Protein 5M0T (pdb70)

Radius of gyration: 24.68 Å; Cα contacts (8 Å, |Δi|>4): 1373; chains: 2; bounding box: 45×62×75 Å

CATH classification: 2.60.120.620

Solvent-accessible surface area: 21259 Å² total; per-residue (Å²): 158,111,68,96,22,100,121,26,69,72,108,46,21,29,108,38,0,27,102,13,1,106,87,23,0,0,0,0,0,52,32,6,2,57,80,88,36,8,65,110,0,23,48,59,0,75,109,83,27,75,84,8,118,114,71,47,103,10,71,19,23,93,62,20,37,40,0,62,0,4,0,5,0,5,55,44,0,120,6,0,25,49,57,4,0,39,24,155,14,0,8,13,0,0,132,90,13,1,25,92,88,0,22,32,14,2,12,0,15,0,7,0,19,19,0,72,52,50,17,135,7,22,130,4,18,9,38,0,36,11,9,11,7,0,73,110,33,8,89,126,4,9,35,1,9,0,2,0,14,1,0,6,28,60,1,51,48,109,4,0,0,2,40,0,17,4,20,0,12,102,107,140,74,24,102,47,127,60,52,86,29,118,85,5,51,28,0,70,7,92,56,0,9,0,0,0,0,3,2,17,0,5,6,0,6,2,93,0,85,34,128,129,70,89,5,30,0,0,9,1,13,0,1,0,0,4,0,5,6,14,17,7,5,13,14,12,62,90,128,30,0,27,52,0,41,59,71,0,0,51,2,9,3,17,45,20,1,34,0,109,39,7,27,7,2,0,48,10,7,34,57,0,9,108,37,26,74,18,121,34,85,81,130,108,185,138,150,141,98,17,97,102,30,63,66,108,50,21,29,109,38,0,29,103,8,2,106,87,22,0,0,0,0,0,66,34,6,2,58,60,69,35,7,153,108,0,22,47,62,0,75,109,85,27,79,86,4,123,121,62,46,197,10,71,18,25,93,62,20,33,39,1,60,1,3,0,5,0,4,54,41,0,56,6,0,26,64,58,4,0,43,23,103,11,0,10,15,0,0,135,89,13,1,26,90,86,1,20,34,15,0,11,0,16,0,6,0,20,21,0,75,52,57,16,128,8,24,143,6,20,10,37,1,39,12,10,14,8,0,74,110,34,9,77,136,5,10,36,2,9,0,2,0,14,1,0,4,28,65,1,46,40,108,3,0,0,2,40,0,20,7,22,0,12,84,106,145,79,27,102,45,126,61,53,155,29,111,86,4,47,27,0,76,6,95,54,0,13,0,0,0,0,4,2,16,0,5,6,0,7,1,109,1,98,36,128,125,69,83,5,30,0,0,10,1,13,0,1,0,0,4,0,5,5,14,16,6,5,12,13,12,67,89,80,40,0,35,77,0,47,59,73,0,0,52,3,10,3,14,44,20,1,33,0,106,37,7,24,6,2,0,43,11,7,29,55,0,10,108,38,25,104,18,136,39,128

Sequence (566 aa):
SKPTLRRIPRSAGDEAIFQVLQEDGVVVIEGFMSADQVRRFNGEIDPHMKQWELGQKSYQESSYLAGMRQLSSLPLFSKLFRDELMNDELLHGLCKRLFGPESGDYWLTTSSVLETEPGYHGQELHREHDGIPICTTLGRQSPESMLNFLTALTDFTAENGATRVLPGSHLWEDFSAPPPKADTAIPAVMNPGDAVLFTGKTLHGAGKNNTTDFLRRGFPLIMQSCQFTPVEASVALPRELVETMTPLAQKMVGWRTVSAKGVDIWTYDLKDLATGIDLKSNQVAKKAPTLRRIPRSAGDEAIFQVLQEDGVVVIEGFMSADQVRRFNGEIDPHMKQWELGQKSYQESSYLAGMRQLSSLPLFSKLFRDELMNDELLHGLCKKRLFGPESGDYWLTTSSVLETEPGYHGQELHREHDGIPICTTLGRQSPESMLNFLTALTDFTAENGATRVLPGSHLWEDFSAPPPKADTAIPAVMNPGDAVLFTGKTLHGAGKNNTTDFLRRGFPLIMQSCQFTPVEASVALPRELVETMTPLAQKMVGWRTVSAKGVDIWTYDLKDLATGIDLKSN

Structure (mmCIF, N/CA/C/O backbone):
data_5M0T
#
_entry.id   5M0T
#
_cell.length_a   40.250
_cell.length_b   100.170
_cell.length_c   148.880
_cell.angle_alpha   90.000
_cell.angle_beta   90.000
_cell.angle_gamma   90.000
#
_symmetry.space_group_name_H-M   'P 21 21 21'
#
loop_
_entity.id
_entity.type
_entity.pdbx_description
1 polymer 'Alpha-ketoglut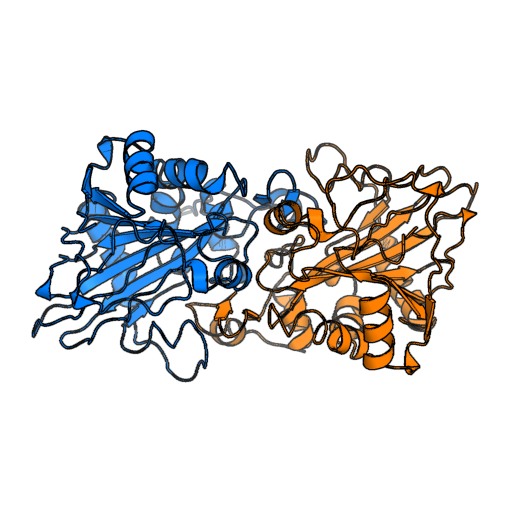arate-dependent non-heme iron oxygenase EasH'
2 non-polymer 'FE (II) ION'
3 non-polymer '2-OXOGLUTARIC ACID'
4 non-polymer 'ZINC ION'
5 water water
#
loop_
_atom_site.group_PDB
_atom_site.id
_atom_site.type_symbol
_atom_site.label_atom_id
_atom_site.label_alt_id
_atom_site.label_comp_id
_atom_site.label_asym_id
_atom_site.label_entity_id
_atom_site.label_seq_id
_atom_site.pdbx_PDB_ins_code
_atom_site.Cartn_x
_atom_site.Cartn_y
_atom_site.Cartn_z
_atom_site.occupancy
_atom_site.B_iso_or_equiv
_atom_site.auth_seq_id
_atom_site.auth_comp_id
_atom_site.auth_asym_id
_atom_site.auth_atom_id
_atom_site.pdbx_PDB_model_num
ATOM 1 N N . SER A 1 8 ? 41.270 -20.000 195.780 1.00 79.21 7 SER A N 1
ATOM 2 C CA . SER A 1 8 ? 42.266 -19.675 196.848 1.00 79.49 7 SER A CA 1
ATOM 3 C C . SER A 1 8 ? 41.956 -18.319 197.489 1.00 78.32 7 SER A C 1
ATOM 4 O O . SER A 1 8 ? 41.994 -17.303 196.802 1.00 81.30 7 SER A O 1
ATOM 7 N N . LYS A 1 9 ? 41.662 -18.316 198.796 1.00 78.77 8 LYS A N 1
ATOM 8 C CA . LYS A 1 9 ? 41.216 -17.111 199.528 1.00 79.27 8 LYS A CA 1
ATOM 9 C C . LYS A 1 9 ? 42.391 -16.157 199.830 1.00 76.98 8 LYS A C 1
ATOM 10 O O . LYS A 1 9 ? 43.109 -16.359 200.808 1.00 94.57 8 LYS A O 1
ATOM 12 N N . PRO A 1 10 ? 42.582 -15.108 199.009 1.00 70.44 9 PRO A N 1
ATOM 13 C CA . PRO A 1 10 ? 43.841 -14.366 199.025 1.00 68.04 9 PRO A CA 1
ATOM 14 C C . PRO A 1 10 ? 43.811 -13.108 199.907 1.00 62.83 9 PRO A C 1
ATOM 15 O O . PRO A 1 10 ? 42.773 -12.789 200.485 1.00 64.85 9 PRO A O 1
ATOM 19 N N . THR A 1 11 ? 44.945 -12.401 199.958 1.00 55.26 10 THR A N 1
ATOM 20 C CA . THR A 1 11 ? 45.163 -11.233 200.820 1.00 51.24 10 THR A CA 1
ATOM 21 C C . THR A 1 11 ? 45.571 -10.036 199.970 1.00 44.88 10 THR A C 1
ATOM 22 O O . THR A 1 11 ? 46.156 -10.192 198.906 1.00 44.23 10 THR A O 1
ATOM 26 N N . LEU A 1 12 ? 45.241 -8.846 200.439 1.00 40.79 11 LEU A N 1
ATOM 27 C CA . LEU A 1 12 ? 45.669 -7.618 199.794 1.00 38.66 11 LEU A CA 1
ATOM 28 C C . LEU A 1 12 ? 46.944 -7.200 200.497 1.00 39.11 11 LEU A C 1
ATOM 29 O O . LEU A 1 12 ? 46.959 -7.047 201.718 1.00 37.82 11 LEU A O 1
ATOM 34 N N . ARG A 1 13 ? 48.016 -7.032 199.723 1.00 41.48 12 ARG A N 1
ATOM 35 C CA . ARG A 1 13 ? 49.317 -6.705 200.294 1.00 43.52 12 ARG A CA 1
ATOM 36 C C . ARG A 1 13 ? 49.537 -5.218 200.222 1.00 41.78 12 ARG A C 1
ATOM 37 O O . ARG A 1 13 ? 48.929 -4.513 199.413 1.00 42.14 12 ARG A O 1
ATOM 45 N N . ARG A 1 14 ? 50.412 -4.776 201.109 1.00 41.26 13 ARG A N 1
ATOM 46 C CA . ARG A 1 14 ? 50.645 -3.383 201.423 1.00 44.10 13 ARG A CA 1
ATOM 47 C C . ARG A 1 14 ? 52.167 -3.175 201.415 1.00 47.27 13 ARG A C 1
ATOM 48 O O . ARG A 1 14 ? 52.912 -3.987 201.983 1.00 48.94 13 ARG A O 1
ATOM 56 N N . ILE A 1 15 ? 52.634 -2.119 200.762 1.00 45.77 14 ILE A N 1
ATOM 57 C CA . ILE A 1 15 ? 54.077 -1.917 200.572 1.00 51.26 14 ILE A CA 1
ATOM 58 C C . ILE A 1 15 ? 54.373 -0.413 200.510 1.00 47.46 14 ILE A C 1
ATOM 59 O O . ILE A 1 15 ? 53.653 0.337 199.855 1.00 40.98 14 ILE A O 1
ATOM 64 N N . PRO A 1 16 ? 55.420 0.044 201.219 1.00 46.05 15 PRO A N 1
ATOM 65 C CA . PRO A 1 16 ? 55.710 1.488 201.204 1.00 45.56 15 PRO A CA 1
ATOM 66 C C . PRO A 1 16 ? 56.249 1.986 199.865 1.00 43.85 15 PRO A C 1
ATOM 67 O O . PRO A 1 16 ? 56.923 1.239 199.147 1.00 41.53 15 PRO A O 1
ATOM 71 N N . ARG A 1 17 ? 55.943 3.242 199.544 1.00 42.54 16 ARG A N 1
ATOM 72 C CA . ARG A 1 17 ? 56.450 3.915 198.336 1.00 43.61 16 ARG A CA 1
ATOM 73 C C . ARG A 1 17 ? 57.989 3.833 198.206 1.00 44.56 16 ARG A C 1
ATOM 74 O O . ARG A 1 17 ? 58.526 3.688 197.116 1.00 44.28 16 ARG A O 1
ATOM 82 N N . SER A 1 18 ? 58.677 3.901 199.339 1.00 46.40 17 SER A N 1
ATOM 83 C CA . SER A 1 18 ? 60.134 3.837 199.388 1.00 48.65 17 SER A CA 1
ATOM 84 C C . SER A 1 18 ? 60.756 2.483 198.971 1.00 48.74 17 SER A C 1
ATOM 85 O O . SER A 1 18 ? 61.978 2.413 198.749 1.00 47.13 17 SER A O 1
ATOM 88 N N . ALA A 1 19 ? 59.944 1.421 198.891 1.00 45.80 18 ALA A N 1
ATOM 89 C CA . ALA A 1 19 ? 60.425 0.107 198.459 1.00 46.62 18 ALA A CA 1
ATOM 90 C C . ALA A 1 19 ? 60.824 0.088 196.981 1.00 46.03 18 ALA A C 1
ATOM 91 O O . ALA A 1 19 ? 61.654 -0.730 196.553 1.00 47.23 18 ALA A O 1
ATOM 93 N N . GLY A 1 20 ? 60.252 1.009 196.210 1.00 43.83 19 GLY A N 1
ATOM 94 C CA . GLY A 1 20 ? 60.676 1.232 194.837 1.00 44.92 19 GLY A CA 1
ATOM 95 C C . GLY A 1 20 ? 59.805 0.437 193.884 1.00 42.00 19 GLY A C 1
ATOM 96 O O . GLY A 1 20 ? 59.015 -0.404 194.305 1.00 37.67 19 GLY A O 1
ATOM 97 N N . ASP A 1 21 ? 59.998 0.692 192.595 1.00 42.04 20 ASP A N 1
ATOM 98 C CA . ASP A 1 21 ? 59.149 0.135 191.553 1.00 42.18 20 ASP A CA 1
ATOM 99 C C . ASP A 1 21 ? 59.309 -1.367 191.312 1.00 42.71 20 ASP A C 1
ATOM 100 O O . ASP A 1 21 ? 58.313 -2.035 191.028 1.00 43.36 20 ASP A O 1
ATOM 105 N N . GLU A 1 22 ? 60.525 -1.904 191.459 1.00 41.38 21 GLU A N 1
ATOM 106 C CA . GLU A 1 22 ? 60.756 -3.337 191.268 1.00 41.69 21 GLU A CA 1
ATOM 107 C C . GLU A 1 22 ? 59.934 -4.170 192.265 1.00 39.22 21 GLU A C 1
ATOM 108 O O . GLU A 1 22 ? 59.235 -5.099 191.891 1.00 37.25 21 GLU A O 1
ATOM 114 N N . ALA A 1 23 ? 60.030 -3.820 193.539 1.00 39.88 22 ALA A N 1
ATOM 115 C CA . ALA A 1 23 ? 59.322 -4.529 194.594 1.00 40.61 22 ALA A CA 1
ATOM 116 C C . ALA A 1 23 ? 57.816 -4.374 194.451 1.00 38.60 22 ALA A C 1
ATOM 117 O O . ALA A 1 23 ? 57.086 -5.325 194.634 1.00 40.07 22 ALA A O 1
ATOM 119 N N . ILE A 1 24 ? 57.362 -3.182 194.093 1.00 38.60 23 ILE A N 1
ATOM 120 C CA . ILE A 1 24 ? 55.932 -2.922 193.895 1.00 38.19 23 ILE A CA 1
ATOM 121 C C . ILE A 1 24 ? 55.413 -3.657 192.655 1.00 38.19 23 ILE A C 1
ATOM 122 O O . ILE A 1 24 ? 54.306 -4.246 192.685 1.00 34.32 23 ILE A O 1
ATOM 127 N N . PHE A 1 25 ? 56.211 -3.647 191.584 1.00 36.45 24 PHE A N 1
ATOM 128 C CA . PHE A 1 25 ? 55.834 -4.343 190.370 1.00 37.73 24 PHE A CA 1
ATOM 129 C C . PHE A 1 25 ? 55.686 -5.845 190.561 1.00 40.08 24 PHE A C 1
ATOM 130 O O . PHE A 1 25 ? 54.816 -6.458 189.932 1.00 40.09 24 PHE A O 1
ATOM 138 N N . GLN A 1 26 ? 56.511 -6.424 191.429 1.00 39.78 25 GLN A N 1
ATOM 139 C CA . GLN A 1 26 ? 56.463 -7.858 191.694 1.00 42.80 25 GLN A CA 1
ATOM 140 C C . GLN A 1 26 ? 55.134 -8.282 192.346 1.00 40.34 25 GLN A C 1
ATOM 141 O O . GLN A 1 26 ? 54.525 -9.249 191.906 1.00 37.32 25 GLN A O 1
ATOM 147 N N . VAL A 1 27 ? 54.699 -7.553 193.378 1.00 37.81 26 VAL A N 1
ATOM 148 C CA . VAL A 1 27 ? 53.407 -7.831 194.014 1.00 39.11 26 VAL A CA 1
ATOM 149 C C . VAL A 1 27 ? 52.254 -7.637 193.008 1.00 39.22 26 VAL A C 1
ATOM 150 O O . VAL A 1 27 ? 51.293 -8.400 193.006 1.00 39.55 26 VAL A O 1
ATOM 154 N N . LEU A 1 28 ? 52.373 -6.623 192.152 1.00 37.72 27 LEU A N 1
ATOM 155 C CA . LEU A 1 28 ? 51.388 -6.357 191.103 1.00 35.09 27 LEU A CA 1
ATOM 156 C C . LEU A 1 28 ? 51.258 -7.528 190.118 1.00 35.49 27 LEU A C 1
ATOM 157 O O . LEU A 1 28 ? 50.152 -7.908 189.767 1.00 39.28 27 LEU A O 1
ATOM 162 N N . GLN A 1 29 ? 52.378 -8.100 189.684 1.00 36.06 28 GLN A N 1
ATOM 163 C CA . GLN A 1 29 ? 52.371 -9.306 188.843 1.00 35.89 28 GLN A CA 1
ATOM 164 C C . GLN A 1 29 ? 51.735 -10.518 189.520 1.00 36.52 28 GLN A C 1
ATOM 165 O O . GLN A 1 29 ? 50.981 -11.262 188.896 1.00 35.62 28 GLN A O 1
ATOM 171 N N . GLU A 1 30 ? 52.088 -10.735 190.783 1.00 35.83 29 GLU A N 1
ATOM 172 C CA . GLU A 1 30 ? 51.609 -11.886 191.528 1.00 37.48 29 GLU A CA 1
ATOM 173 C C . GLU A 1 30 ? 50.125 -11.761 191.928 1.00 36.26 29 GLU A C 1
ATOM 174 O O . GLU A 1 30 ? 49.395 -12.743 191.855 1.00 36.24 29 GLU A O 1
ATOM 180 N N . ASP A 1 31 ? 49.708 -10.568 192.357 1.00 34.98 30 ASP A N 1
ATOM 181 C CA . ASP A 1 31 ? 48.387 -10.342 192.978 1.00 35.32 30 ASP A CA 1
ATOM 182 C C . ASP A 1 31 ? 47.409 -9.505 192.140 1.00 33.92 30 ASP A C 1
ATOM 183 O O . ASP A 1 31 ? 46.209 -9.553 192.381 1.00 32.18 30 ASP A O 1
ATOM 188 N N . GLY A 1 32 ? 47.924 -8.739 191.178 1.00 33.06 31 GLY A N 1
ATOM 189 C CA . GLY A 1 32 ? 47.108 -7.839 190.364 1.00 33.76 31 GLY A CA 1
ATOM 190 C C . GLY A 1 32 ? 46.719 -6.537 191.030 1.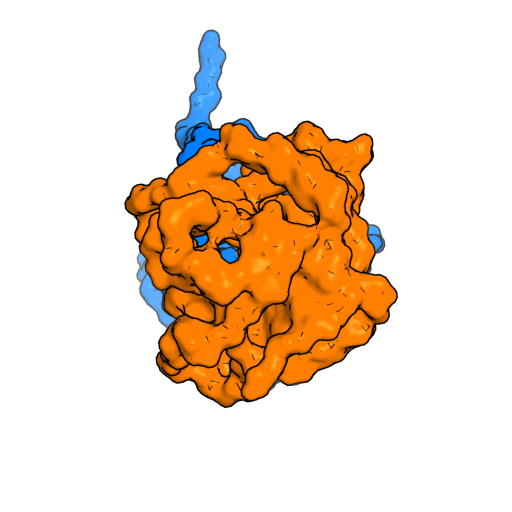00 34.86 31 GLY A C 1
ATOM 191 O O . GLY A 1 32 ? 46.080 -5.682 190.406 1.00 37.24 31 GLY A O 1
ATOM 192 N N . VAL A 1 33 ? 47.124 -6.370 192.287 1.00 32.48 32 VAL A N 1
ATOM 193 C CA . VAL A 1 33 ? 46.717 -5.247 193.093 1.00 30.82 32 VAL A CA 1
ATOM 194 C C . VAL A 1 33 ? 47.641 -5.179 194.302 1.00 30.58 32 VAL A C 1
ATOM 195 O O . VAL A 1 33 ? 47.990 -6.218 194.877 1.00 33.22 32 VAL A O 1
ATOM 199 N N . VAL A 1 34 ? 48.067 -3.971 194.656 1.00 30.54 33 VAL A N 1
ATOM 200 C CA . VAL A 1 34 ? 48.880 -3.739 195.864 1.00 31.17 33 VAL A CA 1
ATOM 201 C C . VAL A 1 34 ? 48.574 -2.346 196.415 1.00 29.68 33 VAL A C 1
ATOM 202 O O . VAL A 1 34 ? 48.313 -1.429 195.646 1.00 28.90 33 VAL A O 1
ATOM 206 N N . VAL A 1 35 ? 48.596 -2.197 197.735 1.00 31.31 34 VAL A N 1
ATOM 207 C CA . VAL A 1 35 ? 48.501 -0.873 198.366 1.00 33.76 34 VAL A CA 1
ATOM 208 C C . VAL A 1 35 ? 49.904 -0.243 198.488 1.00 36.09 34 VAL A C 1
ATOM 209 O O . VAL A 1 35 ? 50.821 -0.839 199.062 1.00 40.18 34 VAL A O 1
ATOM 213 N N . ILE A 1 36 ? 50.065 0.939 197.899 1.00 35.00 35 ILE A N 1
ATOM 214 C CA . ILE A 1 36 ? 51.272 1.746 198.056 1.00 37.78 35 ILE A CA 1
ATOM 215 C C . ILE A 1 36 ? 51.052 2.720 199.213 1.00 37.79 35 ILE A C 1
ATOM 216 O O . ILE A 1 36 ? 50.277 3.668 199.087 1.00 37.76 35 ILE A O 1
ATOM 221 N N . GLU A 1 37 ? 51.749 2.495 200.322 1.00 41.06 36 GLU A N 1
ATOM 222 C CA . GLU A 1 37 ? 51.714 3.421 201.453 1.00 46.09 36 GLU A CA 1
ATOM 223 C C . GLU A 1 37 ? 52.488 4.675 201.089 1.00 45.96 36 GLU A C 1
ATOM 224 O O . GLU A 1 37 ? 53.647 4.601 200.656 1.00 43.71 36 GLU A O 1
ATOM 230 N N . GLY A 1 38 ? 51.824 5.820 201.233 1.00 44.31 37 GLY A N 1
ATOM 231 C CA . GLY A 1 38 ? 52.454 7.110 201.009 1.00 44.49 37 GLY A CA 1
ATOM 232 C C . GLY A 1 38 ? 52.775 7.382 199.564 1.00 43.39 37 GLY A C 1
ATOM 233 O O . GLY A 1 38 ? 53.831 7.928 199.265 1.00 45.04 37 GLY A O 1
ATOM 234 N N . PHE A 1 39 ? 51.877 6.994 198.658 1.00 41.43 38 PHE A N 1
ATOM 235 C CA . PHE A 1 39 ? 52.066 7.305 197.236 1.00 40.67 38 PHE A CA 1
ATOM 236 C C . PHE A 1 39 ? 52.169 8.822 197.056 1.00 41.53 38 PHE A C 1
ATOM 237 O O . PHE A 1 39 ? 53.064 9.313 196.387 1.00 41.92 38 PHE A O 1
ATOM 245 N N . MET A 1 40 ? 51.229 9.542 197.669 1.00 44.76 39 MET A N 1
ATOM 246 C CA . MET A 1 40 ? 51.295 10.986 197.818 1.00 45.46 39 MET A CA 1
ATOM 247 C C . MET A 1 40 ? 51.499 11.286 199.290 1.00 47.08 39 MET A C 1
ATOM 248 O O . MET A 1 40 ? 50.991 10.564 200.152 1.00 46.17 39 MET A O 1
ATOM 253 N N . SER A 1 41 ? 52.254 12.339 199.587 1.00 48.68 40 SER A N 1
ATOM 254 C CA . SER A 1 41 ? 52.404 12.811 200.972 1.00 53.18 40 SER A CA 1
ATOM 255 C C . SER A 1 41 ? 51.137 13.516 201.458 1.00 54.63 40 SER A C 1
ATOM 256 O O . SER A 1 41 ? 50.263 13.890 200.661 1.00 53.23 40 SER A O 1
ATOM 259 N N . ALA A 1 42 ? 51.065 13.719 202.770 1.00 56.32 41 ALA A N 1
ATOM 260 C CA . ALA A 1 42 ? 49.966 14.467 203.390 1.00 56.26 41 ALA A CA 1
ATOM 261 C C . ALA A 1 42 ? 49.866 15.879 202.816 1.00 58.23 41 ALA A C 1
ATOM 262 O O . ALA A 1 42 ? 48.764 16.355 202.528 1.00 57.37 41 ALA A O 1
ATOM 264 N N . ASP A 1 43 ? 51.018 16.525 202.624 1.00 61.63 42 ASP A N 1
ATOM 265 C CA . ASP A 1 43 ? 51.080 17.885 202.075 1.00 63.55 42 ASP A CA 1
ATOM 266 C C . ASP A 1 43 ? 50.576 17.977 200.639 1.00 60.81 42 ASP A C 1
ATOM 267 O O . ASP A 1 43 ? 49.914 18.952 200.275 1.00 63.52 42 ASP A O 1
ATOM 272 N N . GLN A 1 44 ? 50.911 16.978 199.827 1.00 55.95 43 GLN A N 1
ATOM 273 C CA . GLN A 1 44 ? 50.365 16.885 198.476 1.00 54.35 43 GLN A CA 1
ATOM 274 C C . GLN A 1 44 ? 48.836 16.701 198.465 1.00 52.29 43 GLN A C 1
ATOM 275 O O . GLN A 1 44 ? 48.132 17.338 197.680 1.00 52.56 43 GLN A O 1
ATOM 281 N N . VAL A 1 45 ? 48.329 15.850 199.345 1.00 49.95 44 VAL A N 1
ATOM 282 C CA . VAL A 1 45 ? 46.889 15.605 199.420 1.00 50.94 44 VAL A CA 1
ATOM 283 C C . VAL A 1 45 ? 46.142 16.896 199.785 1.00 55.30 44 VAL A C 1
ATOM 284 O O . VAL A 1 45 ? 45.142 17.233 199.141 1.00 57.45 44 VAL A O 1
ATOM 288 N N . ARG A 1 46 ? 46.644 17.613 200.796 1.00 57.71 45 ARG A N 1
ATOM 289 C CA . ARG A 1 46 ? 46.087 18.912 201.198 1.00 61.98 45 ARG A CA 1
ATOM 290 C C . ARG A 1 46 ? 46.045 19.905 200.034 1.00 64.29 45 ARG A C 1
ATOM 291 O O . ARG A 1 46 ? 44.989 20.488 199.756 1.00 68.30 45 ARG A O 1
ATOM 293 N N . ARG A 1 47 ? 47.177 20.075 199.349 1.00 63.50 46 ARG A N 1
ATOM 294 C CA . ARG A 1 47 ? 47.264 21.009 198.219 1.00 64.99 46 ARG A CA 1
ATOM 295 C C . ARG A 1 47 ? 46.410 20.581 197.024 1.00 62.26 46 ARG A C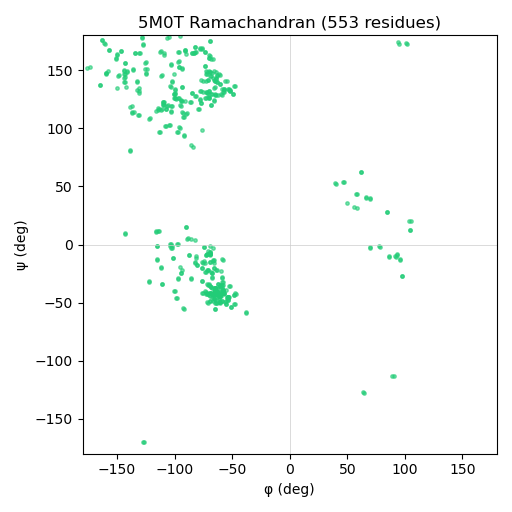 1
ATOM 296 O O . ARG A 1 47 ? 45.740 21.418 196.424 1.00 65.31 46 ARG A O 1
ATOM 304 N N . PHE A 1 48 ? 46.421 19.291 196.689 1.00 58.00 47 PHE A N 1
ATOM 305 C CA . PHE A 1 48 ? 45.567 18.775 195.616 1.00 57.24 47 PHE A CA 1
ATOM 306 C C . PHE A 1 48 ? 44.085 19.006 195.933 1.00 57.82 47 PHE A C 1
ATOM 307 O O . PHE A 1 48 ? 43.355 19.534 195.102 1.00 57.63 47 PHE A O 1
ATOM 315 N N . ASN A 1 49 ? 43.661 18.638 197.142 1.00 58.15 48 ASN A N 1
ATOM 316 C CA . ASN A 1 49 ? 42.291 18.930 197.608 1.00 60.73 48 ASN A CA 1
ATOM 317 C C . ASN A 1 49 ? 41.928 20.412 197.500 1.00 67.33 48 ASN A C 1
ATOM 318 O O . ASN A 1 49 ? 40.846 20.735 197.015 1.00 73.28 48 ASN A O 1
ATOM 323 N N . GLY A 1 50 ? 42.832 21.298 197.929 1.00 68.27 49 GLY A N 1
ATOM 324 C CA . GLY A 1 50 ? 42.640 22.745 197.786 1.00 69.85 49 GLY A CA 1
ATOM 325 C C . GLY A 1 50 ? 42.332 23.173 196.357 1.00 70.45 49 GLY A C 1
ATOM 326 O O . GLY A 1 50 ? 41.386 23.926 196.127 1.00 72.03 49 GLY A O 1
ATOM 327 N N . GLU A 1 51 ? 43.123 22.671 195.403 1.00 67.81 50 GLU A N 1
ATOM 328 C CA . GLU A 1 51 ? 42.922 22.936 193.965 1.00 68.07 50 GLU A CA 1
ATOM 329 C C . GLU A 1 51 ? 41.599 22.365 193.420 1.00 66.37 50 GLU A C 1
ATOM 330 O O . GLU A 1 51 ? 40.933 22.999 192.602 1.00 68.64 50 GLU A O 1
ATOM 336 N N . ILE A 1 52 ? 41.244 21.165 193.869 1.00 63.46 51 ILE A N 1
ATOM 337 C CA . ILE A 1 52 ? 40.077 20.424 193.354 1.00 65.57 51 ILE A CA 1
ATOM 338 C C . ILE A 1 52 ? 38.718 20.945 193.854 1.00 66.93 51 ILE A C 1
ATOM 339 O O . ILE A 1 52 ? 37.766 21.023 193.070 1.00 65.84 51 ILE A O 1
ATOM 344 N N . ASP A 1 53 ? 38.640 21.292 195.138 1.00 68.66 52 ASP A N 1
ATOM 345 C CA . ASP A 1 53 ? 37.357 21.599 195.805 1.00 75.20 52 ASP A CA 1
ATOM 346 C C . ASP A 1 53 ? 36.333 22.379 194.947 1.00 77.01 52 ASP A C 1
ATOM 347 O O . ASP A 1 53 ? 35.245 21.855 194.678 1.00 74.51 52 ASP A O 1
ATOM 352 N N . PRO A 1 54 ? 36.699 23.581 194.452 1.00 79.04 53 PRO A N 1
ATOM 353 C CA . PRO A 1 54 ? 35.681 24.416 193.807 1.00 82.80 53 PRO A CA 1
ATOM 354 C C . PRO A 1 54 ? 35.101 23.956 192.447 1.00 82.06 53 PRO A C 1
ATOM 355 O O . PRO A 1 54 ? 34.151 24.590 191.984 1.00 87.44 53 PRO A O 1
ATOM 359 N N . HIS A 1 55 ? 35.617 22.893 191.827 1.00 74.51 54 HIS A N 1
ATOM 360 C CA . HIS A 1 55 ? 35.106 22.443 190.511 1.00 73.29 54 HIS A CA 1
ATOM 361 C C . HIS A 1 55 ? 34.196 21.188 190.539 1.00 73.96 54 HIS A C 1
ATOM 362 O O . HIS A 1 55 ? 33.721 20.750 189.474 1.00 72.78 54 HIS A O 1
ATOM 369 N N . MET A 1 56 ? 33.966 20.601 191.720 1.00 75.74 55 MET A N 1
ATOM 370 C CA . MET A 1 56 ? 33.231 19.311 191.821 1.00 76.17 55 MET A CA 1
ATOM 371 C C . MET A 1 56 ? 31.725 19.457 191.541 1.00 73.80 55 MET A C 1
ATOM 372 O O . MET A 1 56 ? 31.134 20.494 191.855 1.00 71.60 55 MET A O 1
ATOM 377 N N . LYS A 1 57 ? 31.125 18.419 190.948 1.00 72.99 56 LYS A N 1
ATOM 378 C CA . LYS A 1 57 ? 29.663 18.345 190.763 1.00 72.69 56 LYS A CA 1
ATOM 379 C C . LYS A 1 57 ? 29.149 16.914 190.492 1.00 71.98 56 LYS A C 1
ATOM 380 O O . LYS A 1 57 ? 29.922 15.978 190.323 1.00 70.45 56 LYS A O 1
ATOM 386 N N . GLN A 1 58 ? 27.827 16.776 190.450 1.00 74.25 57 GLN A N 1
ATOM 387 C CA . GLN A 1 58 ? 27.160 15.491 190.221 1.00 75.24 57 GLN A CA 1
ATOM 388 C C . GLN A 1 58 ? 27.323 15.026 188.762 1.00 74.77 57 GLN A C 1
ATOM 389 O O . GLN A 1 58 ? 27.413 15.851 187.850 1.00 74.68 57 GLN A O 1
ATOM 395 N N . TRP A 1 59 ? 27.376 13.707 188.556 1.00 73.41 58 TRP A N 1
ATOM 396 C CA . TRP A 1 59 ? 27.356 13.124 187.203 1.00 72.52 58 TRP A CA 1
ATOM 397 C C . TRP A 1 59 ? 25.998 13.386 186.521 1.00 72.84 58 TRP A C 1
ATOM 398 O O . TRP A 1 59 ? 24.945 13.015 187.069 1.00 71.46 58 TRP A O 1
ATOM 409 N N . GLU A 1 60 ? 26.033 14.013 185.336 1.00 72.96 59 GLU A N 1
ATOM 410 C CA . GLU A 1 60 ? 24.817 14.295 184.553 1.00 73.68 59 GLU A CA 1
ATOM 411 C C . GLU A 1 60 ? 24.341 13.047 183.806 1.00 73.28 59 GLU A C 1
ATOM 412 O O . GLU A 1 60 ? 25.042 12.534 182.930 1.00 73.62 59 GLU A O 1
ATOM 418 N N . LEU A 1 61 ? 23.147 12.572 184.159 1.00 73.12 60 LEU A N 1
ATOM 419 C CA . LEU A 1 61 ? 22.496 11.456 183.458 1.00 73.78 60 LEU A CA 1
ATOM 420 C C . LEU A 1 61 ? 22.044 11.872 182.043 1.00 74.59 60 LEU A C 1
ATOM 421 O O . LEU A 1 61 ? 21.926 13.068 181.729 1.00 74.00 60 LEU A O 1
ATOM 426 N N . GLY A 1 62 ? 21.788 10.858 181.214 1.00 75.70 61 GLY A N 1
ATOM 427 C CA . GLY A 1 62 ? 21.366 11.030 179.820 1.00 78.19 61 GLY A CA 1
ATOM 428 C C . GLY A 1 62 ? 22.433 10.769 178.766 1.00 78.69 61 GLY A C 1
ATOM 429 O O . GLY A 1 62 ? 22.213 11.093 177.594 1.00 80.97 61 GLY A O 1
ATOM 430 N N . GLN A 1 63 ? 23.567 10.173 179.170 1.00 76.97 62 GLN A N 1
ATOM 431 C CA . GLN A 1 63 ? 24.723 9.917 178.281 1.00 77.53 62 GLN A CA 1
ATOM 432 C C . GLN A 1 63 ? 24.633 8.605 177.480 1.00 79.05 62 GLN A C 1
ATOM 433 O O . GLN A 1 63 ? 25.203 8.521 176.385 1.00 81.52 62 GLN A O 1
ATOM 439 N N . LYS A 1 64 ? 23.947 7.593 178.030 1.00 77.63 63 LYS A N 1
ATOM 440 C CA . LYS A 1 64 ? 23.729 6.290 177.352 1.00 79.13 63 LYS A CA 1
ATOM 441 C C . LYS A 1 64 ? 25.050 5.588 176.978 1.00 79.48 63 LYS A C 1
ATOM 442 O O . LYS A 1 64 ? 25.180 5.042 175.875 1.00 81.72 63 LYS A O 1
ATOM 444 N N . SER A 1 65 ? 26.009 5.604 177.913 1.00 77.73 64 SER A N 1
ATOM 445 C CA . SER A 1 65 ? 27.368 5.073 177.691 1.00 78.45 64 SER A CA 1
ATOM 446 C C . SER A 1 65 ? 27.804 4.064 178.769 1.00 76.59 64 SER A C 1
ATOM 447 O O . SER A 1 65 ? 27.116 3.868 179.778 1.00 73.97 64 SER A O 1
ATOM 450 N N . TYR A 1 66 ? 28.954 3.429 178.529 1.00 78.43 65 TYR A N 1
ATOM 451 C CA . TYR A 1 66 ? 29.615 2.553 179.515 1.00 78.01 65 TYR A CA 1
ATOM 452 C C . TYR A 1 66 ? 30.003 3.348 180.771 1.00 75.24 65 TYR A C 1
ATOM 453 O O . TYR A 1 66 ? 29.825 2.859 181.893 1.00 73.87 65 TYR A O 1
ATOM 462 N N . GLN A 1 67 ? 30.524 4.563 180.566 1.00 74.22 66 GLN A N 1
ATOM 463 C CA . GLN A 1 67 ? 30.852 5.487 181.662 1.00 72.72 66 GLN A CA 1
ATOM 464 C C . GLN A 1 67 ? 29.664 5.650 182.620 1.00 70.33 66 GLN A C 1
ATOM 465 O O . GLN A 1 67 ? 29.796 5.440 183.828 1.00 68.87 66 GLN A O 1
ATOM 471 N N . GLU A 1 68 ? 28.507 6.002 182.065 1.00 69.64 67 GLU A N 1
ATOM 472 C CA . GLU A 1 68 ? 27.300 6.222 182.868 1.00 68.19 67 GLU A CA 1
ATOM 473 C C . GLU A 1 68 ? 26.826 5.017 183.711 1.00 66.63 67 GLU A C 1
ATOM 474 O O . GLU A 1 68 ? 26.314 5.218 184.818 1.00 66.11 67 GLU A O 1
ATOM 480 N N A SER A 1 69 ? 26.996 3.796 183.200 0.50 66.86 68 SER A N 1
ATOM 481 N N B SER A 1 69 ? 26.997 3.796 183.197 0.50 66.91 68 SER A N 1
ATOM 482 C CA A SER A 1 69 ? 26.564 2.586 183.922 0.50 65.70 68 SER A CA 1
ATOM 483 C CA B SER A 1 69 ? 26.571 2.583 183.915 0.50 65.78 68 SER A CA 1
ATOM 484 C C A SER A 1 69 ? 27.290 2.386 185.268 0.50 64.74 68 SER A C 1
ATOM 485 C C B SER A 1 69 ? 27.292 2.383 185.264 0.50 64.78 68 SER A C 1
ATOM 486 O O A SER A 1 69 ? 26.663 1.961 186.250 0.50 63.70 68 SER A O 1
ATOM 487 O O B SER A 1 69 ? 26.664 1.960 186.246 0.50 63.74 68 SER A O 1
ATOM 492 N N . TYR A 1 70 ? 28.589 2.715 185.301 1.00 64.94 69 TYR A N 1
ATOM 493 C CA . TYR A 1 70 ? 29.420 2.639 186.533 1.00 64.49 69 TYR A CA 1
ATOM 494 C C . TYR A 1 70 ? 29.517 3.945 187.369 1.00 63.74 69 TYR A C 1
ATOM 495 O O . TYR A 1 70 ? 29.771 3.873 188.579 1.00 62.69 69 TYR A O 1
ATOM 504 N N . LEU A 1 71 ? 29.320 5.114 186.740 1.00 63.85 70 LEU A N 1
ATOM 505 C CA . LEU A 1 71 ? 29.524 6.434 187.398 1.00 64.01 70 LEU A CA 1
ATOM 506 C C . LEU A 1 71 ? 28.254 7.212 187.838 1.00 63.27 70 LEU A C 1
ATOM 507 O O . LEU A 1 71 ? 28.373 8.311 188.388 1.00 63.10 70 LEU A O 1
ATOM 512 N N . ALA A 1 72 ? 27.061 6.658 187.615 1.00 63.25 71 ALA A N 1
ATOM 513 C CA . ALA A 1 72 ? 25.824 7.266 188.137 1.00 63.02 71 ALA A CA 1
ATOM 514 C C . ALA A 1 72 ? 25.833 7.222 189.677 1.00 63.02 71 ALA A C 1
ATOM 515 O O . ALA A 1 72 ? 26.306 6.245 190.270 1.00 62.82 71 ALA A O 1
ATOM 517 N N . GLY A 1 73 ? 25.343 8.292 190.309 1.00 63.42 72 GLY A N 1
ATOM 518 C CA . GLY A 1 73 ? 25.317 8.425 191.781 1.00 63.97 72 GLY A CA 1
ATOM 519 C C . GLY A 1 73 ? 26.572 8.996 192.444 1.00 64.56 72 GLY A C 1
ATOM 520 O O . GLY A 1 73 ? 26.553 9.315 193.640 1.00 65.19 72 GLY A O 1
ATOM 521 N N . MET A 1 74 ? 27.666 9.125 191.685 1.00 64.86 73 MET A N 1
ATOM 522 C CA . MET A 1 74 ? 28.928 9.652 192.214 1.00 65.61 73 MET A CA 1
ATOM 523 C C . MET A 1 74 ? 29.043 11.134 191.910 1.00 66.66 73 MET A C 1
ATOM 524 O O . MET A 1 74 ? 28.466 11.620 190.919 1.00 65.66 73 MET A O 1
ATOM 529 N N . ARG A 1 75 ? 29.790 11.839 192.765 1.00 50.99 74 ARG A N 1
ATOM 530 C CA . ARG A 1 75 ? 30.348 13.141 192.402 1.00 52.96 74 ARG A CA 1
ATOM 531 C C . ARG A 1 75 ? 31.662 12.866 191.662 1.00 52.20 74 ARG A C 1
ATOM 532 O O . ARG A 1 75 ? 32.477 12.075 192.131 1.00 49.05 74 ARG A O 1
ATOM 540 N N . GLN A 1 76 ? 31.848 13.483 190.494 1.00 54.35 75 GLN A N 1
ATOM 541 C CA . GLN A 1 76 ? 33.066 13.292 189.715 1.00 54.92 75 GLN A CA 1
ATOM 542 C C . GLN A 1 76 ? 33.537 14.563 189.006 1.00 56.44 75 GLN A C 1
ATOM 543 O O . GLN A 1 76 ? 32.728 15.384 188.558 1.00 57.59 75 GLN A O 1
ATOM 549 N N . LEU A 1 77 ? 34.858 14.713 188.945 1.00 56.14 76 LEU A N 1
ATOM 550 C CA . LEU A 1 77 ? 35.527 15.697 188.101 1.00 59.45 76 LEU A CA 1
ATOM 551 C C . LEU A 1 77 ? 36.623 14.957 187.355 1.00 55.12 76 LEU A C 1
ATOM 552 O O . LEU A 1 77 ? 37.374 14.221 187.974 1.00 50.46 76 LEU A O 1
ATOM 557 N N . SER A 1 78 ? 36.706 15.152 186.040 1.00 55.02 77 SER A N 1
ATOM 558 C CA . SER A 1 78 ? 37.726 14.538 185.205 1.00 53.61 77 SER A CA 1
ATOM 559 C C . SER A 1 78 ? 38.458 15.617 184.384 1.00 55.45 77 SER A C 1
ATOM 560 O O . SER A 1 78 ? 38.304 16.787 184.655 1.00 58.92 77 SER A O 1
ATOM 563 N N . SER A 1 79 ? 39.276 15.228 183.412 1.00 58.35 78 SER A N 1
ATOM 564 C CA . SER A 1 79 ? 40.151 16.176 182.697 1.00 61.91 78 SER A CA 1
ATOM 565 C C . SER A 1 79 ? 40.886 17.113 183.694 1.00 63.70 78 SER A C 1
ATOM 566 O O . SER A 1 79 ? 40.814 18.352 183.604 1.00 65.60 78 SER A O 1
ATOM 569 N N . LEU A 1 80 ? 41.565 16.477 184.652 1.00 59.46 79 LEU A N 1
ATOM 570 C CA . LEU A 1 80 ? 42.232 17.143 185.777 1.00 59.25 79 LEU A CA 1
ATOM 571 C C . LEU A 1 80 ? 43.544 17.865 185.424 1.00 57.45 79 LEU A C 1
ATOM 572 O O . LEU A 1 80 ? 44.020 18.657 186.228 1.00 56.42 79 LEU A O 1
ATOM 577 N N . PRO A 1 81 ? 44.135 17.604 184.242 1.00 54.70 80 PRO A N 1
ATOM 578 C CA . PRO A 1 81 ? 45.165 18.547 183.796 1.00 57.03 80 PRO A CA 1
ATOM 579 C C . PRO A 1 81 ? 44.669 19.992 183.654 1.00 63.01 80 PRO A C 1
ATOM 580 O O . PRO A 1 81 ? 45.457 20.938 183.820 1.00 65.39 80 PRO A O 1
ATOM 584 N N . LEU A 1 82 ? 43.380 20.160 183.365 1.00 65.77 81 LEU A N 1
ATOM 585 C CA . LEU A 1 82 ? 42.788 21.493 183.198 1.00 69.33 81 LEU A CA 1
ATOM 586 C C . LEU A 1 82 ? 42.612 22.240 184.523 1.00 68.30 81 LEU A C 1
ATOM 587 O O . LEU A 1 82 ? 42.576 23.464 184.529 1.00 72.48 81 LEU A O 1
ATOM 592 N N . PHE A 1 83 ? 42.527 21.506 185.636 1.00 66.98 82 PHE A N 1
ATOM 593 C CA . PHE A 1 83 ? 42.147 22.066 186.940 1.00 68.96 82 PHE A CA 1
ATOM 594 C C . PHE A 1 83 ? 43.232 22.033 188.026 1.00 66.37 82 PHE A C 1
ATOM 595 O O . PHE A 1 83 ? 43.076 22.706 189.045 1.00 66.53 82 PHE A O 1
ATOM 603 N N . SER A 1 84 ? 44.328 21.294 187.811 1.00 61.51 83 SER A N 1
ATOM 604 C CA . SER A 1 84 ? 45.328 21.051 188.863 1.00 59.94 83 SER A CA 1
ATOM 605 C C . SER A 1 84 ? 46.784 21.157 188.390 1.00 59.46 83 SER A C 1
ATOM 606 O O . SER A 1 84 ? 47.262 20.335 187.603 1.00 55.73 83 SER A O 1
ATOM 609 N N . LYS A 1 85 ? 47.478 22.171 188.901 1.00 62.69 84 LYS A N 1
ATOM 610 C CA . LYS A 1 85 ? 48.908 22.366 188.681 1.00 64.14 84 LYS A CA 1
ATOM 611 C C . LYS A 1 85 ? 49.707 21.210 189.265 1.00 62.56 84 LYS A C 1
ATOM 612 O O . LYS A 1 85 ? 50.662 20.733 188.639 1.00 65.92 84 LYS A O 1
ATOM 618 N N . LEU A 1 86 ? 49.303 20.755 190.448 1.00 60.70 85 LEU A N 1
ATOM 619 C CA . LEU A 1 86 ? 49.932 19.614 191.097 1.00 58.81 85 LEU A CA 1
ATOM 620 C C . LEU A 1 86 ? 49.819 18.336 190.240 1.00 56.28 85 LEU A C 1
ATOM 621 O O . LEU A 1 86 ? 50.750 17.524 190.210 1.00 56.15 85 LEU A O 1
ATOM 626 N N . PHE A 1 87 ? 48.700 18.165 189.538 1.00 53.24 86 PHE A N 1
ATOM 627 C CA . PHE A 1 87 ? 48.543 17.042 188.611 1.00 50.59 86 PHE A CA 1
ATOM 628 C C . PHE A 1 87 ? 49.537 17.174 187.445 1.00 50.24 86 PHE A C 1
ATOM 629 O O . PHE A 1 87 ? 50.319 16.270 187.165 1.00 47.45 86 PHE A O 1
ATOM 637 N N . ARG A 1 88 ? 49.475 18.318 186.774 1.00 52.08 87 ARG A N 1
ATOM 638 C CA . ARG A 1 88 ? 50.334 18.612 185.636 1.00 52.82 87 ARG A CA 1
ATOM 639 C C . ARG A 1 88 ? 51.834 18.459 185.922 1.00 53.34 87 ARG A C 1
ATOM 640 O O . ARG A 1 88 ? 52.530 17.869 185.123 1.00 51.55 87 ARG A O 1
ATOM 648 N N . ASP A 1 89 ? 52.297 18.975 187.063 1.00 57.34 88 ASP A N 1
ATOM 649 C CA . ASP A 1 89 ? 53.739 19.118 187.367 1.00 59.27 88 ASP A CA 1
ATOM 650 C C . ASP A 1 89 ? 54.320 18.035 188.283 1.00 59.30 88 ASP A C 1
ATOM 651 O O . ASP A 1 89 ? 55.444 17.602 188.069 1.00 60.86 88 ASP A O 1
ATOM 656 N N . GLU A 1 90 ? 53.577 17.622 189.309 1.00 60.33 89 GLU A N 1
ATOM 657 C CA . GLU A 1 90 ? 54.080 16.663 190.297 1.00 59.76 89 GLU A CA 1
ATOM 658 C C . GLU A 1 90 ? 53.733 15.227 189.901 1.00 56.06 89 GLU A C 1
ATOM 659 O O . GLU A 1 90 ? 54.621 14.399 189.753 1.00 57.91 89 GLU A O 1
ATOM 665 N N . LEU A 1 91 ? 52.455 14.946 189.677 1.00 55.36 90 LEU A N 1
ATOM 666 C CA . LEU A 1 91 ? 52.007 13.578 189.370 1.00 51.14 90 LEU A CA 1
ATOM 667 C C . LEU A 1 91 ? 52.416 13.076 187.977 1.00 48.98 90 LEU A C 1
ATOM 668 O O . LEU A 1 91 ? 52.850 11.923 187.833 1.00 45.63 90 LEU A O 1
ATOM 673 N N . MET A 1 92 ? 52.295 13.924 186.960 1.00 48.26 91 MET A N 1
ATOM 674 C CA . MET A 1 92 ? 52.687 13.533 185.611 1.00 48.88 91 MET A CA 1
ATOM 675 C C . MET A 1 92 ? 54.212 13.425 185.410 1.00 51.74 91 MET A C 1
ATOM 676 O O . MET A 1 92 ? 54.640 12.940 184.356 1.00 49.85 91 MET A O 1
ATOM 681 N N . ASN A 1 93 ? 55.016 13.845 186.398 1.00 50.78 92 ASN A N 1
ATOM 682 C CA . ASN A 1 93 ? 56.463 13.618 186.387 1.00 51.65 92 ASN A CA 1
ATOM 683 C C . ASN A 1 93 ? 56.952 12.680 187.494 1.00 53.08 92 ASN A C 1
ATOM 684 O O . ASN A 1 93 ? 58.154 12.579 187.733 1.00 54.03 92 ASN A O 1
ATOM 689 N N . ASP A 1 94 ? 56.043 11.993 188.176 1.00 52.39 93 ASP A N 1
ATOM 690 C CA . ASP A 1 94 ? 56.422 11.148 189.309 1.00 54.63 93 ASP A CA 1
ATOM 691 C C . ASP A 1 94 ? 57.235 9.920 188.861 1.00 53.88 93 ASP A C 1
ATOM 692 O O . ASP A 1 94 ? 56.754 9.093 188.087 1.00 52.52 93 ASP A O 1
ATOM 697 N N . GLU A 1 95 ? 58.461 9.807 189.371 1.00 52.82 94 GLU A N 1
ATOM 698 C CA . GLU A 1 95 ? 59.349 8.695 189.027 1.00 51.91 94 GLU A CA 1
ATOM 699 C C . GLU A 1 95 ? 58.799 7.316 189.347 1.00 47.05 94 GLU A C 1
ATOM 700 O O . GLU A 1 95 ? 59.030 6.394 188.585 1.00 44.28 94 GLU A O 1
ATOM 706 N N . LEU A 1 96 ? 58.073 7.163 190.446 1.00 46.12 95 LEU A N 1
ATOM 707 C CA . LEU A 1 96 ? 57.482 5.866 190.760 1.00 45.36 95 LEU A CA 1
ATOM 708 C C . LEU A 1 96 ? 56.380 5.486 189.746 1.00 44.45 95 LEU A C 1
ATOM 709 O O . LEU A 1 96 ? 56.344 4.357 189.269 1.00 43.94 95 LEU A O 1
ATOM 714 N N . LEU A 1 97 ? 55.503 6.430 189.419 1.00 45.01 96 LEU A N 1
ATOM 715 C CA . LEU A 1 97 ? 54.468 6.194 188.416 1.00 44.67 96 LEU A CA 1
ATOM 716 C C . LEU A 1 97 ? 55.092 5.735 187.100 1.00 43.28 96 LEU A C 1
ATOM 717 O O . LEU A 1 97 ? 54.678 4.748 186.518 1.00 43.16 96 LEU A O 1
ATOM 722 N N . HIS A 1 98 ? 56.101 6.455 186.648 1.00 45.04 97 HIS A N 1
ATOM 723 C CA . HIS A 1 98 ? 56.738 6.146 185.380 1.00 45.39 97 HIS A CA 1
ATOM 724 C C . HIS A 1 98 ? 57.526 4.840 185.397 1.00 44.04 97 HIS A C 1
ATOM 725 O O . HIS A 1 98 ? 57.526 4.126 184.409 1.00 42.75 97 HIS A O 1
ATOM 732 N N . GLY A 1 99 ? 58.172 4.515 186.512 1.00 44.50 98 GLY A N 1
ATOM 733 C CA . GLY A 1 99 ? 58.873 3.228 186.639 1.00 44.19 98 GLY A CA 1
ATOM 734 C C . GLY A 1 99 ? 57.935 2.040 186.486 1.00 41.98 98 GLY A C 1
ATOM 735 O O . GLY A 1 99 ? 58.255 1.083 185.790 1.00 40.45 98 GLY A O 1
ATOM 736 N N . LEU A 1 100 ? 56.772 2.125 187.128 1.00 39.74 99 LEU A N 1
ATOM 737 C CA . LEU A 1 100 ? 55.761 1.068 187.070 1.00 38.48 99 LEU A CA 1
ATOM 738 C C . LEU A 1 100 ? 55.115 0.952 185.690 1.00 38.00 99 LEU A C 1
ATOM 739 O O . LEU A 1 100 ? 54.907 -0.165 185.199 1.00 37.72 99 LEU A O 1
ATOM 744 N N . CYS A 1 101 ? 54.817 2.090 185.064 1.00 37.30 100 CYS A N 1
ATOM 745 C CA . CYS A 1 101 ? 54.268 2.092 183.705 1.00 36.76 100 CYS A CA 1
ATOM 746 C C . CYS A 1 101 ? 55.254 1.509 182.680 1.00 38.33 100 CYS A C 1
ATOM 747 O O . CYS A 1 101 ? 54.843 0.742 181.808 1.00 35.68 100 CYS A O 1
ATOM 750 N N . LYS A 1 102 ? 56.539 1.864 182.789 1.00 39.66 101 LYS A N 1
ATOM 751 C CA . LYS A 1 102 ? 57.555 1.306 181.898 1.00 42.36 101 LYS A CA 1
ATOM 752 C C . LYS A 1 102 ? 57.619 -0.211 181.996 1.00 41.08 101 LYS A C 1
ATOM 753 O O . LYS A 1 102 ? 57.753 -0.881 180.991 1.00 39.65 101 LYS A O 1
ATOM 759 N N . ARG A 1 103 ? 57.505 -0.742 183.209 1.00 41.33 102 ARG A N 1
ATOM 760 C CA . ARG A 1 103 ? 57.520 -2.183 183.414 1.00 42.78 102 ARG A CA 1
ATOM 761 C C . ARG A 1 103 ? 56.247 -2.875 182.929 1.00 39.82 102 ARG A C 1
ATOM 762 O O . ARG A 1 103 ? 56.327 -3.943 182.358 1.00 39.70 102 ARG A O 1
ATOM 770 N N . LEU A 1 104 ? 55.082 -2.290 183.184 1.00 37.63 103 LEU A N 1
ATOM 771 C CA . LEU A 1 104 ? 53.822 -2.909 182.751 1.00 36.37 103 LEU A CA 1
ATOM 772 C C . LEU A 1 104 ? 53.672 -2.871 181.229 1.00 35.67 103 LEU A C 1
ATOM 773 O O . LEU A 1 104 ? 53.378 -3.897 180.601 1.00 34.81 103 LEU A O 1
ATOM 778 N N . PHE A 1 105 ? 53.907 -1.698 180.647 1.00 34.87 104 PHE A N 1
ATOM 779 C CA . PHE A 1 105 ? 53.603 -1.455 179.243 1.00 35.11 104 PHE A CA 1
ATOM 780 C C . PHE A 1 105 ? 54.755 -1.669 178.269 1.00 36.39 104 PHE A C 1
ATOM 781 O O . PHE A 1 105 ? 54.519 -1.913 177.089 1.00 37.78 104 PHE A O 1
ATOM 789 N N . GLY A 1 106 ? 55.993 -1.562 178.736 1.00 38.35 105 GLY A N 1
ATOM 790 C CA . GLY A 1 106 ? 57.152 -1.719 177.874 1.00 39.43 105 GLY A CA 1
ATOM 791 C C . GLY A 1 106 ? 57.190 -2.995 177.052 1.00 41.51 105 GLY A C 1
ATOM 792 O O . GLY A 1 106 ? 57.509 -2.941 175.863 1.00 47.06 105 GLY A O 1
ATOM 793 N N . PRO A 1 107 ? 56.892 -4.157 177.663 1.00 43.22 106 PRO A N 1
ATOM 794 C CA . PRO A 1 107 ? 57.044 -5.420 176.909 1.00 46.68 106 PRO A CA 1
ATOM 795 C C . PRO A 1 107 ? 56.129 -5.591 175.677 1.00 47.90 106 PRO A C 1
ATOM 796 O O . PRO A 1 107 ? 56.630 -5.906 174.599 1.00 53.79 106 PRO A O 1
ATOM 800 N N . GLU A 1 108 ? 54.828 -5.366 175.833 1.00 45.66 107 GLU A N 1
ATOM 801 C CA . GLU A 1 108 ? 53.871 -5.591 174.759 1.00 46.82 107 GLU A CA 1
ATOM 802 C C . GLU A 1 108 ? 53.509 -4.326 173.981 1.00 45.54 107 GLU A C 1
ATOM 803 O O . GLU A 1 108 ? 53.198 -4.424 172.796 1.00 44.85 107 GLU A O 1
ATOM 809 N N . SER A 1 109 ? 53.563 -3.151 174.613 1.00 43.72 108 SER A N 1
ATOM 810 C CA . SER A 1 109 ? 53.141 -1.893 173.951 1.00 43.68 108 SER A CA 1
ATOM 811 C C . SER A 1 109 ? 54.223 -0.863 173.617 1.00 43.98 108 SER A C 1
ATOM 812 O O . SER A 1 109 ? 54.093 -0.180 172.603 1.00 45.52 108 SER A O 1
ATOM 815 N N . GLY A 1 110 ? 55.265 -0.750 174.449 1.00 44.09 109 GLY A N 1
ATOM 816 C CA . GLY A 1 110 ? 56.241 0.357 174.371 1.00 42.10 109 GLY A CA 1
ATOM 817 C C . GLY A 1 110 ? 55.761 1.500 175.252 1.00 42.11 109 GLY A C 1
ATOM 818 O O . GLY A 1 110 ? 55.670 1.353 176.466 1.00 43.37 109 GLY A O 1
ATOM 819 N N . ASP A 1 111 ? 55.396 2.624 174.640 1.00 41.36 110 ASP A N 1
ATOM 820 C CA . ASP A 1 111 ? 54.959 3.812 175.390 1.00 40.22 110 ASP A CA 1
ATOM 821 C C . ASP A 1 111 ? 53.524 3.715 175.956 1.00 38.76 110 ASP A C 1
ATOM 822 O O . ASP A 1 111 ? 52.755 2.814 175.626 1.00 37.17 110 ASP A O 1
ATOM 827 N N . TYR A 1 112 ? 53.213 4.679 176.817 1.00 36.57 111 TYR A N 1
ATOM 828 C CA . TYR A 1 112 ? 51.974 4.754 177.558 1.00 35.59 111 TYR A CA 1
ATOM 829 C C . TYR A 1 112 ? 51.627 6.223 177.729 1.00 36.19 111 TYR A C 1
ATOM 830 O O . TYR A 1 112 ? 52.467 7.100 177.492 1.00 36.95 111 TYR A O 1
ATOM 839 N N . TRP A 1 113 ? 50.392 6.480 178.140 1.00 36.62 112 TRP A N 1
ATOM 840 C CA . TRP A 1 113 ? 49.926 7.835 178.444 1.00 37.80 112 TRP A CA 1
ATOM 841 C C . TRP A 1 113 ? 48.634 7.808 179.273 1.00 38.02 112 TRP A C 1
ATOM 842 O O . TRP A 1 113 ? 48.091 6.740 179.546 1.00 38.33 112 TRP A O 1
ATOM 853 N N . LEU A 1 114 ? 48.159 8.975 179.687 1.00 39.08 113 LEU A N 1
ATOM 854 C CA . LEU A 1 114 ? 46.964 9.079 180.512 1.00 41.17 113 LEU A CA 1
ATOM 855 C C . LEU A 1 114 ? 45.726 8.775 179.677 1.00 39.54 113 LEU A C 1
ATOM 856 O O . LEU A 1 114 ? 45.580 9.301 178.583 1.00 40.12 113 LEU A O 1
ATOM 861 N N . THR A 1 115 ? 44.859 7.906 180.176 1.00 39.72 114 THR A N 1
ATOM 862 C CA . THR A 1 115 ? 43.554 7.693 179.545 1.00 40.15 114 THR A CA 1
ATOM 863 C C . THR A 1 115 ? 42.462 8.495 180.285 1.00 41.50 114 THR A C 1
ATOM 864 O O . THR A 1 115 ? 41.666 9.199 179.648 1.00 41.77 114 THR A O 1
ATOM 868 N N . THR A 1 116 ? 42.457 8.430 181.614 1.00 40.72 115 THR A N 1
ATOM 869 C CA . THR A 1 116 ? 41.491 9.170 182.417 1.00 43.11 115 THR A CA 1
ATOM 870 C C . THR A 1 116 ? 41.973 9.339 183.843 1.00 41.66 115 THR A C 1
ATOM 871 O O . THR A 1 116 ? 42.670 8.493 184.375 1.00 43.01 115 THR A O 1
ATOM 875 N N . SER A 1 117 ? 41.601 10.447 184.455 1.00 42.65 116 SER A N 1
ATOM 876 C CA . SER A 1 117 ? 41.806 10.646 185.871 1.00 43.76 116 SER A CA 1
ATOM 877 C C . SER A 1 117 ? 40.630 11.429 186.406 1.00 44.28 116 SER A C 1
ATOM 878 O O . SER A 1 117 ? 40.148 12.355 185.746 1.00 46.60 116 SER A O 1
ATOM 881 N N . SER A 1 118 ? 40.173 11.055 187.596 1.00 43.24 117 SER A N 1
ATOM 882 C CA . SER A 1 118 ? 39.011 11.674 188.203 1.00 45.78 117 SER A CA 1
ATOM 883 C C . SER A 1 118 ? 39.204 11.802 189.685 1.00 45.78 117 SER A C 1
ATOM 884 O O . SER A 1 118 ? 39.990 11.078 190.276 1.00 45.31 117 SER A O 1
ATOM 887 N N . VAL A 1 119 ? 38.489 12.744 190.277 1.00 48.58 118 VAL A N 1
ATOM 888 C CA . VAL A 1 119 ? 38.217 12.723 191.701 1.00 49.24 118 VAL A CA 1
ATOM 889 C C . VAL A 1 119 ? 36.804 12.166 191.842 1.00 49.78 118 VAL A C 1
ATOM 890 O O . VAL A 1 119 ? 35.882 12.680 191.204 1.00 49.42 118 VAL A O 1
ATOM 894 N N . LEU A 1 120 ? 36.646 11.117 192.653 1.00 48.36 119 LEU A N 1
ATOM 895 C CA . LEU A 1 120 ? 35.356 10.455 192.844 1.00 47.72 119 LEU A CA 1
ATOM 896 C C . LEU A 1 120 ? 34.951 10.480 194.319 1.00 47.79 119 LEU A C 1
ATOM 897 O O . LEU A 1 120 ? 35.530 9.761 195.134 1.00 49.78 119 LEU A O 1
ATOM 902 N N . GLU A 1 121 ? 33.946 11.291 194.644 1.00 47.70 120 GLU A N 1
ATOM 903 C CA . GLU A 1 121 ? 33.461 11.457 196.012 1.00 50.12 120 GLU A CA 1
ATOM 904 C C . GLU A 1 121 ? 32.094 10.733 196.190 1.00 48.21 120 GLU A C 1
ATOM 905 O O . GLU A 1 121 ? 31.120 11.049 195.493 1.00 49.91 120 GLU A O 1
ATOM 911 N N . THR A 1 122 ? 32.032 9.766 197.098 1.00 44.33 121 THR A N 1
ATOM 912 C CA . THR A 1 122 ? 30.785 9.032 197.364 1.00 44.96 121 THR A CA 1
ATOM 913 C C . THR A 1 122 ? 30.140 9.591 198.630 1.00 44.53 121 THR A C 1
ATOM 914 O O . THR A 1 122 ? 30.798 9.747 199.651 1.00 43.88 121 THR A O 1
ATOM 918 N N . GLU A 1 123 ? 28.861 9.909 198.541 1.00 45.29 122 GLU A N 1
ATOM 919 C CA . GLU A 1 123 ? 28.115 10.484 199.662 1.00 47.16 122 GLU A CA 1
ATOM 920 C C . GLU A 1 123 ? 27.621 9.389 200.622 1.00 45.28 122 GLU A C 1
ATOM 921 O O . GLU A 1 123 ? 27.628 8.215 200.281 1.00 43.94 122 GLU A O 1
ATOM 927 N N . PRO A 1 124 ? 27.196 9.768 201.834 1.00 45.66 123 PRO A N 1
ATOM 928 C CA . PRO A 1 124 ? 26.528 8.813 202.713 1.00 45.00 123 PRO A CA 1
ATOM 929 C C . PRO A 1 124 ? 25.332 8.140 202.027 1.00 45.65 123 PRO A C 1
ATOM 930 O O . PRO A 1 124 ? 24.533 8.815 201.366 1.00 46.65 123 PRO A O 1
ATOM 934 N N . GLY A 1 125 ? 25.240 6.820 202.157 1.00 44.72 124 GLY A N 1
ATOM 935 C CA . GLY A 1 125 ? 24.184 6.037 201.517 1.00 45.51 124 GLY A CA 1
ATOM 936 C C . GLY A 1 125 ? 24.499 5.481 200.130 1.00 44.82 124 GLY A C 1
ATOM 937 O O . GLY A 1 125 ? 23.714 4.672 199.613 1.00 44.75 124 GLY A O 1
ATOM 938 N N . TYR A 1 126 ? 25.620 5.909 199.520 1.00 43.68 125 TYR A N 1
ATOM 939 C CA . TYR A 1 126 ? 25.986 5.457 198.171 1.00 43.28 125 TYR A CA 1
ATOM 940 C C . TYR A 1 126 ? 26.143 3.937 198.187 1.00 42.40 125 TYR A C 1
ATOM 941 O O . TYR A 1 126 ? 26.847 3.388 199.044 1.00 40.74 125 TYR A O 1
ATOM 950 N N . HIS A 1 127 ? 25.475 3.278 197.242 1.00 44.48 126 HIS A N 1
ATOM 951 C CA . HIS A 1 127 ? 25.269 1.831 197.314 1.00 46.64 126 HIS A CA 1
ATOM 952 C C . HIS A 1 127 ? 26.482 0.985 196.859 1.00 44.98 126 HIS A C 1
ATOM 953 O O . HIS A 1 127 ? 26.546 -0.212 197.151 1.00 42.27 126 HIS A O 1
ATOM 960 N N . GLY A 1 128 ? 27.413 1.598 196.132 1.00 45.78 127 GLY A N 1
ATOM 961 C CA . GLY A 1 128 ? 28.641 0.909 195.683 1.00 46.84 127 GLY A CA 1
ATOM 962 C C . GLY A 1 128 ? 28.541 0.505 194.220 1.00 47.95 127 GLY A C 1
ATOM 963 O O . GLY A 1 128 ? 27.485 0.651 193.609 1.00 53.19 127 GLY A O 1
ATOM 964 N N . GLN A 1 129 ? 29.640 0.015 193.658 1.00 45.48 128 GLN A N 1
ATOM 965 C CA . GLN A 1 129 ? 29.673 -0.460 192.274 1.00 43.49 128 GLN A CA 1
ATOM 966 C C . GLN A 1 129 ? 29.650 -1.978 192.251 1.00 42.58 128 GLN A C 1
ATOM 967 O O . GLN A 1 129 ? 30.092 -2.636 193.211 1.00 42.01 128 GLN A O 1
ATOM 973 N N . GLU A 1 130 ? 29.162 -2.535 191.147 1.00 41.65 129 GLU A N 1
ATOM 974 C CA . GLU A 1 130 ? 29.447 -3.935 190.849 1.00 43.73 129 GLU A CA 1
ATOM 975 C C . GLU A 1 130 ? 30.960 -4.081 190.537 1.00 39.53 129 GLU A C 1
ATOM 976 O O . GLU A 1 130 ? 31.590 -3.172 189.993 1.00 37.01 129 GLU A O 1
ATOM 982 N N . LEU A 1 131 ? 31.515 -5.236 190.885 1.00 37.40 130 LEU A N 1
ATOM 983 C CA . LEU A 1 131 ? 32.901 -5.543 190.580 1.00 35.00 130 LEU A CA 1
ATOM 984 C C . LEU A 1 131 ? 33.087 -5.637 189.076 1.00 34.48 130 LEU A C 1
ATOM 985 O O . LEU A 1 131 ? 32.294 -6.243 188.407 1.00 33.93 130 LEU A O 1
ATOM 990 N N . HIS A 1 132 ? 34.147 -5.020 188.566 1.00 34.04 131 HIS A N 1
ATOM 991 C CA . HIS A 1 132 ? 34.411 -4.954 187.132 1.00 35.14 131 HIS A CA 1
ATOM 992 C C . HIS A 1 132 ? 35.931 -4.886 186.891 1.00 33.97 131 HIS A C 1
ATOM 993 O O . HIS A 1 132 ? 36.696 -4.587 187.806 1.00 32.62 131 HIS A O 1
ATOM 1000 N N . ARG A 1 133 ? 36.349 -5.157 185.661 1.00 34.05 132 ARG A N 1
ATOM 1001 C CA . ARG A 1 133 ? 37.738 -4.980 185.246 1.00 34.19 132 ARG A CA 1
ATOM 1002 C C . ARG A 1 133 ? 37.800 -3.722 184.412 1.00 35.48 132 ARG A C 1
ATOM 1003 O O . ARG A 1 133 ? 36.936 -3.497 183.552 1.00 36.74 132 ARG A O 1
ATOM 1011 N N . GLU A 1 134 ? 38.815 -2.902 184.661 1.00 35.15 133 GLU A N 1
ATOM 1012 C CA . GLU A 1 134 ? 38.905 -1.598 184.015 1.00 36.08 133 GLU A CA 1
ATOM 1013 C C . GLU A 1 134 ? 39.155 -1.726 182.502 1.00 35.60 133 GLU A C 1
ATOM 1014 O O . GLU A 1 134 ? 38.712 -0.860 181.746 1.00 37.08 133 GLU A O 1
ATOM 1020 N N . HIS A 1 135 ? 39.799 -2.813 182.056 1.00 31.94 134 HIS A N 1
ATOM 1021 C CA . HIS A 1 135 ? 40.071 -3.012 180.623 1.00 31.21 134 HIS A CA 1
ATOM 1022 C C . HIS A 1 135 ? 38.834 -3.295 179.762 1.00 33.33 134 HIS A C 1
ATOM 1023 O O . HIS A 1 135 ? 38.926 -3.315 178.539 1.00 33.83 134 HIS A O 1
ATOM 1030 N N . ASP A 1 136 ? 37.676 -3.510 180.386 1.00 34.94 135 ASP A N 1
ATOM 1031 C CA . ASP A 1 136 ? 36.432 -3.690 179.623 1.00 37.09 135 ASP A CA 1
ATOM 1032 C C . ASP A 1 136 ? 35.924 -2.405 178.956 1.00 36.96 135 ASP A C 1
ATOM 1033 O O . ASP A 1 136 ? 34.978 -2.450 178.204 1.00 37.70 135 ASP A O 1
ATOM 1038 N N . GLY A 1 137 ? 36.576 -1.267 179.214 1.00 37.52 136 GLY A N 1
ATOM 1039 C CA . GLY A 1 137 ? 36.391 -0.065 178.408 1.00 37.77 136 GLY A CA 1
ATOM 1040 C C . GLY A 1 137 ? 36.959 -0.146 176.990 1.00 39.31 136 GLY A C 1
ATOM 1041 O O . GLY A 1 137 ? 36.636 0.701 176.160 1.00 40.50 136 GLY A O 1
ATOM 1042 N N . ILE A 1 138 ? 37.814 -1.138 176.717 1.00 36.25 137 ILE A N 1
ATOM 1043 C CA . ILE A 1 138 ? 38.431 -1.348 175.413 1.00 35.26 137 ILE A CA 1
ATOM 1044 C C . ILE A 1 138 ? 37.898 -2.662 174.812 1.00 35.07 137 ILE A C 1
ATOM 1045 O O . ILE A 1 138 ? 38.134 -3.722 175.379 1.00 35.77 137 ILE A O 1
ATOM 1050 N N . PRO A 1 139 ? 37.186 -2.605 173.661 1.00 35.81 138 PRO A N 1
ATOM 1051 C CA . PRO A 1 139 ? 36.520 -3.836 173.169 1.00 36.92 138 PRO A CA 1
ATOM 1052 C C . PRO A 1 139 ? 37.436 -5.048 172.850 1.00 36.89 138 PRO A C 1
ATOM 1053 O O . PRO A 1 139 ? 37.064 -6.174 173.136 1.00 36.41 138 PRO A O 1
ATOM 1057 N N . ILE A 1 140 ? 38.595 -4.822 172.243 1.00 36.81 139 ILE A N 1
ATOM 1058 C CA . ILE A 1 140 ? 39.530 -5.921 171.984 1.00 38.00 139 ILE A CA 1
ATOM 1059 C C . ILE A 1 140 ? 39.993 -6.603 173.285 1.00 38.15 139 ILE A C 1
ATOM 1060 O O . ILE A 1 140 ? 40.168 -7.809 173.300 1.00 40.59 139 ILE A O 1
ATOM 1065 N N . CYS A 1 141 ? 40.149 -5.854 174.372 1.00 37.26 140 CYS A N 1
ATOM 1066 C CA . CYS A 1 141 ? 40.523 -6.447 175.665 1.00 39.59 140 CYS A CA 1
ATOM 1067 C C . CYS A 1 141 ? 39.405 -7.284 176.303 1.00 42.71 140 CYS A C 1
ATOM 1068 O O . CYS A 1 141 ? 39.679 -8.274 176.973 1.00 47.99 140 CYS A O 1
ATOM 1071 N N . THR A 1 142 ? 38.157 -6.873 176.107 1.00 44.82 141 THR A N 1
ATOM 1072 C CA . THR A 1 142 ? 36.999 -7.655 176.529 1.00 42.44 141 THR A CA 1
ATOM 1073 C C . THR A 1 142 ? 36.935 -8.984 175.799 1.00 41.09 141 THR A C 1
ATOM 1074 O O . THR A 1 142 ? 36.625 -10.005 176.395 1.00 41.48 141 THR A O 1
ATOM 1078 N N . THR A 1 143 ? 37.230 -8.967 174.515 1.00 41.02 142 THR A N 1
ATOM 1079 C CA . THR A 1 143 ? 37.224 -10.183 173.694 1.00 42.44 142 THR A CA 1
ATOM 1080 C C . THR A 1 143 ? 38.298 -11.189 174.125 1.00 40.75 142 THR A C 1
ATOM 1081 O O . THR A 1 143 ? 38.041 -12.391 174.201 1.00 40.98 142 THR A O 1
ATOM 1085 N N . LEU A 1 144 ? 39.495 -10.670 174.397 1.00 38.81 143 LEU A N 1
ATOM 1086 C CA . LEU A 1 144 ? 40.646 -11.481 174.796 1.00 37.99 143 LEU A CA 1
ATOM 1087 C C . LEU A 1 144 ? 40.604 -11.971 176.243 1.00 36.44 143 LEU A C 1
ATOM 1088 O O . LEU A 1 144 ? 41.112 -13.042 176.525 1.00 36.66 143 LEU A O 1
ATOM 1093 N N . GLY A 1 145 ? 40.004 -11.207 177.150 1.00 35.07 144 GLY A N 1
ATOM 1094 C CA . GLY A 1 145 ? 39.932 -11.608 178.536 1.00 35.58 144 GLY A CA 1
ATOM 1095 C C . GLY A 1 145 ? 41.311 -11.711 179.189 1.00 34.99 144 GLY A C 1
ATOM 1096 O O . GLY A 1 145 ? 42.091 -10.779 179.127 1.00 33.38 144 GLY A O 1
ATOM 1097 N N . ARG A 1 146 ? 41.601 -12.854 179.807 1.00 37.29 145 ARG A N 1
ATOM 1098 C CA . ARG A 1 146 ? 42.894 -13.105 180.420 1.00 37.82 145 ARG A CA 1
ATOM 1099 C C . ARG A 1 146 ? 44.043 -12.996 179.437 1.00 37.30 145 ARG A C 1
ATOM 1100 O O . ARG A 1 146 ? 45.104 -12.541 179.815 1.00 35.78 145 ARG A O 1
ATOM 1108 N N . GLN A 1 147 ? 43.830 -13.395 178.185 1.00 38.30 146 GLN A N 1
ATOM 1109 C CA . GLN A 1 147 ? 44.893 -13.357 177.165 1.00 40.03 146 GLN A CA 1
ATOM 1110 C C . GLN A 1 147 ? 45.205 -11.959 176.647 1.00 39.32 146 GLN A C 1
ATOM 1111 O O . GLN A 1 147 ? 46.095 -11.791 175.811 1.00 39.87 146 GLN A O 1
ATOM 1117 N N . SER A 1 148 ? 44.471 -10.962 177.122 1.00 38.73 147 SER A N 1
ATOM 1118 C CA . SER A 1 148 ? 44.691 -9.593 176.723 1.00 39.63 147 SER A CA 1
ATOM 1119 C C . SER A 1 148 ? 46.069 -9.103 177.160 1.00 39.88 147 SER A C 1
ATOM 1120 O O . SER A 1 148 ? 46.539 -9.453 178.247 1.00 38.63 147 SER A O 1
ATOM 1123 N N . PRO A 1 149 ? 46.715 -8.271 176.328 1.00 37.75 148 PRO A N 1
ATOM 1124 C CA . PRO A 1 149 ? 47.869 -7.578 176.831 1.00 39.24 148 PRO A CA 1
ATOM 1125 C C . PRO A 1 149 ? 47.457 -6.581 177.903 1.00 38.06 148 PRO A C 1
ATOM 1126 O O . PRO A 1 149 ? 46.291 -6.179 177.949 1.00 37.99 148 PRO A O 1
ATOM 1130 N N . GLU A 1 150 ? 48.419 -6.183 178.735 1.00 36.56 149 GLU A N 1
ATOM 1131 C CA . GLU A 1 150 ? 48.188 -5.182 179.751 1.00 36.74 149 GLU A CA 1
ATOM 1132 C C . GLU A 1 150 ? 47.885 -3.891 179.024 1.00 36.70 149 GLU A C 1
ATOM 1133 O O . GLU A 1 150 ? 48.592 -3.519 178.080 1.00 40.61 149 GLU A O 1
ATOM 1139 N N . SER A 1 151 ? 46.788 -3.257 179.426 1.00 33.63 150 SER A N 1
ATOM 1140 C CA . SER A 1 151 ? 46.289 -2.042 178.778 1.00 33.40 150 SER A CA 1
ATOM 1141 C C . SER A 1 151 ? 46.172 -0.861 179.714 1.00 31.64 150 SER A C 1
ATOM 1142 O O . SER A 1 151 ? 46.335 0.261 179.288 1.00 30.78 150 SER A O 1
ATOM 1145 N N . MET A 1 152 ? 45.865 -1.108 180.980 1.00 32.30 151 MET A N 1
ATOM 1146 C CA . MET A 1 152 ? 45.622 -0.045 181.936 1.00 33.75 151 MET A CA 1
ATOM 1147 C C . MET A 1 152 ? 46.303 -0.310 183.265 1.00 32.75 151 MET A C 1
ATOM 1148 O O . MET A 1 152 ? 46.500 -1.460 183.658 1.00 32.98 151 MET A O 1
ATOM 1153 N N . LEU A 1 153 ? 46.645 0.774 183.942 1.00 32.74 152 LEU A N 1
ATOM 1154 C CA . LEU A 1 153 ? 47.191 0.735 185.288 1.00 34.52 152 LEU A CA 1
ATOM 1155 C C . LEU A 1 153 ? 46.543 1.870 186.072 1.00 34.85 152 LEU A C 1
ATOM 1156 O O . LEU A 1 153 ? 46.730 3.033 185.711 1.00 35.02 152 LEU A O 1
ATOM 1161 N N . ASN A 1 154 ? 45.807 1.526 187.135 1.00 33.90 153 ASN A N 1
ATOM 1162 C CA . ASN A 1 154 ? 45.076 2.502 187.958 1.00 36.52 153 ASN A CA 1
ATOM 1163 C C . ASN A 1 154 ? 45.776 2.790 189.280 1.00 37.54 153 ASN A C 1
ATOM 1164 O O . ASN A 1 154 ? 45.871 1.921 190.134 1.00 40.22 153 ASN A O 1
ATOM 1169 N N . PHE A 1 155 ? 46.238 4.025 189.450 1.00 38.36 154 PHE A N 1
ATOM 1170 C CA . PHE A 1 155 ? 46.769 4.494 190.725 1.00 38.31 154 PHE A CA 1
ATOM 1171 C C . PHE A 1 155 ? 45.623 5.192 191.418 1.00 38.17 154 PHE A C 1
ATOM 1172 O O . PHE A 1 155 ? 45.327 6.329 191.088 1.00 40.85 154 PHE A O 1
ATOM 1180 N N . LEU A 1 156 ? 44.964 4.523 192.362 1.00 37.59 155 LEU A N 1
ATOM 1181 C CA . LEU A 1 156 ? 43.783 5.085 193.009 1.00 37.22 155 LEU A CA 1
ATOM 1182 C C . LEU A 1 156 ? 44.135 5.578 194.400 1.00 38.21 155 LEU A C 1
ATOM 1183 O O . LEU A 1 156 ? 44.255 4.793 195.339 1.00 41.39 155 LEU A O 1
ATOM 1188 N N . THR A 1 157 ? 44.273 6.888 194.537 1.00 38.33 156 THR A N 1
ATOM 1189 C CA . THR A 1 157 ? 44.756 7.481 195.766 1.00 39.08 156 THR A CA 1
ATOM 1190 C C . THR A 1 157 ? 43.593 7.883 196.674 1.00 39.54 156 THR A C 1
ATOM 1191 O O . THR A 1 157 ? 42.619 8.484 196.223 1.00 42.43 156 THR A O 1
ATOM 1195 N N . ALA A 1 158 ? 43.724 7.566 197.959 1.00 39.60 157 ALA A N 1
ATOM 1196 C CA . ALA A 1 158 ? 42.791 8.015 198.975 1.00 39.47 157 ALA A CA 1
ATOM 1197 C C . ALA A 1 158 ? 43.071 9.487 199.322 1.00 41.42 157 ALA A C 1
ATOM 1198 O O . ALA A 1 158 ? 44.177 9.842 199.719 1.00 42.32 157 ALA A O 1
ATOM 1200 N N . LEU A 1 159 ? 42.066 10.338 199.147 1.00 42.11 158 LEU A N 1
ATOM 1201 C CA . LEU A 1 159 ? 42.164 11.753 199.500 1.00 43.20 158 LEU A CA 1
ATOM 1202 C C . LEU A 1 159 ? 41.478 12.082 200.815 1.00 44.73 158 LEU A C 1
ATOM 1203 O O . LEU A 1 159 ? 41.623 13.206 201.302 1.00 46.58 158 LEU A O 1
ATOM 1208 N N . THR A 1 160 ? 40.694 11.131 201.336 1.00 44.57 159 THR A N 1
ATOM 1209 C CA . THR A 1 160 ? 40.218 11.121 202.714 1.00 45.59 159 THR A CA 1
ATOM 1210 C C . THR A 1 160 ? 40.561 9.740 203.269 1.00 44.33 159 THR A C 1
ATOM 1211 O O . THR A 1 160 ? 41.061 8.890 202.531 1.00 43.49 159 THR A O 1
ATOM 1215 N N . ASP A 1 161 ? 40.261 9.496 204.548 1.00 46.61 160 ASP A N 1
ATOM 1216 C CA . ASP A 1 161 ? 40.351 8.131 205.098 1.00 46.23 160 ASP A CA 1
ATOM 1217 C C . ASP A 1 161 ? 39.509 7.188 204.240 1.00 43.96 160 ASP A C 1
ATOM 1218 O O . ASP A 1 161 ? 38.460 7.580 203.760 1.00 44.18 160 ASP A O 1
ATOM 1223 N N . PHE A 1 162 ? 40.022 5.985 204.011 1.00 41.39 161 PHE A N 1
ATOM 1224 C CA . PHE A 1 162 ? 39.355 4.922 203.278 1.00 39.53 161 PHE A CA 1
ATOM 1225 C C . PHE A 1 162 ? 39.139 3.800 204.291 1.00 40.50 161 PHE A C 1
ATOM 1226 O O . PHE A 1 162 ? 40.120 3.224 204.772 1.00 38.55 161 PHE A O 1
ATOM 1234 N N . THR A 1 163 ? 37.868 3.500 204.600 1.00 39.21 162 THR A N 1
ATOM 1235 C CA . THR A 1 163 ? 37.485 2.469 205.582 1.00 40.43 162 THR A CA 1
ATOM 1236 C C . THR A 1 163 ? 36.523 1.438 204.960 1.00 40.58 162 THR A C 1
ATOM 1237 O O . THR A 1 163 ? 35.841 1.732 203.974 1.00 38.90 162 THR A O 1
ATOM 1241 N N . ALA A 1 164 ? 36.473 0.240 205.541 1.00 39.52 163 ALA A N 1
ATOM 1242 C CA . ALA A 1 164 ? 35.503 -0.758 205.124 1.00 40.50 163 ALA A CA 1
ATOM 1243 C C . ALA A 1 164 ? 34.107 -0.109 205.055 1.00 44.01 163 ALA A C 1
ATOM 1244 O O . ALA A 1 164 ? 33.454 -0.167 204.001 1.00 45.17 163 ALA A O 1
ATOM 1246 N N . GLU A 1 165 ? 33.720 0.571 206.138 1.00 44.77 164 GLU A N 1
ATOM 1247 C CA . GLU A 1 165 ? 32.406 1.193 206.274 1.00 45.59 164 GLU A CA 1
ATOM 1248 C C . GLU A 1 165 ? 32.120 2.378 205.337 1.00 45.28 164 GLU A C 1
ATOM 1249 O O . GLU A 1 165 ? 30.991 2.526 204.873 1.00 46.22 164 GLU A O 1
ATOM 1255 N N . ASN A 1 166 ? 33.116 3.218 205.061 1.00 43.00 165 ASN A N 1
ATOM 1256 C CA . ASN A 1 166 ? 32.876 4.449 204.287 1.00 42.84 165 ASN A CA 1
ATOM 1257 C C . ASN A 1 166 ? 33.018 4.288 202.773 1.00 41.76 165 ASN A C 1
ATOM 1258 O O . ASN A 1 166 ? 32.931 5.276 202.051 1.00 42.63 165 ASN A O 1
ATOM 1263 N N . GLY A 1 167 ? 33.236 3.060 202.299 1.00 39.99 166 GLY A N 1
ATOM 1264 C CA . GLY A 1 167 ? 33.230 2.772 200.865 1.00 39.56 166 GLY A CA 1
ATOM 1265 C C . GLY A 1 167 ? 34.587 2.551 200.207 1.00 39.10 166 GLY A C 1
ATOM 1266 O O . GLY A 1 167 ? 34.698 2.628 198.973 1.00 36.76 166 GLY A O 1
ATOM 1267 N N . ALA A 1 168 ? 35.610 2.229 201.000 1.00 38.59 167 ALA A N 1
ATOM 1268 C CA . ALA A 1 168 ? 36.933 1.915 200.442 1.00 38.35 167 ALA A CA 1
ATOM 1269 C C . ALA A 1 168 ? 36.822 0.925 199.286 1.00 36.75 167 ALA A C 1
ATOM 1270 O O . ALA A 1 168 ? 36.079 -0.053 199.368 1.00 37.40 167 ALA A O 1
ATOM 1272 N N . THR A 1 169 ? 37.570 1.212 198.222 1.00 36.64 168 THR A N 1
ATOM 1273 C CA . THR A 1 169 ? 37.585 0.437 196.994 1.00 36.31 168 THR A CA 1
ATOM 1274 C C . THR A 1 169 ? 37.825 -1.018 197.309 1.00 36.44 168 THR A C 1
ATOM 1275 O O . THR A 1 169 ? 38.718 -1.329 198.083 1.00 36.71 168 THR A O 1
ATOM 1279 N N . ARG A 1 170 ? 37.011 -1.898 196.724 1.00 36.18 169 ARG A N 1
ATOM 1280 C CA . ARG A 1 170 ? 37.084 -3.329 196.995 1.00 35.85 169 ARG A CA 1
ATOM 1281 C C . ARG A 1 170 ? 37.786 -4.031 195.856 1.00 33.56 169 ARG A C 1
ATOM 1282 O O . ARG A 1 170 ? 37.591 -3.665 194.725 1.00 34.35 169 ARG A O 1
ATOM 1290 N N . VAL A 1 171 ? 38.633 -5.009 196.157 1.00 32.52 170 VAL A N 1
ATOM 1291 C CA . VAL A 1 171 ? 39.492 -5.639 195.149 1.00 31.75 170 VAL A CA 1
ATOM 1292 C C . VAL A 1 171 ? 39.579 -7.127 195.411 1.00 31.89 170 VAL A C 1
ATOM 1293 O O . VAL A 1 171 ? 39.475 -7.552 196.542 1.00 33.07 170 VAL A O 1
ATOM 1297 N N . LEU A 1 172 ? 39.735 -7.914 194.355 1.00 32.72 171 LEU A N 1
ATOM 1298 C CA . LEU A 1 172 ? 39.963 -9.344 194.464 1.00 34.32 171 LEU A CA 1
ATOM 1299 C C . LEU A 1 172 ? 41.378 -9.642 193.960 1.00 34.61 171 LEU A C 1
ATOM 1300 O O . LEU A 1 172 ? 41.589 -9.760 192.755 1.00 34.63 171 LEU A O 1
ATOM 1305 N N . PRO A 1 173 ? 42.352 -9.747 194.887 1.00 34.01 172 PRO A N 1
ATOM 1306 C CA . PRO A 1 173 ? 43.705 -10.151 194.520 1.00 33.69 172 PRO A CA 1
ATOM 1307 C C . PRO A 1 173 ? 43.707 -11.503 193.822 1.00 33.26 172 PRO A C 1
ATOM 1308 O O . PRO A 1 173 ? 43.016 -12.416 194.273 1.00 35.22 172 PRO A O 1
ATOM 1312 N N . GLY A 1 174 ? 44.432 -11.616 192.713 1.00 32.01 173 GLY A N 1
ATOM 1313 C CA . GLY A 1 174 ? 44.498 -12.872 191.954 1.00 32.04 173 GLY A CA 1
ATOM 1314 C C . GLY A 1 174 ? 43.526 -12.957 190.789 1.00 31.68 173 GLY A C 1
ATOM 1315 O O . GLY A 1 174 ? 43.683 -13.840 189.943 1.00 31.10 173 GLY A O 1
ATOM 1316 N N . SER A 1 175 ? 42.535 -12.049 190.724 1.00 31.25 174 SER A N 1
ATOM 1317 C CA . SER A 1 175 ? 41.507 -12.092 189.658 1.00 31.18 174 SER A CA 1
ATOM 1318 C C . SER A 1 175 ? 42.048 -11.789 188.260 1.00 31.15 174 SER A C 1
ATOM 1319 O O . SER A 1 175 ? 41.483 -12.239 187.255 1.00 31.58 174 SER A O 1
ATOM 1322 N N . HIS A 1 176 ? 43.158 -11.062 188.197 1.00 30.67 175 HIS A N 1
ATOM 1323 C CA . HIS A 1 176 ? 43.917 -10.902 186.952 1.00 31.94 175 HIS A CA 1
ATOM 1324 C C . HIS A 1 176 ? 44.424 -12.193 186.280 1.00 32.62 175 HIS A C 1
ATOM 1325 O O . HIS A 1 176 ? 44.838 -12.152 185.121 1.00 32.60 175 HIS A O 1
ATOM 1332 N N . LEU A 1 177 ? 44.386 -13.319 186.988 1.00 33.92 176 LEU A N 1
ATOM 1333 C CA . LEU A 1 177 ? 44.865 -14.616 186.478 1.00 35.35 176 LEU A CA 1
ATOM 1334 C C . LEU A 1 177 ? 43.775 -15.671 186.333 1.00 36.38 176 LEU A C 1
ATOM 1335 O O . LEU A 1 177 ? 44.051 -16.780 185.877 1.00 37.41 176 LEU A O 1
ATOM 1340 N N . TRP A 1 178 ? 42.542 -15.337 186.696 1.00 36.91 177 TRP A N 1
ATOM 1341 C CA . TRP A 1 178 ? 41.408 -16.252 186.506 1.00 38.32 177 TRP A CA 1
ATOM 1342 C C . TRP A 1 178 ? 41.228 -16.569 185.034 1.00 39.63 177 TRP A C 1
ATOM 1343 O O . TRP A 1 178 ? 41.475 -15.725 184.174 1.00 39.32 177 TRP A O 1
ATOM 1354 N N . GLU A 1 179 ? 40.803 -17.795 184.749 1.00 42.76 178 GLU A N 1
ATOM 1355 C CA . GLU A 1 179 ? 40.736 -18.279 183.379 1.00 45.72 178 GLU A CA 1
ATOM 1356 C C . GLU A 1 179 ? 39.705 -17.501 182.539 1.00 45.27 178 GLU A C 1
ATOM 1357 O O . GLU A 1 179 ? 40.029 -17.016 181.451 1.00 43.74 178 GLU A O 1
ATOM 1363 N N . ASP A 1 180 ? 38.492 -17.368 183.069 1.00 44.74 179 ASP A N 1
ATOM 1364 C CA . ASP A 1 180 ? 37.346 -16.834 182.317 1.00 45.33 179 ASP A CA 1
ATOM 1365 C C . ASP A 1 180 ? 36.953 -15.425 182.793 1.00 41.61 179 ASP A C 1
ATOM 1366 O O . ASP A 1 180 ? 36.301 -15.258 183.812 1.00 42.87 179 ASP A O 1
ATOM 1371 N N . PHE A 1 181 ? 37.348 -14.409 182.046 1.00 38.59 180 PHE A N 1
ATOM 1372 C CA . PHE A 1 181 ? 37.018 -13.027 182.407 1.00 37.11 180 PHE A CA 1
ATOM 1373 C C . PHE A 1 181 ? 35.554 -12.633 182.099 1.00 38.92 180 PHE A C 1
ATOM 1374 O O . PHE A 1 181 ? 35.069 -11.609 182.566 1.00 38.08 180 PHE A O 1
ATOM 1382 N N . SER A 1 182 ? 34.864 -13.431 181.290 1.00 43.14 181 SER A N 1
ATOM 1383 C CA . SER A 1 182 ? 33.470 -13.177 180.962 1.00 45.50 181 SER A CA 1
ATOM 1384 C C . SER A 1 182 ? 32.507 -13.799 181.979 1.00 47.47 181 SER A C 1
ATOM 1385 O O . SER A 1 182 ? 31.312 -13.539 181.911 1.00 50.12 181 SER A O 1
ATOM 1388 N N . ALA A 1 183 ? 33.011 -14.629 182.896 1.00 47.32 182 ALA A N 1
ATOM 1389 C CA . ALA A 1 183 ? 32.182 -15.206 183.952 1.00 47.38 182 ALA A CA 1
ATOM 1390 C C . ALA A 1 183 ? 31.634 -14.091 184.851 1.00 48.67 182 ALA A C 1
ATOM 1391 O O . ALA A 1 183 ? 32.354 -13.137 185.142 1.00 48.44 182 ALA A O 1
ATOM 1393 N N . PRO A 1 184 ? 30.352 -14.192 185.286 1.00 52.15 183 PRO A N 1
ATOM 1394 C CA . PRO A 1 184 ? 29.792 -13.108 186.113 1.00 52.77 183 PRO A CA 1
ATOM 1395 C C . PRO A 1 184 ? 30.549 -12.952 187.448 1.00 51.29 183 PRO A C 1
ATOM 1396 O O . PRO A 1 184 ? 30.737 -13.943 188.155 1.00 56.08 183 PRO A O 1
ATOM 1400 N N . PRO A 1 185 ? 30.981 -11.723 187.784 1.00 48.12 184 PRO A N 1
ATOM 1401 C CA . PRO A 1 185 ? 31.838 -11.585 188.959 1.00 48.50 184 PRO A CA 1
ATOM 1402 C C . PRO A 1 185 ? 31.091 -11.824 190.268 1.00 47.15 184 PRO A C 1
ATOM 1403 O O . PRO A 1 185 ? 29.863 -11.749 190.299 1.00 45.70 184 PRO A O 1
ATOM 1407 N N . PRO A 1 186 ? 31.828 -12.118 191.346 1.00 43.80 185 PRO A N 1
ATOM 1408 C CA . PRO A 1 186 ? 31.166 -12.304 192.635 1.00 44.61 185 PRO A CA 1
ATOM 1409 C C . PRO A 1 186 ? 30.573 -10.999 193.215 1.00 42.11 185 PRO A C 1
ATOM 1410 O O . PRO A 1 186 ? 30.748 -9.913 192.637 1.00 40.16 185 PRO A O 1
ATOM 1414 N N . LYS A 1 187 ? 29.868 -11.127 194.339 1.00 41.80 186 LYS A N 1
ATOM 1415 C CA . LYS A 1 187 ? 29.297 -9.982 195.040 1.00 43.16 186 LYS A CA 1
ATOM 1416 C C . LYS A 1 187 ? 30.422 -9.091 195.586 1.00 44.01 186 LYS A C 1
ATOM 1417 O O . LYS A 1 187 ? 31.455 -9.587 196.057 1.00 42.82 186 LYS A O 1
ATOM 1420 N N . ALA A 1 188 ? 30.221 -7.778 195.526 1.00 46.07 187 ALA A N 1
ATOM 1421 C CA . ALA A 1 188 ? 31.231 -6.820 195.966 1.00 45.69 187 ALA A CA 1
ATOM 1422 C C . ALA A 1 188 ? 31.625 -7.016 197.429 1.00 46.58 187 ALA A C 1
ATOM 1423 O O . ALA A 1 188 ? 32.784 -6.791 197.791 1.00 44.58 187 ALA A O 1
ATOM 1425 N N . ASP A 1 189 ? 30.679 -7.463 198.263 1.00 48.09 188 ASP A N 1
ATOM 1426 C CA . ASP A 1 189 ? 30.967 -7.678 199.684 1.00 48.10 188 ASP A CA 1
ATOM 1427 C C . ASP A 1 189 ? 31.849 -8.902 200.002 1.00 45.30 188 ASP A C 1
ATOM 1428 O O . ASP A 1 189 ? 32.255 -9.071 201.149 1.00 46.26 188 ASP A O 1
ATOM 1433 N N . THR A 1 190 ? 32.132 -9.757 199.020 1.00 43.28 189 THR A N 1
ATOM 1434 C CA . THR A 1 190 ? 33.147 -10.808 199.190 1.00 42.78 189 THR A CA 1
ATOM 1435 C C . THR A 1 190 ? 34.576 -10.283 198.943 1.00 40.58 189 THR A C 1
ATOM 1436 O O . THR A 1 190 ? 35.541 -10.970 199.275 1.00 39.77 189 THR A O 1
ATOM 1440 N N . ALA A 1 191 ? 34.703 -9.104 198.336 1.00 39.16 190 ALA A N 1
ATOM 1441 C CA . ALA A 1 191 ? 36.011 -8.527 198.005 1.00 38.91 190 ALA A CA 1
ATOM 1442 C C . ALA A 1 191 ? 36.615 -7.762 199.180 1.00 38.57 190 ALA A C 1
ATOM 1443 O O . ALA A 1 191 ? 35.929 -7.436 200.140 1.00 43.07 190 ALA A O 1
ATOM 1445 N N . ILE A 1 192 ? 37.910 -7.482 199.090 1.00 39.11 191 ILE A N 1
ATOM 1446 C CA . ILE A 1 192 ? 38.674 -6.901 200.196 1.00 38.12 191 ILE A CA 1
ATOM 1447 C C . ILE A 1 192 ? 38.709 -5.378 200.034 1.00 35.39 191 ILE A C 1
ATOM 1448 O O . ILE A 1 192 ? 39.134 -4.878 199.000 1.00 32.03 191 ILE A O 1
ATOM 1453 N N . PRO A 1 193 ? 38.257 -4.633 201.050 1.00 35.25 192 PRO A N 1
ATOM 1454 C CA . PRO A 1 193 ? 38.348 -3.184 200.932 1.00 35.28 192 PRO A CA 1
ATOM 1455 C C . PRO A 1 193 ? 39.789 -2.693 201.147 1.00 35.67 192 PRO A C 1
ATOM 1456 O O . PRO A 1 193 ? 40.496 -3.229 201.995 1.00 36.67 192 PRO A O 1
ATOM 1460 N N . ALA A 1 194 ? 40.213 -1.705 200.368 1.00 34.82 193 ALA A N 1
ATOM 1461 C CA . ALA A 1 194 ? 41.574 -1.159 200.498 1.00 34.89 193 ALA A CA 1
ATOM 1462 C C . ALA A 1 194 ? 41.547 -0.084 201.583 1.00 33.89 193 ALA A C 1
ATOM 1463 O O . ALA A 1 194 ? 41.373 1.114 201.327 1.00 34.02 193 ALA A O 1
ATOM 1465 N N . VAL A 1 195 ? 41.703 -0.539 202.814 1.00 34.46 194 VAL A N 1
ATOM 1466 C CA . VAL A 1 195 ? 41.709 0.355 203.964 1.00 36.20 194 VAL A CA 1
ATOM 1467 C C . VAL A 1 195 ? 43.016 1.159 203.938 1.00 37.81 194 VAL A C 1
ATOM 1468 O O . VAL A 1 195 ? 44.087 0.574 203.851 1.00 38.20 194 VAL A O 1
ATOM 1472 N N . MET A 1 196 ? 42.923 2.484 204.012 1.00 38.93 195 MET A N 1
ATOM 1473 C CA . MET A 1 196 ? 44.033 3.364 203.630 1.00 39.94 195 MET A CA 1
ATOM 1474 C C . MET A 1 196 ? 43.884 4.732 204.250 1.00 41.45 195 MET A C 1
ATOM 1475 O O . MET A 1 196 ? 42.779 5.202 204.415 1.00 40.60 195 MET A O 1
ATOM 1480 N N . ASN A 1 197 ? 45.011 5.374 204.589 1.00 42.07 196 ASN A N 1
ATOM 1481 C CA . ASN A 1 197 ? 45.012 6.768 205.018 1.00 42.54 196 ASN A CA 1
ATOM 1482 C C . ASN A 1 197 ? 45.198 7.688 203.835 1.00 41.21 196 ASN A C 1
ATOM 1483 O O . ASN A 1 197 ? 45.552 7.220 202.764 1.00 41.28 196 ASN A O 1
ATOM 1488 N N . PRO A 1 198 ? 44.953 9.003 204.014 1.00 41.23 197 PRO A N 1
ATOM 1489 C CA . PRO A 1 198 ? 45.121 9.916 202.884 1.00 41.30 197 PRO A CA 1
ATOM 1490 C C . PRO A 1 198 ? 46.534 9.885 202.326 1.00 41.45 197 PRO A C 1
ATOM 1491 O O . PRO A 1 198 ? 47.485 9.906 203.098 1.00 41.63 197 PRO A O 1
ATOM 1495 N N . GLY A 1 199 ? 46.652 9.805 201.004 1.00 39.86 198 GLY A N 1
ATOM 1496 C CA . GLY A 1 199 ? 47.945 9.712 200.338 1.00 40.48 198 GLY A CA 1
ATOM 1497 C C . GLY A 1 199 ? 48.370 8.303 199.972 1.00 38.94 198 GLY A C 1
ATOM 1498 O O . GLY A 1 199 ? 49.136 8.122 199.017 1.00 38.07 198 GLY A O 1
ATOM 1499 N N . ASP A 1 200 ? 47.889 7.303 200.721 1.00 40.21 199 ASP A N 1
ATOM 1500 C CA . ASP A 1 200 ? 48.026 5.891 200.328 1.00 38.68 199 ASP A CA 1
ATOM 1501 C C . ASP A 1 200 ? 47.236 5.700 199.049 1.00 36.85 199 ASP A C 1
ATOM 1502 O O . ASP A 1 200 ? 46.243 6.405 198.826 1.00 38.54 199 ASP A O 1
ATOM 1507 N N . ALA A 1 201 ? 47.691 4.788 198.194 1.00 35.26 200 ALA A N 1
ATOM 1508 C CA . ALA A 1 201 ? 47.039 4.522 196.922 1.00 34.06 200 ALA A CA 1
ATOM 1509 C C . ALA A 1 201 ? 46.890 3.044 196.740 1.00 34.16 200 ALA A C 1
ATOM 1510 O O . ALA A 1 201 ? 47.784 2.297 197.115 1.00 34.93 200 ALA A O 1
ATOM 1512 N N . VAL A 1 202 ? 45.745 2.605 196.208 1.00 34.14 201 VAL A N 1
ATOM 1513 C CA . VAL A 1 202 ? 45.603 1.210 195.818 1.00 33.70 201 VAL A CA 1
ATOM 1514 C C . VAL A 1 202 ? 45.916 1.148 194.313 1.00 33.53 201 VAL A C 1
ATOM 1515 O O . VAL A 1 202 ? 45.353 1.905 193.520 1.00 31.69 201 VAL A O 1
ATOM 1519 N N . LEU A 1 203 ? 46.860 0.274 193.951 1.00 33.61 202 LEU A N 1
ATOM 1520 C CA . LEU A 1 203 ? 47.362 0.143 192.583 1.00 34.49 202 LEU A CA 1
ATOM 1521 C C . LEU A 1 203 ? 46.871 -1.175 191.987 1.00 36.50 202 LEU A C 1
ATOM 1522 O O . LEU A 1 203 ? 47.143 -2.225 192.560 1.00 39.78 202 LEU A O 1
ATOM 1527 N N . PHE A 1 204 ? 46.162 -1.126 190.853 1.00 35.10 203 PHE A N 1
ATOM 1528 C CA . PHE A 1 204 ? 45.701 -2.344 190.176 1.00 33.07 203 PHE A CA 1
ATOM 1529 C C . PHE A 1 204 ? 45.723 -2.220 188.654 1.00 31.90 203 PHE A C 1
ATOM 1530 O O . PHE A 1 204 ? 45.585 -1.130 188.109 1.00 30.18 203 PHE A O 1
ATOM 1538 N N . THR A 1 205 ? 45.940 -3.347 187.975 1.00 31.10 204 THR A N 1
ATOM 1539 C CA . THR A 1 205 ? 45.893 -3.387 186.526 1.00 30.60 204 THR A CA 1
ATOM 1540 C C . THR A 1 205 ? 44.448 -3.397 186.053 1.00 31.69 204 THR A C 1
ATOM 1541 O O . THR A 1 205 ? 43.539 -3.638 186.837 1.00 32.75 204 THR A O 1
ATOM 1545 N N . GLY A 1 206 ? 44.256 -3.204 184.753 1.00 30.33 205 GLY A N 1
ATOM 1546 C CA . GLY A 1 206 ? 42.942 -3.270 184.137 1.00 30.67 205 GLY A CA 1
ATOM 1547 C C . GLY A 1 206 ? 42.346 -4.667 184.090 1.00 31.22 205 GLY A C 1
ATOM 1548 O O . GLY A 1 206 ? 41.242 -4.822 183.591 1.00 31.61 205 GLY A O 1
ATOM 1549 N N . LYS A 1 207 ? 43.075 -5.676 184.579 1.00 29.44 206 LYS A N 1
ATOM 1550 C CA . LYS A 1 207 ? 42.630 -7.052 184.584 1.00 28.77 206 LYS A CA 1
ATOM 1551 C C . LYS A 1 207 ? 42.129 -7.516 185.932 1.00 28.29 206 LYS A C 1
ATOM 1552 O O . LYS A 1 207 ? 41.657 -8.619 186.041 1.00 28.24 206 LYS A O 1
ATOM 1558 N N . THR A 1 208 ? 42.209 -6.664 186.946 1.00 28.05 207 THR A N 1
ATOM 1559 C CA . THR A 1 208 ? 41.857 -7.029 188.302 1.00 27.99 207 THR A CA 1
ATOM 1560 C C . THR A 1 208 ? 40.454 -6.528 188.640 1.00 28.77 207 THR A C 1
ATOM 1561 O O . THR A 1 208 ? 40.145 -5.349 188.438 1.00 28.64 207 THR A O 1
ATOM 1565 N N . LEU A 1 209 ? 39.622 -7.435 189.163 1.00 28.92 208 LEU A N 1
ATOM 1566 C CA . LEU A 1 209 ? 38.255 -7.121 189.572 1.00 29.50 208 LEU A CA 1
ATOM 1567 C C . LEU A 1 209 ? 38.265 -6.191 190.770 1.00 29.63 208 LEU A C 1
ATOM 1568 O O . LEU A 1 209 ? 38.956 -6.443 191.744 1.00 30.83 208 LEU A O 1
ATOM 1573 N N . HIS A 1 210 ? 37.513 -5.109 190.665 1.00 29.43 209 HIS A N 1
ATOM 1574 C CA . HIS A 1 210 ? 37.448 -4.101 191.697 1.00 30.25 209 HIS A CA 1
ATOM 1575 C C . HIS A 1 210 ? 36.133 -3.321 191.583 1.00 31.63 209 HIS A C 1
ATOM 1576 O O . HIS A 1 210 ? 35.444 -3.408 190.573 1.00 32.10 209 HIS A O 1
ATOM 1583 N N . GLY A 1 211 ? 35.813 -2.543 192.606 1.00 32.60 210 GLY A N 1
ATOM 1584 C CA . GLY A 1 211 ? 34.706 -1.585 192.535 1.00 32.95 210 GLY A CA 1
ATOM 1585 C C . GLY A 1 211 ? 34.607 -0.749 193.801 1.00 33.40 210 GLY A C 1
ATOM 1586 O O . GLY A 1 211 ? 35.029 -1.184 194.873 1.00 32.98 210 GLY A O 1
ATOM 1587 N N . ALA A 1 212 ? 34.084 0.469 193.669 1.00 33.41 211 ALA A N 1
ATOM 1588 C CA . ALA A 1 212 ? 33.864 1.368 194.805 1.00 34.04 211 ALA A CA 1
ATOM 1589 C C . ALA A 1 212 ? 32.916 0.693 195.770 1.00 35.37 211 ALA A C 1
ATOM 1590 O O . ALA A 1 212 ? 31.948 0.074 195.342 1.00 36.69 211 ALA A O 1
ATOM 1592 N N . GLY A 1 213 ? 33.205 0.806 197.058 1.00 36.30 212 GLY A N 1
ATOM 1593 C CA . GLY A 1 213 ? 32.432 0.140 198.099 1.00 37.95 212 GLY A CA 1
ATOM 1594 C C . GLY A 1 213 ? 31.180 0.916 198.470 1.00 41.20 212 GLY A C 1
ATOM 1595 O O . GLY A 1 213 ? 31.001 2.063 198.053 1.00 40.65 212 GLY A O 1
ATOM 1596 N N . LYS A 1 214 ? 30.323 0.260 199.253 1.00 44.12 213 LYS A N 1
ATOM 1597 C CA . LYS A 1 214 ? 29.147 0.877 199.844 1.00 47.29 213 LYS A CA 1
ATOM 1598 C C . LYS A 1 214 ? 29.585 1.857 200.947 1.00 47.15 213 LYS A C 1
ATOM 1599 O O . LYS A 1 214 ? 30.395 1.497 201.805 1.00 45.67 213 LYS A O 1
ATOM 1605 N N . ASN A 1 215 ? 29.067 3.084 200.908 1.00 44.85 214 ASN A N 1
ATOM 1606 C CA . ASN A 1 215 ? 29.298 4.078 201.970 1.00 45.20 214 ASN A CA 1
ATOM 1607 C C . ASN A 1 215 ? 28.167 3.975 203.012 1.00 44.88 214 ASN A C 1
ATOM 1608 O O . ASN A 1 215 ? 27.150 4.600 202.854 1.00 44.17 214 ASN A O 1
ATOM 1613 N N . ASN A 1 216 ? 28.390 3.193 204.067 1.00 47.16 215 ASN A N 1
ATOM 1614 C CA . ASN A 1 216 ? 27.440 2.989 205.183 1.00 50.52 215 ASN A CA 1
ATOM 1615 C C . ASN A 1 216 ? 27.453 4.065 206.271 1.00 48.46 215 ASN A C 1
ATOM 1616 O O . ASN A 1 216 ? 26.763 3.891 207.279 1.00 51.60 215 ASN A O 1
ATOM 1621 N N . THR A 1 217 ? 28.225 5.136 206.124 1.00 46.01 216 THR A N 1
ATOM 1622 C CA . THR A 1 217 ? 28.254 6.191 207.153 1.00 46.70 216 THR A CA 1
ATOM 1623 C C . THR A 1 217 ? 27.074 7.116 206.960 1.00 48.49 216 THR A C 1
ATOM 1624 O O . THR A 1 217 ? 26.441 7.081 205.915 1.00 47.52 216 THR A O 1
ATOM 1628 N N . THR A 1 218 ? 26.796 7.937 207.973 1.00 50.86 217 THR A N 1
ATOM 1629 C CA . THR A 1 218 ? 25.744 8.944 207.921 1.00 53.63 217 THR A CA 1
ATOM 1630 C C . THR A 1 218 ? 26.252 10.311 207.483 1.00 54.98 217 THR A C 1
ATOM 1631 O O . THR A 1 218 ? 25.467 11.127 207.012 1.00 55.96 217 THR A O 1
ATOM 1635 N N . ASP A 1 219 ? 27.554 10.556 207.638 1.00 56.59 218 ASP A N 1
ATOM 1636 C CA . ASP A 1 219 ? 28.110 11.910 207.525 1.00 60.85 218 ASP A CA 1
ATOM 1637 C C . ASP A 1 219 ? 29.503 12.051 206.875 1.00 57.35 218 ASP A C 1
ATOM 1638 O O . ASP A 1 219 ? 30.052 13.137 206.885 1.00 58.07 218 ASP A O 1
ATOM 1643 N N . PHE A 1 220 ? 30.062 10.988 206.291 1.00 56.32 219 PHE A N 1
ATOM 1644 C CA . PHE A 1 220 ? 31.427 11.034 205.748 1.00 54.23 219 PHE A CA 1
ATOM 1645 C C . PHE A 1 220 ? 31.421 10.972 204.220 1.00 53.16 219 PHE A C 1
ATOM 1646 O O . PHE A 1 220 ? 30.875 10.016 203.635 1.00 51.81 219 PHE A O 1
ATOM 1654 N N . LEU A 1 221 ? 32.025 11.990 203.591 1.00 53.43 220 LEU A N 1
ATOM 1655 C CA . LEU A 1 221 ? 32.248 12.015 202.147 1.00 53.86 220 LEU A CA 1
ATOM 1656 C C . LEU A 1 221 ? 33.596 11.369 201.876 1.00 51.06 220 LEU A C 1
ATOM 1657 O O . LEU A 1 221 ? 34.631 11.916 202.260 1.00 50.10 220 LEU A O 1
ATOM 1662 N N . ARG A 1 222 ? 33.572 10.217 201.216 1.00 48.40 221 ARG A N 1
ATOM 1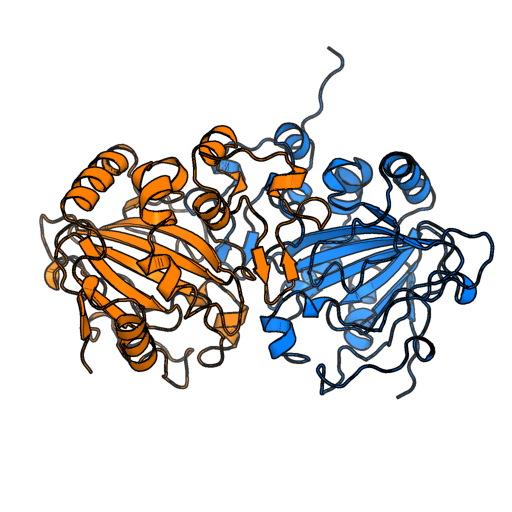663 C CA . ARG A 1 222 ? 34.778 9.421 200.936 1.00 48.00 221 ARG A CA 1
ATOM 1664 C C . ARG A 1 222 ? 35.317 9.829 199.562 1.00 46.46 221 ARG A C 1
ATOM 1665 O O . ARG A 1 222 ? 34.656 9.610 198.559 1.00 46.46 221 ARG A O 1
ATOM 1673 N N . ARG A 1 223 ? 36.493 10.456 199.526 1.00 47.52 222 ARG A N 1
ATOM 1674 C CA . ARG A 1 223 ? 37.037 11.013 198.286 1.00 46.97 222 ARG A CA 1
ATOM 1675 C C . ARG A 1 223 ? 38.211 10.176 197.791 1.00 43.62 222 ARG A C 1
ATOM 1676 O O . ARG A 1 223 ? 39.228 10.073 198.471 1.00 41.68 222 ARG A O 1
ATOM 1684 N N . GLY A 1 224 ? 38.053 9.575 196.618 1.00 41.15 223 GLY A N 1
ATOM 1685 C CA . GLY A 1 224 ? 39.116 8.817 195.958 1.00 40.69 223 GLY A CA 1
ATOM 1686 C C . GLY A 1 224 ? 39.628 9.540 194.729 1.00 40.75 223 GLY A C 1
ATOM 1687 O O . GLY A 1 224 ? 38.973 10.458 194.231 1.00 41.24 223 GLY A O 1
ATOM 1688 N N . PHE A 1 225 ? 40.788 9.110 194.231 1.00 38.62 224 PHE A N 1
ATOM 1689 C CA . PHE A 1 225 ? 41.465 9.774 193.112 1.00 39.04 224 PHE A CA 1
ATOM 1690 C C . PHE A 1 225 ? 42.042 8.733 192.161 1.00 38.67 224 PHE A C 1
ATOM 1691 O O . PHE A 1 225 ? 43.219 8.396 192.265 1.00 37.56 224 PHE A O 1
ATOM 1699 N N . PRO A 1 226 ? 41.201 8.165 191.273 1.00 39.30 225 PRO A N 1
ATOM 1700 C CA . PRO A 1 226 ? 41.712 7.259 190.249 1.00 37.46 225 PRO A CA 1
ATOM 1701 C C . PRO A 1 226 ? 42.532 7.995 189.210 1.00 38.57 225 PRO A C 1
ATOM 1702 O O . PRO A 1 226 ? 42.106 9.019 188.707 1.00 39.89 225 PRO A O 1
ATOM 1706 N N . LEU A 1 227 ? 43.706 7.468 188.901 1.00 37.54 226 LEU A N 1
ATOM 1707 C CA . LEU A 1 227 ? 44.540 7.999 187.854 1.00 38.66 226 LEU A CA 1
ATOM 1708 C C . LEU A 1 227 ? 44.943 6.801 187.015 1.00 40.31 226 LEU A C 1
ATOM 1709 O O . LEU A 1 227 ? 45.695 5.929 187.478 1.00 39.40 226 LEU A O 1
ATOM 1714 N N . ILE A 1 228 ? 44.439 6.746 185.784 1.00 39.27 227 ILE A N 1
ATOM 1715 C CA . ILE A 1 228 ? 44.604 5.553 184.957 1.00 35.65 227 ILE A CA 1
ATOM 1716 C C . ILE A 1 228 ? 45.543 5.828 183.791 1.00 35.11 227 ILE A C 1
ATOM 1717 O O . ILE A 1 228 ? 45.257 6.666 182.930 1.00 35.64 227 ILE A O 1
ATOM 1722 N N . MET A 1 229 ? 46.674 5.121 183.784 1.00 35.09 228 MET A N 1
ATOM 1723 C CA . MET A 1 229 ? 47.608 5.133 182.651 1.00 34.78 228 MET A CA 1
ATOM 1724 C C . MET A 1 229 ? 47.281 3.970 181.736 1.00 32.97 228 MET A C 1
ATOM 1725 O O . MET A 1 229 ? 46.801 2.928 182.175 1.00 32.19 228 MET A O 1
ATOM 1730 N N . GLN A 1 230 ? 47.592 4.152 180.461 1.00 33.27 229 GLN A N 1
ATOM 1731 C CA . GLN A 1 230 ? 47.195 3.218 179.429 1.00 31.55 229 GLN A CA 1
ATOM 1732 C C . GLN A 1 230 ? 48.251 3.066 178.346 1.00 29.97 229 GLN A C 1
ATOM 1733 O O . GLN A 1 230 ? 48.958 4.011 178.023 1.00 29.96 229 GLN A O 1
ATOM 1739 N N . SER A 1 231 ? 48.333 1.862 177.801 1.00 30.52 230 SER A N 1
ATOM 1740 C CA . SER A 1 231 ? 49.105 1.566 176.588 1.00 33.38 230 SER A CA 1
ATOM 1741 C C . SER A 1 231 ? 48.801 2.562 175.453 1.00 35.09 230 SER A C 1
ATOM 1742 O O . SER A 1 231 ? 47.635 2.779 175.104 1.00 35.35 230 SER A O 1
ATOM 1745 N N . CYS A 1 232 ? 49.848 3.126 174.853 1.00 35.11 231 CYS A N 1
ATOM 1746 C CA . CYS A 1 232 ? 49.672 4.209 173.877 1.00 36.73 231 CYS A CA 1
ATOM 1747 C C . CYS A 1 232 ? 48.907 3.828 172.595 1.00 35.24 231 CYS A C 1
ATOM 1748 O O . CYS A 1 232 ? 48.365 4.714 171.926 1.00 34.17 231 CYS A O 1
ATOM 1751 N N . GLN A 1 233 ? 48.873 2.536 172.260 1.00 34.33 232 GLN A N 1
ATOM 1752 C CA . GLN A 1 233 ? 48.106 2.049 171.096 1.00 34.58 232 GLN A CA 1
ATOM 1753 C C . GLN A 1 233 ? 46.575 2.226 171.247 1.00 33.15 232 GLN A C 1
ATOM 1754 O O . GLN A 1 233 ? 45.869 2.199 170.243 1.00 31.74 232 GLN A O 1
ATOM 1760 N N . PHE A 1 234 ? 46.089 2.386 172.484 1.00 32.41 233 PHE A N 1
ATOM 1761 C CA . PHE A 1 234 ? 44.654 2.595 172.753 1.00 33.05 233 PHE A CA 1
ATOM 1762 C C . PHE A 1 234 ? 44.290 4.062 172.991 1.00 34.30 233 PHE A C 1
ATOM 1763 O O . PHE A 1 234 ? 44.953 4.784 173.762 1.00 33.71 233 PHE A O 1
ATOM 1771 N N . THR A 1 235 ? 43.214 4.482 172.327 1.00 35.30 234 THR A N 1
ATOM 1772 C CA . THR A 1 235 ? 42.692 5.830 172.420 1.00 35.29 234 THR A CA 1
ATOM 1773 C C . THR A 1 235 ? 42.362 6.183 173.878 1.00 35.31 234 THR A C 1
ATOM 1774 O O . THR A 1 235 ? 41.724 5.403 174.576 1.00 34.30 234 THR A O 1
ATOM 1778 N N . PRO A 1 236 ? 42.818 7.353 174.350 1.00 36.37 235 PRO A N 1
ATOM 1779 C CA . PRO A 1 236 ? 42.428 7.821 175.673 1.00 37.18 235 PRO A CA 1
ATOM 1780 C C . PRO A 1 236 ? 40.922 8.099 175.850 1.00 39.06 235 PRO A C 1
ATOM 1781 O O . PRO A 1 236 ? 40.253 8.563 174.920 1.00 40.52 235 PRO A O 1
ATOM 1785 N N . VAL A 1 237 ? 40.409 7.838 177.043 1.00 38.14 236 VAL A N 1
ATOM 1786 C CA . VAL A 1 237 ? 39.042 8.213 177.384 1.00 41.80 236 VAL A CA 1
ATOM 1787 C C . VAL A 1 237 ? 38.874 9.746 177.398 1.00 45.09 236 VAL A C 1
ATOM 1788 O O . VAL A 1 237 ? 37.834 10.255 176.966 1.00 49.87 236 VAL A O 1
ATOM 1792 N N . GLU A 1 238 ? 39.897 10.463 177.871 1.00 44.71 237 GLU A N 1
ATOM 1793 C CA . GLU A 1 238 ? 39.887 11.927 177.925 1.00 47.57 237 GLU A CA 1
ATOM 1794 C C . GLU A 1 238 ? 40.648 12.545 176.767 1.00 46.65 237 GLU A C 1
ATOM 1795 O O . GLU A 1 238 ? 41.815 12.219 176.553 1.00 45.55 237 GLU A O 1
ATOM 1801 N N . ALA A 1 239 ? 39.985 13.441 176.036 1.00 45.85 238 ALA A N 1
ATOM 1802 C CA . ALA A 1 239 ? 40.538 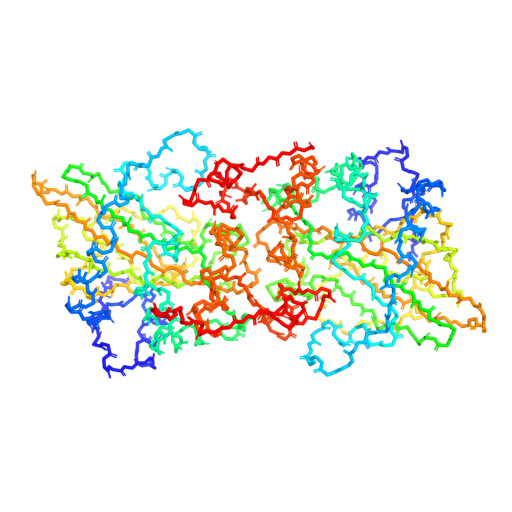14.039 174.822 1.00 46.35 238 ALA A CA 1
ATOM 1803 C C . ALA A 1 239 ? 41.562 15.114 175.132 1.00 46.43 238 ALA A C 1
ATOM 1804 O O . ALA A 1 239 ? 41.319 15.991 175.946 1.00 47.55 238 ALA A O 1
ATOM 1806 N N . SER A 1 240 ? 42.700 15.040 174.459 1.00 47.34 239 SER A N 1
ATOM 1807 C CA . SER A 1 240 ? 43.779 16.015 174.631 1.00 47.37 239 SER A CA 1
ATOM 1808 C C . SER A 1 240 ? 43.498 17.346 173.923 1.00 47.94 239 SER A C 1
ATOM 1809 O O . SER A 1 240 ? 44.083 18.366 174.289 1.00 48.30 239 SER A O 1
ATOM 1812 N N . VAL A 1 241 ? 42.594 17.345 172.937 1.00 47.55 240 VAL A N 1
ATOM 1813 C CA . VAL A 1 241 ? 42.142 18.594 172.298 1.00 49.34 240 VAL A CA 1
ATOM 1814 C C . VAL A 1 241 ? 41.359 19.542 173.218 1.00 50.17 240 VAL A C 1
ATOM 1815 O O . VAL A 1 241 ? 41.154 20.680 172.844 1.00 52.90 240 VAL A O 1
ATOM 1819 N N . ALA A 1 242 ? 40.912 19.086 174.386 1.00 49.36 241 ALA A N 1
ATOM 1820 C CA . ALA A 1 242 ? 40.295 19.972 175.387 1.00 51.67 241 ALA A CA 1
ATOM 1821 C C . ALA A 1 242 ? 41.291 20.917 176.075 1.00 52.87 241 ALA A C 1
ATOM 1822 O O . ALA A 1 242 ? 40.889 21.945 176.612 1.00 52.31 241 ALA A O 1
ATOM 1824 N N . LEU A 1 243 ? 42.578 20.566 176.060 1.00 52.78 242 LEU A N 1
ATOM 1825 C CA . LEU A 1 243 ? 43.606 21.380 176.705 1.00 54.02 242 LEU A CA 1
ATOM 1826 C C . LEU A 1 243 ? 44.002 22.535 175.802 1.00 54.65 242 LEU A C 1
ATOM 1827 O O . LEU A 1 243 ? 44.294 22.313 174.626 1.00 53.75 242 LEU A O 1
ATOM 1832 N N . PRO A 1 244 ? 43.980 23.776 176.332 1.00 57.69 243 PRO A N 1
ATOM 1833 C CA . PRO A 1 244 ? 44.546 24.866 175.535 1.00 60.82 243 PRO A CA 1
ATOM 1834 C C . PRO A 1 244 ? 46.070 24.727 175.414 1.00 61.37 243 PRO A C 1
ATOM 1835 O O . PRO A 1 244 ? 46.734 24.271 176.343 1.00 58.05 243 PRO A O 1
ATOM 1839 N N . ARG A 1 245 ? 46.602 25.116 174.263 1.00 65.21 244 ARG A N 1
ATOM 1840 C CA . ARG A 1 245 ? 48.043 25.079 174.027 1.00 66.24 244 ARG A CA 1
ATOM 1841 C C . ARG A 1 245 ? 48.836 25.840 175.101 1.00 66.87 244 ARG A C 1
ATOM 1842 O O . ARG A 1 245 ? 49.829 25.318 175.613 1.00 65.22 244 ARG A O 1
ATOM 1850 N N . GLU A 1 246 ? 48.377 27.046 175.447 1.00 68.56 245 GLU A N 1
ATOM 1851 C CA . GLU A 1 246 ? 49.006 27.884 176.489 1.00 71.57 245 GLU A CA 1
ATOM 1852 C C . GLU A 1 246 ? 49.285 27.118 177.793 1.00 68.70 245 GLU A C 1
ATOM 1853 O O . GLU A 1 246 ? 50.364 27.242 178.369 1.00 67.01 245 GLU A O 1
ATOM 1859 N N . LEU A 1 247 ? 48.322 26.314 178.236 1.00 66.47 246 LEU A N 1
ATOM 1860 C CA . LEU A 1 247 ? 48.472 25.510 179.464 1.00 63.46 246 LEU A CA 1
ATOM 1861 C C . LEU A 1 247 ? 49.459 24.338 179.277 1.00 58.68 246 LEU A C 1
ATOM 1862 O O . LEU A 1 247 ? 50.288 24.077 180.143 1.00 55.43 246 LEU A O 1
ATOM 1867 N N . VAL A 1 248 ? 49.365 23.655 178.142 1.00 56.43 247 VAL A N 1
ATOM 1868 C CA . VAL A 1 248 ? 50.259 22.541 177.833 1.00 56.75 247 VAL A CA 1
ATOM 1869 C C . VAL A 1 248 ? 51.729 22.980 177.846 1.00 56.34 247 VAL A C 1
ATOM 1870 O O . VAL A 1 248 ? 52.589 22.260 178.350 1.00 53.86 247 VAL A O 1
ATOM 1874 N N . GLU A 1 249 ? 51.994 24.179 177.337 1.00 58.46 248 GLU A N 1
ATOM 1875 C CA . GLU A 1 249 ? 53.362 24.718 177.271 1.00 60.55 248 GLU A CA 1
ATOM 1876 C C . GLU A 1 249 ? 53.992 25.084 178.624 1.00 60.76 248 GLU A C 1
ATOM 1877 O O . GLU A 1 249 ? 55.195 25.38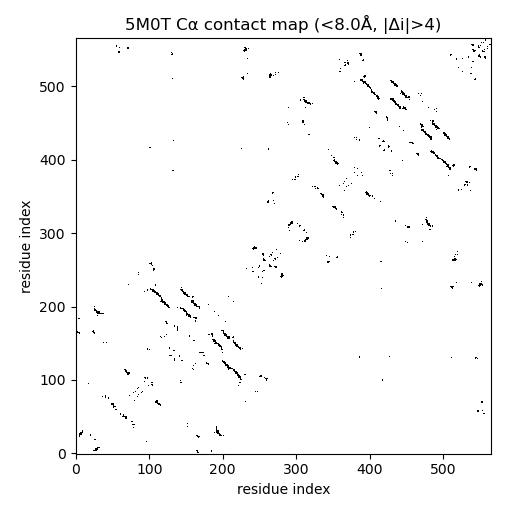1 178.665 1.00 61.35 248 GLU A O 1
ATOM 1883 N N . THR A 1 250 ? 53.212 25.045 179.711 1.00 59.61 249 THR A N 1
ATOM 1884 C CA . THR A 1 250 ? 53.749 25.158 181.077 1.00 60.13 249 THR A CA 1
ATOM 1885 C C . THR A 1 250 ? 54.332 23.851 181.648 1.00 57.96 249 THR A C 1
ATOM 1886 O O . THR A 1 250 ? 54.992 23.878 182.684 1.00 58.47 249 THR A O 1
ATOM 1890 N N . MET A 1 251 ? 54.097 22.722 180.984 1.00 56.13 250 MET A N 1
ATOM 1891 C CA . MET A 1 251 ? 54.450 21.415 181.536 1.00 54.19 250 MET A CA 1
ATOM 1892 C C . MET A 1 251 ? 55.805 20.940 181.001 1.00 53.06 250 MET A C 1
ATOM 1893 O O . MET A 1 251 ? 56.331 21.484 180.024 1.00 53.55 250 MET A O 1
ATOM 1898 N N . THR A 1 252 ? 56.362 19.922 181.650 1.00 50.50 251 THR A N 1
ATOM 1899 C CA . THR A 1 252 ? 57.595 19.294 181.192 1.00 50.28 251 THR A CA 1
ATOM 1900 C C . THR A 1 252 ? 57.259 18.461 179.952 1.00 49.67 251 THR A C 1
ATOM 1901 O O . THR A 1 252 ? 56.114 18.000 179.813 1.00 48.59 251 THR A O 1
ATOM 1905 N N . PRO A 1 253 ? 58.250 18.238 179.060 1.00 49.42 252 PRO A N 1
ATOM 1906 C CA . PRO A 1 253 ? 58.050 17.360 177.901 1.00 48.24 252 PRO A CA 1
ATOM 1907 C C . PRO A 1 253 ? 57.392 16.009 178.240 1.00 45.97 252 PRO A C 1
ATOM 1908 O O . PRO A 1 253 ? 56.512 15.563 177.509 1.00 45.57 252 PRO A O 1
ATOM 1912 N N . LEU A 1 254 ? 57.815 15.386 179.342 1.00 44.60 253 LEU A N 1
ATOM 1913 C CA . LEU A 1 254 ? 57.291 14.094 179.765 1.00 43.39 253 LEU A CA 1
ATOM 1914 C C . LEU A 1 254 ? 55.816 14.195 180.170 1.00 42.63 253 LEU A C 1
ATOM 1915 O O . LEU A 1 254 ? 55.030 13.328 179.819 1.00 40.80 253 LEU A O 1
ATOM 1920 N N . ALA A 1 255 ? 55.464 15.237 180.923 1.00 43.20 254 ALA A N 1
ATOM 1921 C CA . ALA A 1 255 ? 54.064 15.482 181.279 1.00 43.43 254 ALA A CA 1
ATOM 1922 C C . ALA A 1 255 ? 53.219 15.799 180.039 1.00 43.61 254 ALA A C 1
ATOM 1923 O O . ALA A 1 255 ? 52.087 15.317 179.930 1.00 45.11 254 ALA A O 1
ATOM 1925 N N . GLN A 1 256 ? 53.776 16.568 179.102 1.00 44.52 255 GLN A N 1
ATOM 1926 C CA . GLN A 1 256 ? 53.098 16.848 177.819 1.00 44.31 255 GLN A CA 1
ATOM 1927 C C . GLN A 1 256 ? 52.750 15.567 177.061 1.00 42.72 255 GLN A C 1
ATOM 1928 O O . GLN A 1 256 ? 51.660 15.444 176.501 1.00 44.99 255 GLN A O 1
ATOM 1934 N N . LYS A 1 257 ? 53.682 14.617 177.063 1.00 40.67 256 LYS A N 1
ATOM 1935 C CA . LYS A 1 257 ? 53.491 13.336 176.416 1.00 38.51 256 LYS A CA 1
ATOM 1936 C C . LYS A 1 257 ? 52.375 12.509 177.059 1.00 37.20 256 LYS A C 1
ATOM 1937 O O . LYS A 1 257 ? 51.655 11.817 176.349 1.00 34.47 256 LYS A O 1
ATOM 1943 N N . MET A 1 258 ? 52.252 12.580 178.384 1.00 37.10 257 MET A N 1
ATOM 1944 C CA . MET A 1 258 ? 51.202 11.865 179.111 1.00 37.30 257 MET A CA 1
ATOM 1945 C C . MET A 1 258 ? 49.802 12.386 178.764 1.00 37.82 257 MET A C 1
ATOM 1946 O O . MET A 1 258 ? 48.875 11.604 178.630 1.00 35.64 257 MET A O 1
ATOM 1951 N N . VAL A 1 259 ? 49.668 13.700 178.618 1.00 38.36 258 VAL A N 1
ATOM 1952 C CA . VAL A 1 259 ? 48.380 14.323 178.351 1.00 39.11 258 VAL A CA 1
ATOM 1953 C C . VAL A 1 259 ? 48.034 14.470 176.858 1.00 40.15 258 VAL A C 1
ATOM 1954 O O . VAL A 1 259 ? 47.131 15.226 176.511 1.00 41.70 258 VAL A O 1
ATOM 1958 N N . GLY A 1 260 ? 48.749 13.776 175.976 1.00 39.40 259 GLY A N 1
ATOM 1959 C CA . GLY A 1 260 ? 48.348 13.650 174.576 1.00 39.56 259 GLY A CA 1
ATOM 1960 C C . GLY A 1 260 ? 48.767 14.770 173.643 1.00 42.05 259 GLY A C 1
ATOM 1961 O O . GLY A 1 260 ? 48.092 15.016 172.643 1.00 44.64 259 GLY A O 1
ATOM 1962 N N . TRP A 1 261 ? 49.880 15.445 173.937 1.00 43.60 260 TRP A N 1
ATOM 1963 C CA . TRP A 1 261 ? 50.427 16.470 173.039 1.00 44.22 260 TRP A CA 1
ATOM 1964 C C . TRP A 1 261 ? 51.822 16.151 172.450 1.00 45.07 260 TRP A C 1
ATOM 1965 O O . TRP A 1 261 ? 52.442 17.027 171.826 1.00 46.92 260 TRP A O 1
ATOM 1976 N N . ARG A 1 262 ? 52.306 14.917 172.605 1.00 42.60 261 ARG A N 1
ATOM 1977 C CA . ARG A 1 262 ? 53.529 14.489 171.917 1.00 42.79 261 ARG A CA 1
ATOM 1978 C C . ARG A 1 262 ? 53.365 13.122 171.287 1.00 42.09 261 ARG A C 1
ATOM 1979 O O . ARG A 1 262 ? 52.440 12.369 171.601 1.00 40.95 261 ARG A O 1
ATOM 1987 N N . THR A 1 263 ? 54.303 12.818 170.394 1.00 42.10 262 THR A N 1
ATOM 1988 C CA . THR A 1 263 ? 54.340 11.559 169.689 1.00 39.81 262 THR A CA 1
ATOM 1989 C C . THR A 1 263 ? 54.739 10.456 170.662 1.00 39.16 262 THR A C 1
ATOM 1990 O O . THR A 1 263 ? 55.576 10.655 171.538 1.00 38.73 262 THR A O 1
ATOM 1994 N N . VAL A 1 264 ? 54.100 9.298 170.500 1.00 39.50 263 VAL A N 1
ATOM 1995 C CA . VAL A 1 264 ? 54.306 8.126 171.354 1.00 39.01 263 VAL A CA 1
ATOM 1996 C C . VAL A 1 264 ? 54.687 6.971 170.441 1.00 39.10 263 VAL A C 1
ATOM 1997 O O . VAL A 1 264 ? 54.248 6.921 169.301 1.00 40.44 263 VAL A O 1
ATOM 2001 N N . SER A 1 265 ? 55.541 6.078 170.931 1.00 39.56 264 SER A N 1
ATOM 2002 C CA . SER A 1 265 ? 56.022 4.937 170.142 1.00 39.03 264 SER A CA 1
ATOM 2003 C C . SER A 1 265 ? 55.298 3.653 170.546 1.00 37.24 264 SER A C 1
ATOM 2004 O O . SER A 1 265 ? 55.368 3.229 171.698 1.00 35.28 264 SER A O 1
ATOM 2007 N N . ALA A 1 266 ? 54.602 3.046 169.592 1.00 39.43 265 ALA A N 1
ATOM 2008 C CA . ALA A 1 266 ? 53.918 1.772 169.805 1.00 38.86 265 ALA A CA 1
ATOM 2009 C C . ALA A 1 266 ? 54.832 0.689 169.262 1.00 38.71 265 ALA A C 1
ATOM 2010 O O . ALA A 1 266 ? 54.839 0.452 168.056 1.00 37.27 265 ALA A O 1
ATOM 2012 N N . LYS A 1 267 ? 55.622 0.066 170.144 1.00 40.50 266 LYS A N 1
ATOM 2013 C CA . LYS A 1 267 ? 56.683 -0.901 169.752 1.00 42.86 266 LYS A CA 1
ATOM 2014 C C . LYS A 1 267 ? 57.446 -0.478 168.498 1.00 41.24 266 LYS A C 1
ATOM 2015 O O . LYS A 1 267 ? 57.540 -1.236 167.541 1.00 44.51 266 LYS A O 1
ATOM 2021 N N . GLY A 1 268 ? 57.958 0.743 168.497 1.00 40.39 267 GLY A N 1
ATOM 2022 C CA . GLY A 1 268 ? 58.747 1.244 167.371 1.00 43.13 267 GLY A CA 1
ATOM 2023 C C . GLY A 1 268 ? 57.978 2.003 166.311 1.00 45.09 267 GLY A C 1
ATOM 2024 O O . GLY A 1 268 ? 58.589 2.598 165.438 1.00 46.38 267 GLY A O 1
ATOM 2025 N N . VAL A 1 269 ? 56.648 1.998 166.406 1.00 47.25 268 VAL A N 1
ATOM 2026 C CA . VAL A 1 269 ? 55.762 2.678 165.468 1.00 49.83 268 VAL A CA 1
ATOM 2027 C C . VAL A 1 269 ? 55.465 4.032 166.078 1.00 44.76 268 VAL A C 1
ATOM 2028 O O . VAL A 1 269 ? 54.927 4.093 167.172 1.00 42.53 268 VAL A O 1
ATOM 2032 N N . ASP A 1 270 ? 55.823 5.109 165.391 1.00 44.06 269 ASP A N 1
ATOM 2033 C CA . ASP A 1 270 ? 55.478 6.436 165.868 1.00 44.86 269 ASP A CA 1
ATOM 2034 C C . ASP A 1 270 ? 54.029 6.687 165.534 1.00 44.68 269 ASP A C 1
ATOM 2035 O O . ASP A 1 270 ? 53.647 6.565 164.381 1.00 44.66 269 ASP A O 1
ATOM 2040 N N . ILE A 1 271 ? 53.234 7.017 166.548 1.00 44.05 270 ILE A N 1
ATOM 2041 C CA . ILE A 1 271 ? 51.848 7.417 166.350 1.00 47.13 270 ILE A CA 1
ATOM 2042 C C . ILE A 1 271 ? 51.561 8.710 167.114 1.00 45.92 270 ILE A C 1
ATOM 2043 O O . ILE A 1 271 ? 52.348 9.113 167.980 1.00 48.05 270 ILE A O 1
ATOM 2048 N N . TRP A 1 272 ? 50.435 9.346 166.771 1.00 42.26 271 TRP A N 1
ATOM 2049 C CA . TRP A 1 272 ? 50.104 10.694 167.234 1.00 41.71 271 TRP A CA 1
ATOM 2050 C C . TRP A 1 272 ? 51.173 11.686 166.728 1.00 42.33 271 TRP A C 1
ATOM 2051 O O . TRP A 1 272 ? 51.867 12.351 167.491 1.00 42.10 271 TRP A O 1
ATOM 2062 N N . THR A 1 273 ? 51.253 11.775 165.410 1.00 42.54 272 THR A N 1
ATOM 2063 C CA . THR A 1 273 ? 52.261 12.538 164.715 1.00 44.44 272 THR A CA 1
ATOM 2064 C C . THR A 1 273 ? 51.677 13.753 163.996 1.00 47.76 272 THR A C 1
ATOM 2065 O O . THR A 1 273 ? 50.462 13.887 163.864 1.00 47.03 272 THR A O 1
ATOM 2069 N N . TYR A 1 274 ? 52.563 14.653 163.570 1.00 50.99 273 TYR A N 1
ATOM 2070 C CA . TYR A 1 274 ? 52.243 15.700 162.603 1.00 53.65 273 TYR A CA 1
ATOM 2071 C C . TYR A 1 274 ? 52.949 15.331 161.322 1.00 53.53 273 TYR A C 1
ATOM 2072 O O . TYR A 1 274 ? 54.174 15.215 161.304 1.00 57.07 273 TYR A O 1
ATOM 2081 N N . ASP A 1 275 ? 52.178 15.135 160.262 1.00 53.13 274 ASP A N 1
ATOM 2082 C CA . ASP A 1 275 ? 52.701 14.738 158.965 1.00 54.55 274 ASP A CA 1
ATOM 2083 C C . ASP A 1 275 ? 53.537 13.442 159.013 1.00 54.67 274 ASP A C 1
ATOM 2084 O O . ASP A 1 275 ? 54.496 13.292 158.256 1.00 55.11 274 ASP A O 1
ATOM 2089 N N . LEU A 1 276 ? 53.174 12.528 159.917 1.00 53.94 275 LEU A N 1
ATOM 2090 C CA . LEU A 1 276 ? 53.932 11.286 160.177 1.00 56.12 275 LEU A CA 1
ATOM 2091 C C . LEU A 1 276 ? 55.306 11.464 160.870 1.00 58.94 275 LEU A C 1
ATOM 2092 O O . LEU A 1 276 ? 55.971 10.477 161.172 1.00 59.89 275 LEU A O 1
ATOM 2097 N N . LYS A 1 277 ? 55.702 12.705 161.134 1.00 62.60 276 LYS A N 1
ATOM 2098 C CA . LYS A 1 277 ? 56.953 13.029 161.816 1.00 61.08 276 LYS A CA 1
ATOM 2099 C C . LYS A 1 277 ? 56.573 13.475 163.239 1.00 59.00 276 LYS A C 1
ATOM 2100 O O . LYS A 1 277 ? 55.385 13.535 163.578 1.00 58.21 276 LYS A O 1
ATOM 2104 N N . ASP A 1 278 ? 57.582 13.779 164.056 1.00 56.10 277 ASP A N 1
ATOM 2105 C CA . ASP A 1 278 ? 57.421 14.180 165.464 1.00 53.05 277 ASP A CA 1
ATOM 2106 C C . ASP A 1 278 ? 56.425 15.346 165.630 1.00 50.67 277 ASP A C 1
ATOM 2107 O O . ASP A 1 278 ? 56.489 16.331 164.897 1.00 50.60 277 ASP A O 1
ATOM 2112 N N . LEU A 1 279 ? 55.508 15.215 166.586 1.00 48.50 278 LEU A N 1
ATOM 2113 C CA . LEU A 1 279 ? 54.401 16.181 166.751 1.00 48.11 278 LEU A CA 1
ATOM 2114 C C . LEU A 1 279 ? 54.885 17.522 167.293 1.00 48.40 278 LEU A C 1
ATOM 2115 O O . LEU A 1 279 ? 54.561 18.582 166.747 1.00 48.35 278 LEU A O 1
ATOM 2120 N N . ALA A 1 280 ? 55.646 17.453 168.380 1.00 48.07 279 ALA A N 1
ATOM 2121 C CA . ALA A 1 280 ? 56.180 18.645 169.046 1.00 50.54 279 ALA A CA 1
ATOM 2122 C C . ALA A 1 280 ? 57.048 19.520 168.134 1.00 52.31 279 ALA A C 1
ATOM 2123 O O . ALA A 1 280 ? 56.971 20.744 168.207 1.00 55.51 279 ALA A O 1
ATOM 2125 N N . THR A 1 281 ? 57.863 18.889 167.286 1.00 51.17 280 THR A N 1
ATOM 2126 C CA . THR A 1 281 ? 58.678 19.596 166.293 1.00 53.40 280 THR A CA 1
ATOM 2127 C C . THR A 1 281 ? 57.789 20.272 165.256 1.00 54.16 280 THR A C 1
ATOM 2128 O O . THR A 1 281 ? 58.007 21.438 164.911 1.00 56.29 280 THR A O 1
ATOM 2132 N N . GLY A 1 282 ? 56.802 19.531 164.757 1.00 52.46 281 GLY A N 1
ATOM 2133 C CA . GLY A 1 282 ? 55.965 19.985 163.657 1.00 53.52 281 GLY A CA 1
ATOM 2134 C C . GLY A 1 282 ? 55.104 21.182 163.979 1.00 55.61 281 GLY A C 1
ATOM 2135 O O . GLY A 1 282 ? 54.910 22.044 163.129 1.00 58.15 281 GLY A O 1
ATOM 2136 N N . ILE A 1 283 ? 54.593 21.232 165.209 1.00 55.58 282 ILE A N 1
ATOM 2137 C CA . ILE A 1 283 ? 53.757 22.347 165.684 1.00 57.84 282 ILE A CA 1
ATOM 2138 C C . ILE A 1 283 ? 54.537 23.401 166.484 1.00 61.40 282 ILE A C 1
ATOM 2139 O O . ILE A 1 283 ? 53.937 24.367 166.939 1.00 63.61 282 ILE A O 1
ATOM 2144 N N . ASP A 1 284 ? 55.851 23.202 166.652 1.00 61.61 283 ASP A N 1
ATOM 2145 C CA . ASP A 1 284 ? 56.762 24.141 167.343 1.00 61.77 283 ASP A CA 1
ATOM 2146 C C . ASP A 1 284 ? 56.443 24.251 168.838 1.00 61.65 283 ASP A C 1
ATOM 2147 O O . ASP A 1 284 ? 56.513 25.332 169.415 1.00 63.51 283 ASP A O 1
ATOM 2149 N N . LEU A 1 285 ? 56.118 23.114 169.461 1.00 60.12 284 LEU A N 1
ATOM 2150 C CA . LEU A 1 285 ? 55.604 23.078 170.834 1.00 58.09 284 LEU A CA 1
ATOM 2151 C C . LEU A 1 285 ? 56.672 23.451 171.861 1.00 59.43 284 LEU A C 1
ATOM 2152 O O . LEU A 1 285 ? 57.744 22.858 171.890 1.00 60.67 284 LEU A O 1
ATOM 2157 N N . LYS A 1 286 ? 56.360 24.432 172.706 1.00 61.74 285 LYS A N 1
ATOM 2158 C CA . LYS A 1 286 ? 57.264 24.885 173.764 1.00 61.51 285 LYS A CA 1
ATOM 2159 C C . LYS A 1 286 ? 56.974 24.092 175.036 1.00 58.09 285 LYS A C 1
ATOM 2160 O O . LYS A 1 286 ? 55.964 23.404 175.114 1.00 55.96 285 LYS A O 1
ATOM 2166 N N . SER A 1 287 ? 57.864 24.185 176.020 1.00 58.13 286 SER A N 1
ATOM 2167 C CA . SER A 1 287 ? 57.731 23.441 177.281 1.00 56.60 286 SER A CA 1
ATOM 2168 C C . SER A 1 287 ? 58.386 24.168 178.455 1.00 59.50 286 SER A C 1
ATOM 2169 O O . SER A 1 287 ? 59.230 25.040 178.258 1.00 60.41 286 SER A O 1
ATOM 2172 N N . ASN A 1 288 ? 57.976 23.813 179.675 1.00 59.44 287 ASN A N 1
ATOM 2173 C CA . ASN A 1 288 ? 58.458 24.472 180.900 1.00 61.57 287 ASN A CA 1
ATOM 2174 C C . ASN A 1 288 ? 58.367 26.012 180.844 1.00 65.12 287 ASN A C 1
ATOM 2175 O O . ASN A 1 288 ? 59.232 26.712 181.392 1.00 67.68 287 ASN A O 1
ATOM 2180 N N . GLN A 1 289 ? 57.321 26.538 180.194 1.00 65.66 288 GLN A N 1
ATOM 2181 C CA . GLN A 1 289 ? 57.085 27.990 180.156 1.00 68.53 288 GLN A CA 1
ATOM 2182 C C . GLN A 1 289 ? 56.603 28.486 181.518 1.00 70.94 288 GLN A C 1
ATOM 2183 O O . GLN A 1 289 ? 55.813 27.825 182.201 1.00 71.06 288 GLN A O 1
ATOM 2189 N N . VAL A 1 290 ? 57.095 29.661 181.886 1.00 75.92 289 VAL A N 1
ATOM 2190 C CA . VAL A 1 290 ? 56.820 30.296 183.160 1.00 79.81 289 VAL A CA 1
ATOM 2191 C C . VAL A 1 290 ? 56.529 31.767 182.842 1.00 83.05 289 VAL A C 1
ATOM 2192 O O . VAL A 1 290 ? 57.415 32.479 182.365 1.00 86.86 289 VAL A O 1
ATOM 2196 N N . ALA A 1 291 ? 55.291 32.203 183.073 1.00 82.19 290 ALA A N 1
ATOM 2197 C CA . ALA A 1 291 ? 54.885 33.592 182.809 1.00 86.04 290 ALA A CA 1
ATOM 2198 C C . ALA A 1 291 ? 55.430 34.532 183.897 1.00 88.91 290 ALA A C 1
ATOM 2199 O O . ALA A 1 291 ? 55.274 34.255 185.085 1.00 87.79 290 ALA A O 1
ATOM 2201 N N . LYS A 1 292 ? 56.056 35.638 183.501 1.00 93.57 291 LYS A N 1
ATOM 2202 C CA . LYS A 1 292 ? 56.785 36.472 184.459 1.00 100.07 291 LYS A CA 1
ATOM 2203 C C . LYS A 1 292 ? 55.979 37.713 184.878 1.00 106.11 291 LYS A C 1
ATOM 2204 O O . LYS A 1 292 ? 55.238 38.284 184.074 1.00 108.05 291 LYS A O 1
ATOM 2210 N N . LYS A 1 293 ? 56.155 38.128 186.137 1.00 110.75 292 LYS A N 1
ATOM 2211 C CA . LYS A 1 293 ? 55.400 39.249 186.735 1.00 114.06 292 LYS A CA 1
ATOM 2212 C C . LYS A 1 293 ? 55.568 40.605 186.014 1.00 119.82 292 LYS A C 1
ATOM 2213 O O . LYS A 1 293 ? 54.713 41.480 186.162 1.00 120.93 292 LYS A O 1
ATOM 2216 N N . ALA A 1 294 ? 56.672 40.775 185.277 1.00 122.44 293 ALA A N 1
ATOM 2217 C CA . ALA A 1 294 ? 56.836 41.830 184.253 1.00 124.63 293 ALA A CA 1
ATOM 2218 C C . ALA A 1 294 ? 56.620 43.275 184.723 1.00 131.32 293 ALA A C 1
ATOM 2219 O O . ALA A 1 294 ? 56.515 44.193 183.908 1.00 134.34 293 ALA A O 1
ATOM 2222 N N . PRO B 1 10 ? 44.896 -16.567 142.169 1.00 80.89 9 PRO B N 1
ATOM 2223 C CA . PRO B 1 10 ? 43.692 -15.765 142.343 1.00 77.05 9 PRO B CA 1
ATOM 2224 C C . PRO B 1 10 ? 43.721 -14.461 141.542 1.00 73.26 9 PRO B C 1
ATOM 2225 O O . PRO B 1 10 ? 44.732 -14.148 140.900 1.00 88.12 9 PRO B O 1
ATOM 2229 N N . THR B 1 11 ? 42.613 -13.722 141.592 1.00 62.96 10 THR B N 1
ATOM 2230 C CA . THR B 1 11 ? 42.362 -12.540 140.746 1.00 58.17 10 THR B CA 1
ATOM 2231 C C . THR B 1 11 ? 42.010 -11.350 141.626 1.00 51.18 10 THR B C 1
ATOM 2232 O O . THR B 1 11 ? 41.454 -11.511 142.715 1.00 52.06 10 THR B O 1
ATOM 2236 N N . LEU B 1 12 ? 42.334 -10.155 141.152 1.00 47.53 11 LEU B N 1
ATOM 2237 C CA . LEU B 1 12 ? 41.878 -8.927 141.786 1.00 45.67 11 LEU B CA 1
ATOM 2238 C C . LEU B 1 12 ? 40.566 -8.539 141.125 1.00 47.97 11 LEU B C 1
ATOM 2239 O O . LEU B 1 12 ? 40.515 -8.390 139.899 1.00 49.23 11 LEU B O 1
ATOM 2244 N N . ARG B 1 13 ? 39.513 -8.389 141.926 1.00 44.69 12 ARG B N 1
ATOM 2245 C CA . ARG B 1 13 ? 38.200 -8.091 141.393 1.00 46.16 12 ARG B CA 1
ATOM 2246 C C . ARG B 1 13 ? 37.924 -6.613 141.429 1.00 45.55 12 ARG B C 1
ATOM 2247 O O . ARG B 1 13 ? 38.545 -5.871 142.189 1.00 47.05 12 ARG B O 1
ATOM 2255 N N . ARG B 1 14 ? 36.995 -6.221 140.568 1.00 46.52 13 ARG B N 1
ATOM 2256 C CA . ARG B 1 14 ? 36.693 -4.842 140.272 1.00 48.54 13 ARG B CA 1
ATOM 2257 C C . ARG B 1 14 ? 35.166 -4.662 140.367 1.00 51.09 13 ARG B C 1
ATOM 2258 O O . ARG B 1 14 ? 34.414 -5.492 139.871 1.00 45.06 13 ARG B O 1
ATOM 2266 N N . ILE B 1 15 ? 34.726 -3.591 141.021 1.00 54.06 14 ILE B N 1
ATOM 2267 C CA . ILE B 1 15 ? 33.306 -3.286 141.140 1.00 57.02 14 ILE B CA 1
ATOM 2268 C C . ILE B 1 15 ? 33.088 -1.769 141.042 1.00 50.94 14 ILE B C 1
ATOM 2269 O O . ILE B 1 15 ? 33.820 -0.998 141.657 1.00 48.52 14 ILE B O 1
ATOM 2274 N N . PRO B 1 16 ? 32.078 -1.338 140.269 1.00 49.20 15 PRO B N 1
ATOM 2275 C CA . PRO B 1 16 ? 31.809 0.106 140.195 1.00 48.59 15 PRO B CA 1
ATOM 2276 C C . PRO B 1 16 ? 31.256 0.692 141.495 1.00 47.02 15 PRO B C 1
ATOM 2277 O O . PRO B 1 16 ? 30.555 0.001 142.238 1.00 48.08 15 PRO B O 1
ATOM 2281 N N . ARG B 1 17 ? 31.577 1.957 141.751 1.00 45.63 16 ARG B N 1
ATOM 2282 C CA . ARG B 1 17 ? 31.068 2.704 142.909 1.00 45.49 16 ARG B CA 1
ATOM 2283 C C . ARG B 1 17 ? 29.533 2.663 143.017 1.00 44.23 16 ARG B C 1
ATOM 2284 O O . ARG B 1 17 ? 28.980 2.586 144.110 1.00 45.21 16 ARG B O 1
ATOM 2292 N N . SER B 1 18 ? 28.860 2.684 141.880 1.00 45.37 17 SER B N 1
ATOM 2293 C CA . SER B 1 18 ? 27.394 2.636 141.819 1.00 47.67 17 SER B CA 1
ATOM 2294 C C . SER B 1 18 ? 26.751 1.311 142.312 1.00 47.51 17 SER B C 1
ATOM 2295 O O . SER B 1 18 ? 25.546 1.269 142.549 1.00 50.33 17 SER B O 1
ATOM 2298 N N . ALA B 1 19 ? 27.542 0.241 142.433 1.00 45.77 18 ALA B N 1
ATOM 2299 C CA . ALA B 1 19 ? 27.031 -1.050 142.893 1.00 45.47 18 ALA B CA 1
ATOM 2300 C C . ALA B 1 19 ? 26.692 -1.024 144.388 1.00 46.25 18 ALA B C 1
ATOM 2301 O O . ALA B 1 19 ? 25.886 -1.832 144.868 1.00 45.44 18 ALA B O 1
ATOM 2303 N N . GLY B 1 20 ? 27.300 -0.093 145.116 1.00 45.25 19 GLY B N 1
ATOM 2304 C CA . GLY B 1 20 ? 26.915 0.179 146.493 1.00 44.28 19 GLY B CA 1
ATOM 2305 C C . GLY B 1 20 ? 27.777 -0.604 147.457 1.00 42.32 19 GLY B C 1
ATOM 2306 O O . GLY B 1 20 ? 28.565 -1.468 147.059 1.00 39.32 19 GLY B O 1
ATOM 2307 N N . ASP B 1 21 ? 27.570 -0.315 148.734 1.00 43.50 20 ASP B N 1
ATOM 2308 C CA . ASP B 1 21 ? 28.427 -0.826 149.799 1.00 45.24 20 ASP B CA 1
ATOM 2309 C C . ASP B 1 21 ? 28.263 -2.326 150.091 1.00 46.08 20 ASP B C 1
ATOM 2310 O O . ASP B 1 21 ? 29.251 -2.982 150.400 1.00 45.49 20 ASP B O 1
ATOM 2315 N N . GLU B 1 22 ? 27.055 -2.872 149.960 1.00 46.53 21 GLU B N 1
ATOM 2316 C CA . GLU B 1 22 ? 26.838 -4.312 150.201 1.00 48.48 21 GLU B CA 1
ATOM 2317 C C . GLU B 1 22 ? 27.646 -5.168 149.230 1.00 46.91 21 GLU B C 1
ATOM 2318 O O . GLU B 1 22 ? 28.345 -6.082 149.649 1.00 44.86 21 GLU B O 1
ATOM 2324 N N . ALA B 1 23 ? 27.548 -4.860 147.942 1.00 47.61 22 ALA B N 1
ATOM 2325 C CA . ALA B 1 23 ? 28.263 -5.597 146.906 1.00 46.09 22 ALA B CA 1
ATOM 2326 C C . ALA B 1 23 ? 29.771 -5.450 147.071 1.00 46.86 22 ALA B C 1
ATOM 2327 O O . ALA B 1 23 ? 30.505 -6.429 146.947 1.00 46.86 22 ALA B O 1
ATOM 2329 N N . ILE B 1 24 ? 30.226 -4.240 147.385 1.00 46.50 23 ILE B N 1
ATOM 2330 C CA . ILE B 1 24 ? 31.650 -3.982 147.578 1.00 45.72 23 ILE B CA 1
ATOM 2331 C C . ILE B 1 24 ? 32.166 -4.674 148.851 1.00 47.59 23 ILE B C 1
ATOM 2332 O O . ILE B 1 24 ? 33.263 -5.273 148.848 1.00 43.59 23 ILE B O 1
ATOM 2337 N N . PHE B 1 25 ? 31.363 -4.616 149.918 1.00 46.04 24 PHE B N 1
ATOM 2338 C CA . PHE B 1 25 ? 31.734 -5.258 151.165 1.00 45.60 24 PHE B CA 1
ATOM 2339 C C . PHE B 1 25 ? 31.876 -6.769 151.045 1.00 43.39 24 PHE B C 1
ATOM 2340 O O . PHE B 1 25 ? 32.743 -7.354 151.703 1.00 43.54 24 PHE B O 1
ATOM 2348 N N . GLN B 1 26 ? 31.058 -7.385 150.199 1.00 40.36 25 GLN B N 1
ATOM 2349 C CA . GLN B 1 26 ? 31.099 -8.831 150.014 1.00 42.68 25 GLN B CA 1
ATOM 2350 C C . GLN B 1 26 ? 32.412 -9.291 149.378 1.00 41.44 25 GLN B C 1
ATOM 2351 O O . GLN B 1 26 ? 33.023 -10.242 149.853 1.00 41.11 25 GLN B O 1
ATOM 2357 N N . VAL B 1 27 ? 32.849 -8.619 148.315 1.00 40.97 26 VAL B N 1
ATOM 2358 C CA . VAL B 1 27 ? 34.134 -8.938 147.687 1.00 40.86 26 VAL B CA 1
ATOM 2359 C C . VAL B 1 27 ? 35.289 -8.690 148.667 1.00 39.56 26 VAL B C 1
ATOM 2360 O O . VAL B 1 27 ? 36.253 -9.463 148.697 1.00 39.83 26 VAL B O 1
ATOM 2364 N N . LEU B 1 28 ? 35.178 -7.632 149.471 1.00 39.15 27 LEU B N 1
ATOM 2365 C CA . LEU B 1 28 ? 36.172 -7.326 150.508 1.00 39.73 27 LEU B CA 1
ATOM 2366 C C . LEU B 1 28 ? 36.296 -8.450 151.549 1.00 39.02 27 LEU B C 1
ATOM 2367 O O . LEU B 1 28 ? 37.392 -8.824 151.920 1.00 38.06 27 LEU B O 1
ATOM 2372 N N . GLN B 1 29 ? 35.173 -8.994 152.004 1.00 41.01 28 GLN B N 1
ATOM 2373 C CA . GLN B 1 29 ? 35.187 -10.165 152.905 1.00 43.21 28 GLN B CA 1
ATOM 2374 C C . GLN B 1 29 ? 35.816 -11.408 152.281 1.00 43.50 28 GLN B C 1
ATOM 2375 O O . GLN B 1 29 ? 36.574 -12.121 152.929 1.00 43.89 28 GLN B O 1
ATOM 2381 N N . GLU B 1 30 ? 35.455 -11.679 151.034 1.00 44.39 29 GLU B N 1
ATOM 2382 C CA . GLU B 1 30 ? 35.926 -12.875 150.335 1.00 46.26 29 GLU B CA 1
ATOM 2383 C C . GLU B 1 30 ? 37.393 -12.783 149.915 1.00 46.19 29 GLU B C 1
ATOM 2384 O O . GLU B 1 30 ? 38.113 -13.775 150.024 1.00 46.83 29 GLU B O 1
ATOM 2390 N N . ASP B 1 31 ? 37.819 -11.603 149.439 1.00 44.12 30 ASP B N 1
ATOM 2391 C CA . ASP B 1 31 ? 39.145 -11.413 148.814 1.00 43.74 30 ASP B CA 1
ATOM 2392 C C . ASP B 1 31 ? 40.124 -10.557 149.617 1.00 40.23 30 ASP B C 1
ATOM 2393 O O . ASP B 1 31 ? 41.331 -10.624 149.375 1.00 41.57 30 ASP B O 1
ATOM 2398 N N . GLY B 1 32 ? 39.614 -9.758 150.555 1.00 37.65 31 GLY B N 1
ATOM 2399 C CA . GLY B 1 32 ? 40.429 -8.830 151.335 1.00 38.52 31 GLY B CA 1
ATOM 2400 C C . GLY B 1 32 ? 40.826 -7.552 150.597 1.00 38.87 31 GLY B C 1
ATOM 2401 O O . GLY B 1 32 ? 41.480 -6.678 151.171 1.00 37.48 31 GLY B O 1
ATOM 2402 N N . VAL B 1 33 ? 40.416 -7.440 149.336 1.00 37.30 32 VAL B N 1
ATOM 2403 C CA . VAL B 1 33 ? 40.828 -6.361 148.479 1.00 38.11 32 VAL B CA 1
ATOM 2404 C C . VAL B 1 33 ? 39.893 -6.339 147.272 1.00 39.53 32 VAL B C 1
ATOM 2405 O O . VAL B 1 33 ? 39.537 -7.389 146.737 1.00 41.82 32 VAL B O 1
ATOM 2409 N N . VAL B 1 34 ? 39.465 -5.143 146.877 1.00 38.79 33 VAL B N 1
ATOM 2410 C CA . VAL B 1 34 ? 38.629 -4.952 145.685 1.00 37.18 33 VAL B CA 1
ATOM 2411 C C . VAL B 1 34 ? 38.944 -3.583 145.069 1.00 37.73 33 VAL B C 1
ATOM 2412 O O . VAL B 1 34 ? 39.248 -2.641 145.793 1.00 37.34 33 VAL B O 1
ATOM 2416 N N . VAL B 1 35 ? 38.891 -3.482 143.742 1.00 37.84 34 VAL B N 1
ATOM 2417 C CA . VAL B 1 35 ? 38.979 -2.187 143.064 1.00 40.27 34 VAL B CA 1
ATOM 2418 C C . VAL B 1 35 ? 37.579 -1.545 142.974 1.00 41.78 34 VAL B C 1
ATOM 2419 O O . VAL B 1 35 ? 36.648 -2.156 142.442 1.00 39.25 34 VAL B O 1
ATOM 2423 N N . ILE B 1 36 ? 37.441 -0.336 143.530 1.00 42.21 35 ILE B N 1
ATOM 2424 C CA . ILE B 1 36 ? 36.246 0.476 143.347 1.00 41.95 35 ILE B CA 1
ATOM 2425 C C . ILE B 1 36 ? 36.462 1.397 142.143 1.00 46.45 35 ILE B C 1
ATOM 2426 O O . ILE B 1 36 ? 37.269 2.330 142.194 1.00 43.29 35 ILE B O 1
ATOM 2431 N N . GLU B 1 37 ? 35.744 1.119 141.052 1.00 49.28 36 GLU B N 1
ATOM 2432 C CA . GLU B 1 37 ? 35.807 1.959 139.867 1.00 50.96 36 GLU B CA 1
ATOM 2433 C C . GLU B 1 37 ? 35.046 3.245 140.149 1.00 50.53 36 GLU B C 1
ATOM 2434 O O . GLU B 1 37 ? 33.903 3.214 140.574 1.00 51.64 36 GLU B O 1
ATOM 2440 N N . GLY B 1 38 ? 35.710 4.373 139.937 1.00 51.20 37 GLY B N 1
ATOM 2441 C CA . GLY B 1 38 ? 35.104 5.682 140.115 1.00 52.37 37 GLY B CA 1
ATOM 2442 C C . GLY B 1 38 ? 34.811 6.028 141.552 1.00 49.53 37 GLY B C 1
ATOM 2443 O O . GLY B 1 38 ? 33.776 6.600 141.834 1.00 48.98 37 GLY B O 1
ATOM 2444 N N . PHE B 1 39 ? 35.716 5.677 142.464 1.00 47.23 38 PHE B N 1
ATOM 2445 C CA . PHE B 1 39 ? 35.557 6.062 143.873 1.00 46.33 38 PHE B CA 1
ATOM 2446 C C . PHE B 1 39 ? 35.474 7.592 143.978 1.00 47.89 38 PHE B C 1
ATOM 2447 O O . PHE B 1 39 ? 34.588 8.127 144.627 1.00 47.36 38 PHE B O 1
ATOM 2455 N N . MET B 1 40 ? 36.409 8.270 143.320 1.00 49.88 39 MET B N 1
ATOM 2456 C CA . MET B 1 40 ? 36.351 9.705 143.100 1.00 53.71 39 MET B CA 1
ATOM 2457 C C . MET B 1 40 ? 36.119 9.940 141.616 1.00 56.54 39 MET B C 1
ATOM 2458 O O . MET B 1 40 ? 36.606 9.173 140.783 1.00 56.17 39 MET B O 1
ATOM 2463 N N . SER B 1 41 ? 35.366 10.993 141.288 1.00 58.68 40 SER B N 1
ATOM 2464 C CA . SER B 1 41 ? 35.194 11.404 139.893 1.00 61.47 40 SER B CA 1
ATOM 2465 C C . SER B 1 41 ? 36.459 12.077 139.355 1.00 61.85 40 SER B C 1
ATOM 2466 O O . SER B 1 41 ? 37.354 12.478 140.124 1.00 61.85 40 SER B O 1
ATOM 2469 N N . ALA B 1 42 ? 36.507 12.218 138.030 1.00 62.32 41 ALA B N 1
ATOM 2470 C CA . ALA B 1 42 ? 37.603 12.908 137.357 1.00 64.14 41 ALA B CA 1
ATOM 2471 C C . ALA B 1 42 ? 37.750 14.346 137.869 1.00 66.47 41 ALA B C 1
ATOM 2472 O O . ALA B 1 42 ? 38.871 14.813 138.119 1.00 65.01 41 ALA B O 1
ATOM 2474 N N . ASP B 1 43 ? 36.611 15.024 138.044 1.00 66.90 42 ASP B N 1
ATOM 2475 C CA . ASP B 1 43 ? 36.587 16.409 138.517 1.00 68.63 42 ASP B CA 1
ATOM 2476 C C . ASP B 1 43 ? 37.108 16.568 139.941 1.00 65.79 42 ASP B C 1
ATOM 2477 O O . ASP B 1 43 ? 37.788 17.550 140.249 1.00 66.59 42 ASP B O 1
ATOM 2482 N N . GLN B 1 44 ? 36.770 15.619 140.807 1.00 62.78 43 GLN B N 1
ATOM 2483 C CA . GLN B 1 44 ? 37.333 15.579 142.159 1.00 60.87 43 GLN B CA 1
ATOM 2484 C C . GLN B 1 44 ? 38.847 15.381 142.161 1.00 60.48 43 GLN B C 1
ATOM 2485 O O . GLN B 1 44 ? 39.571 16.053 142.905 1.00 62.93 43 GLN B O 1
ATOM 2491 N N . VAL B 1 45 ? 39.329 14.474 141.323 1.00 59.88 44 VAL B N 1
ATOM 2492 C CA . VAL B 1 45 ? 40.773 14.205 141.247 1.00 60.05 44 VAL B CA 1
ATOM 2493 C C . VAL B 1 45 ? 41.529 15.466 140.807 1.00 61.89 44 VAL B C 1
ATOM 2494 O O . VAL B 1 45 ? 42.537 15.823 141.422 1.00 60.30 44 VAL B O 1
ATOM 2498 N N . ARG B 1 46 ? 41.025 16.133 139.763 1.00 64.67 45 ARG B N 1
ATOM 2499 C CA . ARG B 1 46 ? 41.598 17.400 139.286 1.00 68.10 45 ARG B CA 1
ATOM 2500 C C . ARG B 1 46 ? 41.674 18.457 140.391 1.00 67.40 45 ARG B C 1
ATOM 2501 O O . ARG B 1 46 ? 42.744 19.037 140.624 1.00 68.21 45 ARG B O 1
ATOM 2509 N N . ARG B 1 47 ? 40.552 18.681 141.080 1.00 82.17 46 ARG B N 1
ATOM 2510 C CA . ARG B 1 47 ? 40.493 19.677 142.159 1.00 81.96 46 ARG B CA 1
ATOM 2511 C C . ARG B 1 47 ? 41.353 19.300 143.367 1.00 80.24 46 ARG B C 1
ATOM 2512 O O . ARG B 1 47 ? 42.044 20.154 143.916 1.00 80.79 46 ARG B O 1
ATOM 2520 N N . PHE B 1 48 ? 41.325 18.029 143.769 1.00 78.42 47 PHE B N 1
ATOM 2521 C CA . PHE B 1 48 ? 42.184 17.551 144.862 1.00 77.34 47 PHE B CA 1
ATOM 2522 C C . PHE B 1 48 ? 43.665 17.744 144.520 1.00 77.11 47 PHE B C 1
ATOM 2523 O O . PHE B 1 48 ? 44.410 18.311 145.316 1.00 77.52 47 PHE B O 1
ATOM 2531 N N . ASN B 1 49 ? 44.065 17.307 143.328 1.00 76.53 48 ASN B N 1
ATOM 2532 C CA . ASN B 1 49 ? 45.434 17.550 142.833 1.00 77.22 48 ASN B CA 1
ATOM 2533 C C . ASN B 1 49 ? 45.826 19.028 142.857 1.00 79.52 48 ASN B C 1
ATOM 2534 O O . ASN B 1 49 ? 46.918 19.357 143.318 1.00 80.50 48 ASN B O 1
ATOM 2539 N N . GLY B 1 50 ? 44.934 19.905 142.387 1.00 81.17 49 GLY B N 1
ATOM 2540 C CA . GLY B 1 50 ? 45.153 21.351 142.445 1.00 83.37 49 GLY B CA 1
ATOM 2541 C C . GLY B 1 50 ? 45.485 21.853 143.843 1.00 84.73 49 GLY B C 1
ATOM 2542 O O . GLY B 1 50 ? 46.443 22.601 144.018 1.00 86.20 49 GLY B O 1
ATOM 2543 N N . GLU B 1 51 ? 44.699 21.423 144.831 1.00 84.99 50 GLU B N 1
ATOM 2544 C CA . GLU B 1 51 ? 44.923 21.770 146.247 1.00 86.11 50 GLU B CA 1
ATOM 2545 C C . GLU B 1 51 ? 46.230 21.208 146.819 1.00 85.37 50 GLU B C 1
ATOM 2546 O O . GLU B 1 51 ? 46.917 21.884 147.599 1.00 86.05 50 GLU B O 1
ATOM 2552 N N . ILE B 1 52 ? 46.559 19.974 146.436 1.00 84.17 51 ILE B N 1
ATOM 2553 C CA . ILE B 1 52 ? 47.716 19.245 146.989 1.00 83.98 51 ILE B CA 1
ATOM 2554 C C . ILE B 1 52 ? 49.075 19.719 146.443 1.00 84.32 51 ILE B C 1
ATOM 2555 O O . ILE B 1 52 ? 50.031 19.832 147.207 1.00 83.94 51 ILE B O 1
ATOM 2560 N N . ASP B 1 53 ? 49.151 19.988 145.141 1.00 84.85 52 ASP B N 1
ATOM 2561 C CA . ASP B 1 53 ? 50.431 20.252 144.447 1.00 85.96 52 ASP B CA 1
ATOM 2562 C C . ASP B 1 53 ? 51.469 21.070 145.257 1.00 87.41 52 ASP B C 1
ATOM 2563 O O . ASP B 1 53 ? 52.551 20.557 145.551 1.00 87.40 52 ASP B O 1
ATOM 2568 N N . PRO B 1 54 ? 51.120 22.302 145.680 1.00 88.60 53 PRO B N 1
ATOM 2569 C CA . PRO B 1 54 ? 52.154 23.162 146.276 1.00 89.95 53 PRO B CA 1
ATOM 2570 C C . PRO B 1 54 ? 52.722 22.781 147.663 1.00 88.89 53 PRO B C 1
ATOM 2571 O O . PRO B 1 54 ? 53.672 23.423 148.096 1.00 90.44 53 PRO B O 1
ATOM 2575 N N . HIS B 1 55 ? 52.172 21.778 148.352 1.00 86.67 54 HIS B N 1
ATOM 2576 C CA . HIS B 1 55 ? 52.666 21.384 149.693 1.00 86.24 54 HIS B CA 1
ATOM 2577 C C . HIS B 1 55 ? 53.548 20.116 149.739 1.00 84.89 54 HIS B C 1
ATOM 2578 O O . HIS B 1 55 ? 54.020 19.748 150.816 1.00 84.37 54 HIS B O 1
ATOM 2585 N N . MET B 1 56 ? 53.782 19.461 148.597 1.00 84.32 55 MET B N 1
ATOM 2586 C CA . MET B 1 56 ? 54.510 18.169 148.561 1.00 83.80 55 MET B CA 1
ATOM 2587 C C . MET B 1 56 ? 56.015 18.332 148.835 1.00 85.27 55 MET B C 1
ATOM 2588 O O . MET B 1 56 ? 56.615 19.353 148.469 1.00 87.03 55 MET B O 1
ATOM 2593 N N . LYS B 1 57 ? 56.611 17.323 149.482 1.00 84.14 56 LYS B N 1
ATOM 2594 C CA . LYS B 1 57 ? 58.073 17.265 149.681 1.00 85.26 56 LYS B CA 1
ATOM 2595 C C . LYS B 1 57 ? 58.583 15.846 150.009 1.00 84.17 56 LYS B C 1
ATOM 2596 O O . LYS B 1 57 ? 57.798 14.909 150.222 1.00 82.42 56 LYS B O 1
ATOM 2602 N N . GLN B 1 58 ? 59.908 15.706 150.041 1.00 85.28 57 GLN B N 1
ATOM 2603 C CA . GLN B 1 58 ? 60.564 14.418 150.303 1.00 84.81 57 GLN B CA 1
ATOM 2604 C C . GLN B 1 58 ? 60.424 14.016 151.784 1.00 84.04 57 GLN B C 1
ATOM 2605 O O . GLN B 1 58 ? 60.349 14.880 152.663 1.00 84.30 57 GLN B O 1
ATOM 2611 N N . TRP B 1 59 ? 60.369 12.709 152.049 1.00 82.97 58 TRP B N 1
ATOM 2612 C CA . TRP B 1 59 ? 60.415 12.187 153.421 1.00 82.78 58 TRP B CA 1
ATOM 2613 C C . TRP B 1 59 ? 61.785 12.467 154.067 1.00 84.73 58 TRP B C 1
ATOM 2614 O O . TRP B 1 59 ? 62.821 12.055 153.523 1.00 85.88 58 TRP B O 1
ATOM 2625 N N . GLU B 1 60 ? 61.780 13.154 155.218 1.00 84.94 59 GLU B N 1
ATOM 2626 C CA . GLU B 1 60 ? 63.016 13.452 155.959 1.00 87.00 59 GLU B CA 1
ATOM 2627 C C . GLU B 1 60 ? 63.473 12.244 156.774 1.00 87.27 59 GLU B C 1
ATOM 2628 O O . GLU B 1 60 ? 62.763 11.804 157.692 1.00 86.30 59 GLU B O 1
ATOM 2634 N N . LEU B 1 61 ? 64.654 11.716 156.440 1.00 88.88 60 LEU B N 1
ATOM 2635 C CA . LEU B 1 61 ? 65.273 10.629 157.216 1.00 89.63 60 LEU B CA 1
ATOM 2636 C C . LEU B 1 61 ? 65.759 11.114 158.588 1.00 90.76 60 LEU B C 1
ATOM 2637 O O . LEU B 1 61 ? 65.912 12.321 158.819 1.00 91.21 60 LEU B O 1
ATOM 2642 N N . GLY B 1 62 ? 65.996 10.156 159.484 1.00 91.23 61 GLY B N 1
ATOM 2643 C CA . GLY B 1 62 ? 66.420 10.421 160.868 1.00 92.29 61 GLY B CA 1
ATOM 2644 C C . GLY B 1 62 ? 65.343 10.251 161.933 1.00 90.62 61 GLY B C 1
ATOM 2645 O O . GLY B 1 62 ? 65.558 10.649 163.076 1.00 91.16 61 GLY B O 1
ATOM 2646 N N . GLN B 1 63 ? 64.205 9.646 161.569 1.00 88.91 62 GLN B N 1
ATOM 2647 C CA . GLN B 1 63 ? 63.049 9.445 162.475 1.00 87.28 62 GLN B CA 1
ATOM 2648 C C . GLN B 1 63 ? 63.132 8.170 163.336 1.00 88.05 62 GLN B C 1
ATOM 2649 O O . GLN B 1 63 ? 62.570 8.144 164.438 1.00 87.48 62 GLN B O 1
ATOM 2655 N N . LYS B 1 64 ? 63.799 7.125 162.831 1.00 89.81 63 LYS B N 1
ATOM 2656 C CA . LYS B 1 64 ? 64.000 5.851 163.561 1.00 91.37 63 LYS B CA 1
ATOM 2657 C C . LYS B 1 64 ? 62.670 5.186 163.988 1.00 90.44 63 LYS B C 1
ATOM 2658 O O . LYS B 1 64 ? 62.542 4.696 165.119 1.00 90.66 63 LYS B O 1
ATOM 2664 N N . SER B 1 65 ? 61.700 5.169 163.068 1.00 89.80 64 SER B N 1
ATOM 2665 C CA . SER B 1 65 ? 60.336 4.661 163.332 1.00 88.75 64 SER B CA 1
ATOM 2666 C C . SER B 1 65 ? 59.875 3.601 162.316 1.00 89.28 64 SER B C 1
ATOM 2667 O O . SER B 1 65 ? 60.556 3.338 161.322 1.00 90.06 64 SER B O 1
ATOM 2670 N N . TYR B 1 66 ? 58.720 2.993 162.593 1.00 89.59 65 TYR B N 1
ATOM 2671 C CA . TYR B 1 66 ? 58.045 2.067 161.655 1.00 90.63 65 TYR B CA 1
ATOM 2672 C C . TYR B 1 66 ? 57.657 2.800 160.363 1.00 89.41 65 TYR B C 1
ATOM 2673 O O . TYR B 1 66 ? 57.818 2.258 159.270 1.00 90.89 65 TYR B O 1
ATOM 2682 N N . GLN B 1 67 ? 57.161 4.031 160.505 1.00 87.95 66 GLN B N 1
ATOM 2683 C CA . GLN B 1 67 ? 56.841 4.906 159.363 1.00 87.30 66 GLN B CA 1
ATOM 2684 C C . GLN B 1 67 ? 58.020 5.008 158.395 1.00 89.02 66 GLN B C 1
ATOM 2685 O O . GLN B 1 67 ? 57.882 4.742 157.201 1.00 88.07 66 GLN B O 1
ATOM 2691 N N . GLU B 1 68 ? 59.181 5.374 158.925 1.00 57.32 67 GLU B N 1
ATOM 2692 C CA . GLU B 1 68 ? 60.398 5.527 158.108 1.00 60.87 67 GLU B CA 1
ATOM 2693 C C . GLU B 1 68 ? 60.848 4.266 157.334 1.00 61.56 67 GLU B C 1
ATOM 2694 O O . GLU B 1 68 ? 61.357 4.403 156.210 1.00 64.04 67 GLU B O 1
ATOM 2700 N N A SER B 1 69 ? 60.656 3.080 157.909 0.50 60.64 68 SER B N 1
ATOM 2701 N N B SER B 1 69 ? 60.658 3.075 157.911 0.50 60.75 68 SER B N 1
ATOM 2702 C CA A SER B 1 69 ? 61.061 1.825 157.253 0.50 63.59 68 SER B CA 1
ATOM 2703 C CA B SER B 1 69 ? 61.066 1.813 157.261 0.50 63.78 68 SER B CA 1
ATOM 2704 C C A SER B 1 69 ? 60.325 1.561 155.927 0.50 64.99 68 SER B C 1
ATOM 2705 C C B SER B 1 69 ? 60.313 1.516 155.944 0.50 65.12 68 SER B C 1
ATOM 2706 O O A SER B 1 69 ? 60.939 1.069 154.973 0.50 66.07 68 SER B O 1
ATOM 2707 O O B SER B 1 69 ? 60.903 0.942 155.017 0.50 66.34 68 SER B O 1
ATOM 2712 N N . TYR B 1 70 ? 59.035 1.914 155.874 1.00 62.77 69 TYR B N 1
ATOM 2713 C CA . TYR B 1 70 ? 58.194 1.782 154.657 1.00 64.33 69 TYR B CA 1
ATOM 2714 C C . TYR B 1 70 ? 58.121 3.039 153.747 1.00 65.98 69 TYR B C 1
ATOM 2715 O O . TYR B 1 70 ? 57.860 2.896 152.534 1.00 64.79 69 TYR B O 1
ATOM 2724 N N . LEU B 1 71 ? 58.344 4.240 154.309 1.00 63.20 70 LEU B N 1
ATOM 2725 C CA . LEU B 1 71 ? 58.150 5.522 153.576 1.00 63.74 70 LEU B CA 1
ATOM 2726 C C . LEU B 1 71 ? 59.425 6.259 153.091 1.00 64.44 70 LEU B C 1
ATOM 2727 O O . LEU B 1 71 ? 59.320 7.335 152.495 1.00 67.17 70 LEU B O 1
ATOM 2732 N N . ALA B 1 72 ? 60.610 5.706 153.336 1.00 66.29 71 ALA B N 1
ATOM 2733 C CA . ALA B 1 72 ? 61.851 6.267 152.775 1.00 73.42 71 ALA B CA 1
ATOM 2734 C C . ALA B 1 72 ? 61.833 6.157 151.237 1.00 77.92 71 ALA B C 1
ATOM 2735 O O . ALA B 1 72 ? 61.342 5.160 150.693 1.00 79.33 71 ALA B O 1
ATOM 2737 N N . GLY B 1 73 ? 62.331 7.196 150.553 1.00 80.93 72 GLY B N 1
ATOM 2738 C CA . GLY B 1 73 ? 62.343 7.263 149.077 1.00 78.60 72 GLY B CA 1
ATOM 2739 C C . GLY B 1 73 ? 61.081 7.810 148.399 1.00 75.59 72 GLY B C 1
ATOM 2740 O O . GLY B 1 73 ? 61.086 8.064 147.187 1.00 75.85 72 GLY B O 1
ATOM 2741 N N . MET B 1 74 ? 60.000 7.989 149.162 1.00 71.82 73 MET B N 1
ATOM 2742 C CA . MET B 1 74 ? 58.738 8.503 148.619 1.00 70.86 73 MET B CA 1
ATOM 2743 C C . MET B 1 74 ? 58.632 9.996 148.847 1.00 69.01 73 MET B C 1
ATOM 2744 O O . MET B 1 74 ? 59.219 10.525 149.805 1.00 67.58 73 MET B O 1
ATOM 2749 N N . ARG B 1 75 ? 57.890 10.665 147.965 1.00 67.27 74 ARG B N 1
ATOM 2750 C CA . ARG B 1 75 ? 57.337 11.988 148.266 1.00 67.37 74 ARG B CA 1
ATOM 2751 C C . ARG B 1 75 ? 56.025 11.756 149.019 1.00 64.39 74 ARG B C 1
ATOM 2752 O O . ARG B 1 75 ? 55.202 10.940 148.596 1.00 61.67 74 ARG B O 1
ATOM 2760 N N . GLN B 1 76 ? 55.850 12.430 150.154 1.00 62.67 75 GLN B N 1
ATOM 2761 C CA . GLN B 1 76 ? 54.647 12.264 150.957 1.00 60.26 75 GLN B CA 1
ATOM 2762 C C . GLN B 1 76 ? 54.186 13.565 151.615 1.00 60.15 75 GLN B C 1
ATOM 2763 O O . GLN B 1 76 ? 54.994 14.408 152.020 1.00 58.33 75 GLN B O 1
ATOM 2769 N N . LEU B 1 77 ? 52.866 13.709 151.676 1.00 59.54 76 LEU B N 1
ATOM 2770 C CA . LEU B 1 77 ? 52.198 14.731 152.465 1.00 59.14 76 LEU B CA 1
ATOM 2771 C C . LEU B 1 77 ? 51.111 14.025 153.255 1.00 55.90 76 LEU B C 1
ATOM 2772 O O . LEU B 1 77 ? 50.345 13.268 152.686 1.00 53.77 76 LEU B O 1
ATOM 2777 N N . SER B 1 78 ? 51.053 14.278 154.555 1.00 53.68 77 SER B N 1
ATOM 2778 C CA . SER B 1 78 ? 50.036 13.697 155.433 1.00 52.17 77 SER B CA 1
ATOM 2779 C C . SER B 1 78 ? 49.353 14.817 156.225 1.00 52.05 77 SER B C 1
ATOM 2780 O O . SER B 1 78 ? 49.540 15.986 155.897 1.00 55.80 77 SER B O 1
ATOM 2783 N N . SER B 1 79 ? 48.538 14.486 157.219 1.00 50.66 78 SER B N 1
ATOM 2784 C CA . SER B 1 79 ? 47.698 15.490 157.895 1.00 54.13 78 SER B CA 1
ATOM 2785 C C . SER B 1 79 ? 46.976 16.396 156.858 1.00 54.46 78 SER B C 1
ATOM 2786 O O . SER B 1 79 ? 47.079 17.629 156.887 1.00 55.85 78 SER B O 1
ATOM 2789 N N . LEU B 1 80 ? 46.268 15.724 155.944 1.00 54.61 79 LEU B N 1
ATOM 2790 C CA . LEU B 1 80 ? 45.604 16.337 154.796 1.00 57.94 79 LEU B CA 1
ATOM 2791 C C . LEU B 1 80 ? 44.331 17.128 155.110 1.00 60.53 79 LEU B C 1
ATOM 2792 O O . LEU B 1 80 ? 43.876 17.888 154.256 1.00 64.50 79 LEU B O 1
ATOM 2797 N N . PRO B 1 81 ? 43.736 16.948 156.310 1.00 59.46 80 PRO B N 1
ATOM 2798 C CA . PRO B 1 81 ? 42.736 17.946 156.696 1.00 59.32 80 PRO B CA 1
ATOM 2799 C C . PRO B 1 81 ? 43.279 19.382 156.756 1.00 62.85 80 PRO B C 1
ATOM 2800 O O . PRO B 1 81 ? 42.527 20.331 156.538 1.00 65.44 80 PRO B O 1
ATOM 2804 N N . LEU B 1 82 ? 44.575 19.528 157.032 1.00 62.44 81 LEU B N 1
ATOM 2805 C CA . LEU B 1 82 ? 45.218 20.840 157.132 1.00 64.60 81 LEU B CA 1
ATOM 2806 C C . LEU B 1 82 ? 45.407 21.517 155.763 1.00 64.64 81 LEU B C 1
ATOM 2807 O O . LEU B 1 82 ? 45.499 22.729 155.698 1.00 67.62 81 LEU B O 1
ATOM 2812 N N . PHE B 1 83 ? 45.450 20.729 154.690 1.00 62.14 82 PHE B N 1
ATOM 2813 C CA . PHE B 1 83 ? 45.817 21.202 153.356 1.00 63.11 82 PHE B CA 1
ATOM 2814 C C . PHE B 1 83 ? 44.728 21.146 152.288 1.00 63.34 82 PHE B C 1
ATOM 2815 O O . PHE B 1 83 ? 44.907 21.753 151.235 1.00 69.32 82 PHE B O 1
ATOM 2823 N N . SER B 1 84 ? 43.623 20.438 152.530 1.00 61.66 83 SER B N 1
ATOM 2824 C CA . SER B 1 84 ? 42.610 20.175 151.485 1.00 61.71 83 SER B CA 1
ATOM 2825 C C . SER B 1 84 ? 41.155 20.330 151.962 1.00 61.80 83 SER B C 1
ATOM 2826 O O . SER B 1 84 ? 40.671 19.553 152.782 1.00 58.23 83 SER B O 1
ATOM 2829 N N . LYS B 1 85 ? 40.473 21.331 151.414 1.00 64.44 84 LYS B N 1
ATOM 2830 C CA . LYS B 1 85 ? 39.044 21.555 151.642 1.00 65.46 84 LYS B CA 1
ATOM 2831 C C . LYS B 1 85 ? 38.217 20.382 151.114 1.00 63.85 84 LYS B C 1
ATOM 2832 O O . LYS B 1 85 ? 37.270 19.947 151.755 1.00 62.15 84 LYS B O 1
ATOM 2835 N N . LEU B 1 86 ? 38.599 19.869 149.954 1.00 64.90 85 LEU B N 1
ATOM 2836 C CA . LEU B 1 86 ? 37.953 18.701 149.364 1.00 64.87 85 LEU B CA 1
ATOM 2837 C C . LEU B 1 86 ? 38.063 17.460 150.271 1.00 62.33 85 LEU B C 1
ATOM 2838 O O . LEU B 1 86 ? 37.121 16.662 150.347 1.00 63.89 85 LEU B O 1
ATOM 2843 N N . PHE B 1 87 ? 39.189 17.307 150.965 1.00 57.79 86 PHE B N 1
ATOM 2844 C CA . PHE B 1 87 ? 39.335 16.233 151.951 1.00 55.17 86 PHE B CA 1
ATOM 2845 C C . PHE B 1 87 ? 38.356 16.433 153.114 1.00 54.65 86 PHE B C 1
ATOM 2846 O O . PHE B 1 87 ? 37.555 15.544 153.444 1.00 53.05 86 PHE B O 1
ATOM 2854 N N . ARG B 1 88 ? 38.441 17.606 153.724 1.00 55.88 87 ARG B N 1
ATOM 2855 C CA . ARG B 1 88 ? 37.590 17.978 154.850 1.00 57.36 87 ARG B CA 1
ATOM 2856 C C . ARG B 1 88 ? 36.090 17.826 154.580 1.00 56.51 87 ARG B C 1
ATOM 2857 O O . ARG B 1 88 ? 35.392 17.275 155.411 1.00 56.72 87 ARG B O 1
ATOM 2865 N N . ASP B 1 89 ? 35.622 18.285 153.419 1.00 58.05 88 ASP B N 1
ATOM 2866 C CA . ASP B 1 89 ? 34.185 18.425 153.110 1.00 60.18 88 ASP B CA 1
ATOM 2867 C C . ASP B 1 89 ? 33.579 17.301 152.261 1.00 61.94 88 ASP B C 1
ATOM 2868 O O . ASP B 1 89 ? 32.446 16.891 152.498 1.00 61.16 88 ASP B O 1
ATOM 2873 N N . GLU B 1 90 ? 34.310 16.822 151.259 1.00 63.24 89 GLU B N 1
ATOM 2874 C CA . GLU B 1 90 ? 33.781 15.821 150.324 1.00 64.94 89 GLU B CA 1
ATOM 2875 C C . GLU B 1 90 ? 34.112 14.407 150.777 1.00 62.93 89 GLU B C 1
ATOM 2876 O O . GLU B 1 90 ? 33.208 13.591 150.962 1.00 62.41 89 GLU B O 1
ATOM 2882 N N . LEU B 1 91 ? 35.392 14.126 151.005 1.00 62.40 90 LEU B N 1
ATOM 2883 C CA . LEU B 1 91 ? 35.824 12.770 151.374 1.00 61.19 90 LEU B CA 1
ATOM 2884 C C . LEU B 1 91 ? 35.412 12.327 152.781 1.00 57.64 90 LEU B C 1
ATOM 2885 O O . LEU B 1 91 ? 34.964 11.188 152.969 1.00 53.15 90 LEU B O 1
ATOM 2890 N N . MET B 1 92 ? 35.551 13.217 153.760 1.00 56.57 91 MET B N 1
ATOM 2891 C CA . MET B 1 92 ? 35.155 12.892 155.125 1.00 57.40 91 MET B CA 1
ATOM 2892 C C . MET B 1 92 ? 33.631 12.806 155.337 1.00 59.48 91 MET B C 1
ATOM 2893 O O . MET B 1 92 ? 33.200 12.372 156.406 1.00 65.26 91 MET B O 1
ATOM 2898 N N . ASN B 1 93 ? 32.829 13.191 154.337 1.00 57.91 92 ASN B N 1
ATOM 2899 C CA . ASN B 1 93 ? 31.372 12.989 154.365 1.00 57.68 92 ASN B CA 1
ATOM 2900 C C . ASN B 1 93 ? 30.868 12.004 153.302 1.00 58.30 92 ASN B C 1
ATOM 2901 O O . ASN B 1 93 ? 29.665 11.903 153.091 1.00 63.70 92 ASN B O 1
ATOM 2906 N N . ASP B 1 94 ? 31.763 11.267 152.652 1.00 56.41 93 ASP B N 1
ATOM 2907 C CA . ASP B 1 94 ? 31.363 10.376 151.568 1.00 57.99 93 ASP B CA 1
ATOM 2908 C C . ASP B 1 94 ? 30.520 9.183 152.062 1.00 58.16 93 ASP B C 1
ATOM 2909 O O . ASP B 1 94 ? 30.984 8.377 152.862 1.00 58.21 93 ASP B O 1
ATOM 2914 N N . GLU B 1 95 ? 29.296 9.080 151.558 1.00 60.83 94 GLU B N 1
ATOM 2915 C CA . GLU B 1 95 ? 28.364 8.002 151.908 1.00 61.27 94 GLU B CA 1
ATOM 2916 C C . GLU B 1 95 ? 28.895 6.588 151.694 1.00 57.78 94 GLU B C 1
ATOM 2917 O O . GLU B 1 95 ? 28.640 5.717 152.493 1.00 57.20 94 GLU B O 1
ATOM 2920 N N . LEU B 1 96 ? 29.632 6.360 150.617 1.00 48.52 95 LEU B N 1
ATOM 2921 C CA . LEU B 1 96 ? 30.177 5.032 150.351 1.00 47.88 95 LEU B CA 1
ATOM 2922 C C . LEU B 1 96 ? 31.272 4.685 151.365 1.00 47.95 95 LEU B C 1
ATOM 2923 O O . LEU B 1 96 ? 31.298 3.576 151.884 1.00 48.47 95 LEU B O 1
ATOM 2928 N N . LEU B 1 97 ? 32.168 5.626 151.650 1.00 48.16 96 LEU B N 1
ATOM 2929 C CA . LEU B 1 97 ? 33.213 5.408 152.653 1.00 47.11 96 LEU B CA 1
ATOM 2930 C C . LEU B 1 97 ? 32.581 5.024 153.984 1.00 45.68 96 LEU B C 1
ATOM 2931 O O . LEU B 1 97 ? 32.981 4.048 154.609 1.00 45.72 96 LEU B O 1
ATOM 2936 N N . HIS B 1 98 ? 31.589 5.793 154.410 1.00 45.42 97 HIS B N 1
ATOM 2937 C CA . HIS B 1 98 ? 30.954 5.548 155.690 1.00 46.24 97 HIS B CA 1
ATOM 2938 C C . HIS B 1 98 ? 30.145 4.246 155.731 1.00 43.76 97 HIS B C 1
ATOM 2939 O O . HIS B 1 98 ? 30.142 3.572 156.743 1.00 40.59 97 HIS B O 1
ATOM 2946 N N . GLY B 1 99 ? 29.484 3.888 154.634 1.00 44.65 98 GLY B N 1
ATOM 2947 C CA . GLY B 1 99 ? 28.768 2.611 154.553 1.00 44.13 98 GLY B CA 1
ATOM 2948 C C . GLY B 1 99 ? 29.682 1.404 154.759 1.00 41.34 98 GLY B C 1
ATOM 2949 O O . GLY B 1 99 ? 29.347 0.476 155.497 1.00 39.40 98 GLY B O 1
ATOM 2950 N N . LEU B 1 100 ? 30.839 1.439 154.112 1.00 41.06 99 LEU B N 1
ATOM 2951 C CA . LEU B 1 100 ? 31.834 0.368 154.212 1.00 41.03 99 LEU B CA 1
ATOM 2952 C C . LEU B 1 100 ? 32.491 0.300 155.594 1.00 39.54 99 LEU B C 1
ATOM 2953 O O . LEU B 1 100 ? 32.686 -0.793 156.129 1.00 37.49 99 LEU B O 1
ATOM 2958 N N . CYS B 1 101 ? 32.815 1.459 156.166 1.00 40.42 100 CYS B N 1
ATOM 2959 C CA . CYS B 1 101 ? 33.367 1.516 157.527 1.00 39.62 100 CYS B CA 1
ATOM 2960 C C . CYS B 1 101 ? 32.371 1.000 158.580 1.00 41.45 100 CYS B C 1
ATOM 2961 O O . CYS B 1 101 ? 32.769 0.272 159.486 1.00 41.27 100 CYS B O 1
ATOM 2964 N N A LYS B 1 102 ? 31.098 1.367 158.457 0.50 42.89 101 LYS B N 1
ATOM 2965 N N B LYS B 1 102 ? 31.100 1.388 158.457 0.50 42.31 101 LYS B N 1
ATOM 2966 C CA A LYS B 1 102 ? 30.070 0.858 159.370 0.50 45.51 101 LYS B CA 1
ATOM 2967 C CA B LYS B 1 102 ? 30.027 0.877 159.326 0.50 44.49 101 LYS B CA 1
ATOM 2968 C C A LYS B 1 102 ? 29.984 -0.659 159.338 0.50 42.10 101 LYS B C 1
ATOM 2969 C C B LYS B 1 102 ? 29.950 -0.641 159.326 0.50 41.61 101 LYS B C 1
ATOM 2970 O O A LYS B 1 102 ? 29.844 -1.277 160.376 0.50 42.22 101 LYS B O 1
ATOM 2971 O O B LYS B 1 102 ? 29.738 -1.239 160.363 0.50 41.58 101 LYS B O 1
ATOM 2982 N N . ARG B 1 103 ? 30.094 -1.247 158.153 1.00 41.02 102 ARG B N 1
ATOM 2983 C CA . ARG B 1 103 ? 30.071 -2.700 158.014 1.00 41.31 102 ARG B CA 1
ATOM 2984 C C . ARG B 1 103 ? 31.327 -3.381 158.534 1.00 39.83 102 ARG B C 1
ATOM 2985 O O . ARG B 1 103 ? 31.230 -4.423 159.162 1.00 41.36 102 ARG B O 1
ATOM 2993 N N . LEU B 1 104 ? 32.501 -2.821 158.252 1.00 37.59 103 LEU B N 1
ATOM 2994 C CA . LEU B 1 104 ? 33.749 -3.434 158.714 1.00 36.23 103 LEU B CA 1
ATOM 2995 C C . LEU B 1 104 ? 33.901 -3.322 160.231 1.00 35.15 103 LEU B C 1
ATOM 2996 O O . LEU B 1 104 ? 34.186 -4.315 160.906 1.00 35.85 103 LEU B O 1
ATOM 3001 N N . PHE B 1 105 ? 33.685 -2.121 160.757 1.00 34.64 104 PHE B N 1
ATOM 3002 C CA . PHE B 1 105 ? 33.994 -1.816 162.153 1.00 34.96 104 PHE B CA 1
ATOM 3003 C C . PHE B 1 105 ? 32.837 -1.967 163.143 1.00 36.21 104 PHE B C 1
ATOM 3004 O O . PHE B 1 105 ? 33.071 -2.154 164.337 1.00 35.45 104 PHE B O 1
ATOM 3012 N N . GLY B 1 106 ? 31.603 -1.857 162.666 1.00 38.16 105 GLY B N 1
ATOM 3013 C CA . GLY B 1 106 ? 30.435 -1.938 163.546 1.00 40.14 105 GLY B CA 1
ATOM 3014 C C . GLY B 1 106 ? 30.372 -3.174 164.435 1.00 41.81 105 GLY B C 1
ATOM 3015 O O . GLY B 1 106 ? 30.071 -3.058 165.615 1.00 41.88 105 GLY B O 1
ATOM 3016 N N . PRO B 1 107 ? 30.644 -4.370 163.876 1.00 44.67 106 PRO B N 1
ATOM 3017 C CA . PRO B 1 107 ? 30.489 -5.591 164.690 1.00 47.15 106 PRO B CA 1
ATOM 3018 C C . PRO B 1 107 ? 31.404 -5.722 165.922 1.00 48.92 106 PRO B C 1
ATOM 3019 O O . PRO B 1 107 ? 30.901 -5.986 167.016 1.00 51.15 106 PRO B O 1
ATOM 3023 N N . GLU B 1 108 ? 32.707 -5.528 165.753 1.00 46.50 107 GLU B N 1
ATOM 3024 C CA . GLU B 1 108 ? 33.668 -5.720 166.843 1.00 48.18 107 GLU B CA 1
ATOM 3025 C C . GLU B 1 108 ? 34.042 -4.421 167.566 1.00 44.93 107 GLU B C 1
ATOM 3026 O O . GLU B 1 108 ? 34.360 -4.468 168.741 1.00 42.15 107 GLU B O 1
ATOM 3032 N N . SER B 1 109 ? 34.012 -3.278 166.876 1.00 43.76 108 SER B N 1
ATOM 3033 C CA . SER B 1 109 ? 34.460 -1.997 167.465 1.00 42.87 108 SER B CA 1
ATOM 3034 C C . SER B 1 109 ? 33.404 -0.929 167.754 1.00 44.52 108 SER B C 1
ATOM 3035 O O . SER B 1 109 ? 33.556 -0.195 168.740 1.00 40.93 108 SER B O 1
ATOM 3038 N N . GLY B 1 110 ? 32.352 -0.844 166.922 1.00 44.62 109 GLY B N 1
ATOM 3039 C CA . GLY B 1 110 ? 31.407 0.288 166.945 1.00 41.39 109 GLY B CA 1
ATOM 3040 C C . GLY B 1 110 ? 31.919 1.383 166.010 1.00 41.58 109 GLY B C 1
ATOM 3041 O O . GLY B 1 110 ? 32.017 1.172 164.790 1.00 41.62 109 GLY B O 1
ATOM 3042 N N . ASP B 1 111 ? 32.301 2.529 166.576 1.00 39.35 110 ASP B N 1
ATOM 3043 C CA . ASP B 1 111 ? 32.747 3.675 165.773 1.00 37.94 110 ASP B CA 1
ATOM 3044 C C . ASP B 1 111 ? 34.180 3.533 165.218 1.00 38.02 110 ASP B C 1
ATOM 3045 O O . ASP B 1 111 ? 34.942 2.633 165.596 1.00 34.85 110 ASP B O 1
ATOM 3050 N N . TYR B 1 112 ? 34.501 4.443 164.304 1.00 36.53 111 TYR B N 1
ATOM 3051 C CA . TYR B 1 112 ? 35.732 4.459 163.563 1.00 36.64 111 TYR B CA 1
ATOM 3052 C C . TYR B 1 112 ? 36.098 5.916 163.316 1.00 37.27 111 TYR B C 1
ATOM 3053 O O . TYR B 1 112 ? 35.276 6.817 163.501 1.00 34.64 111 TYR B O 1
ATOM 3062 N N . TRP B 1 113 ? 37.340 6.128 162.898 1.00 38.27 112 TRP B N 1
ATOM 3063 C CA . TRP B 1 113 ? 37.824 7.458 162.521 1.00 38.80 112 TRP B CA 1
ATOM 3064 C C . TRP B 1 113 ? 39.109 7.361 161.695 1.00 40.35 112 TRP B C 1
ATOM 3065 O O . TRP B 1 113 ? 39.634 6.268 161.475 1.00 43.06 112 TRP B O 1
ATOM 3076 N N . LEU B 1 114 ? 39.602 8.501 161.224 1.00 42.43 113 LEU B N 1
ATOM 3077 C CA . LEU B 1 114 ? 40.802 8.540 160.401 1.00 41.15 113 LEU B CA 1
ATOM 3078 C C . LEU B 1 114 ? 42.031 8.250 161.257 1.00 40.41 113 LEU B C 1
ATOM 3079 O O . LEU B 1 114 ? 42.190 8.831 162.320 1.00 39.64 113 LEU B O 1
ATOM 3084 N N . THR B 1 115 ? 42.886 7.341 160.796 1.00 40.72 114 THR B N 1
ATOM 3085 C CA . THR B 1 115 ? 44.205 7.162 161.424 1.00 38.71 114 THR B CA 1
ATOM 3086 C C . THR B 1 115 ? 45.290 7.916 160.648 1.00 38.25 114 THR B C 1
ATOM 3087 O O . THR B 1 115 ? 46.096 8.645 161.248 1.00 36.74 114 THR B O 1
ATOM 3091 N N . THR B 1 116 ? 45.284 7.790 159.322 1.00 37.46 115 THR B N 1
ATOM 3092 C CA . THR B 1 116 ? 46.244 8.505 158.482 1.00 39.25 115 THR B CA 1
ATOM 3093 C C . THR B 1 116 ? 45.748 8.610 157.052 1.00 39.39 115 THR B C 1
ATOM 3094 O O . THR B 1 116 ? 45.040 7.731 156.561 1.00 42.54 115 THR B O 1
ATOM 3098 N N . SER B 1 117 ? 46.109 9.699 156.399 1.00 39.72 116 SER B N 1
ATOM 3099 C CA . SER B 1 117 ? 45.898 9.833 154.975 1.00 43.07 116 SER B CA 1
ATOM 3100 C C . SER B 1 117 ? 47.078 10.587 154.396 1.00 43.70 116 SER B C 1
ATOM 3101 O O . SER B 1 117 ? 47.576 11.536 155.008 1.00 41.96 116 SER B O 1
ATOM 3104 N N . SER B 1 118 ? 47.521 10.151 153.221 1.00 44.65 117 SER B N 1
ATOM 3105 C CA . SER B 1 118 ? 48.689 10.728 152.580 1.00 48.47 117 SER B CA 1
ATOM 3106 C C . SER B 1 118 ? 48.484 10.790 151.096 1.00 49.40 117 SER B C 1
ATOM 3107 O O . SER B 1 118 ? 47.692 10.044 150.548 1.00 52.37 117 SER B O 1
ATOM 3110 N N . VAL B 1 119 ? 49.207 11.697 150.461 1.00 48.92 118 VAL B N 1
ATOM 3111 C CA . VAL B 1 119 ? 49.471 11.616 149.042 1.00 50.21 118 VAL B CA 1
ATOM 3112 C C . VAL B 1 119 ? 50.882 11.049 148.923 1.00 49.51 118 VAL B C 1
ATOM 3113 O O . VAL B 1 119 ? 51.811 11.584 149.528 1.00 50.22 118 VAL B O 1
ATOM 3117 N N . LEU B 1 120 ? 51.032 9.967 148.159 1.00 48.03 119 LEU B N 1
ATOM 3118 C CA . LEU B 1 120 ? 52.314 9.281 147.997 1.00 49.37 119 LEU B CA 1
ATOM 3119 C C . LEU B 1 120 ? 52.699 9.235 146.520 1.00 51.38 119 LEU B C 1
ATOM 3120 O O . LEU B 1 120 ? 52.110 8.479 145.748 1.00 52.78 119 LEU B O 1
ATOM 3125 N N . GLU B 1 121 ? 53.705 10.029 146.148 1.00 53.04 120 GLU B N 1
ATOM 3126 C CA . GLU B 1 121 ? 54.176 10.133 144.771 1.00 58.37 120 GLU B CA 1
ATOM 3127 C C . GLU B 1 121 ? 55.534 9.406 144.621 1.00 56.39 120 GLU B C 1
ATOM 3128 O O . GLU B 1 121 ? 56.518 9.747 145.294 1.00 56.77 120 GLU B O 1
ATOM 3134 N N . THR B 1 122 ? 55.580 8.391 143.757 1.00 53.37 121 THR B N 1
ATOM 3135 C CA . THR B 1 122 ? 56.811 7.631 143.525 1.00 54.84 121 THR B CA 1
ATOM 3136 C C . THR B 1 122 ? 57.446 8.120 142.233 1.00 52.15 121 THR B C 1
ATOM 3137 O O . THR B 1 122 ? 56.778 8.226 141.201 1.00 51.93 121 THR B O 1
ATOM 3141 N N . GLU B 1 123 ? 58.734 8.432 142.302 1.00 52.81 122 GLU B N 1
ATOM 3142 C CA . GLU B 1 123 ? 59.470 8.953 141.144 1.00 55.14 122 GLU B CA 1
ATOM 3143 C C . GLU B 1 123 ? 59.938 7.799 140.241 1.00 51.11 122 GLU B C 1
ATOM 3144 O O . GLU B 1 123 ? 59.930 6.642 140.648 1.00 48.17 122 GLU B O 1
ATOM 3150 N N . PRO B 1 124 ? 60.337 8.105 139.002 1.00 52.88 123 PRO B N 1
ATOM 3151 C CA . PRO B 1 124 ? 61.009 7.103 138.177 1.00 51.80 123 PRO B CA 1
ATOM 3152 C C . PRO B 1 124 ? 62.207 6.470 138.892 1.00 50.82 123 PRO B C 1
ATOM 3153 O O . PRO B 1 124 ? 63.004 7.177 139.498 1.00 50.77 123 PRO B O 1
ATOM 3157 N N . GLY B 1 125 ? 62.300 5.142 138.838 1.00 50.44 124 GLY B N 1
ATOM 3158 C CA . GLY B 1 125 ? 63.362 4.395 139.517 1.00 51.45 124 GLY B CA 1
ATOM 3159 C C . GLY B 1 125 ? 63.046 3.909 140.929 1.00 50.77 124 GLY B C 1
ATOM 3160 O O . GLY B 1 125 ? 63.814 3.114 141.478 1.00 53.20 124 GLY B O 1
ATOM 3161 N N . TYR B 1 126 ? 61.937 4.371 141.520 1.00 49.70 125 TYR B N 1
ATOM 3162 C CA . TYR B 1 126 ? 61.550 3.974 142.879 1.00 47.55 125 TYR B CA 1
ATOM 3163 C C . TYR B 1 126 ? 61.375 2.457 142.927 1.00 46.37 125 TYR B C 1
ATOM 3164 O O . TYR B 1 126 ? 60.671 1.866 142.111 1.00 44.02 125 TYR B O 1
ATOM 3173 N N . HIS B 1 127 ? 62.035 1.841 143.890 1.00 47.35 126 HIS B N 1
ATOM 3174 C CA . HIS B 1 127 ? 62.258 0.389 143.895 1.00 49.71 126 HIS B CA 1
ATOM 3175 C C . HIS B 1 127 ? 61.055 -0.425 144.399 1.00 47.18 126 HIS B C 1
ATOM 3176 O O . HIS B 1 127 ? 60.998 -1.636 144.173 1.00 46.22 126 HIS B O 1
ATOM 3183 N N . GLY B 1 128 ? 60.120 0.224 145.096 1.00 47.72 127 GLY B N 1
ATOM 3184 C CA . GLY B 1 128 ? 58.897 -0.433 145.581 1.00 48.73 127 GLY B CA 1
ATOM 3185 C C . GLY B 1 128 ? 59.006 -0.773 147.055 1.00 50.48 127 GLY B C 1
ATOM 3186 O O . GLY B 1 128 ? 60.059 -0.597 147.660 1.00 53.54 127 GLY B O 1
ATOM 3187 N N . GLN B 1 129 ? 57.908 -1.244 147.641 1.00 48.61 128 GLN B N 1
ATOM 3188 C CA . GLN B 1 129 ? 57.889 -1.681 149.037 1.00 45.05 128 GLN B CA 1
ATOM 3189 C C . GLN B 1 129 ? 57.911 -3.196 149.106 1.00 44.69 128 GLN B C 1
ATOM 3190 O O . GLN B 1 129 ? 57.479 -3.878 148.172 1.00 42.92 128 GLN B O 1
ATOM 3196 N N . GLU B 1 130 ? 58.394 -3.725 150.223 1.00 44.96 129 GLU B N 1
ATOM 3197 C CA . GLU B 1 130 ? 58.108 -5.121 150.555 1.00 48.57 129 GLU B CA 1
ATOM 3198 C C . GLU B 1 130 ? 56.613 -5.252 150.902 1.00 42.84 129 GLU B C 1
ATOM 3199 O O . GLU B 1 130 ? 55.988 -4.318 151.417 1.00 41.23 129 GLU B O 1
ATOM 3205 N N . LEU B 1 131 ? 56.042 -6.409 150.592 1.00 40.73 130 LEU B N 1
ATOM 3206 C CA . LEU B 1 131 ? 54.641 -6.685 150.916 1.00 40.25 130 LEU B CA 1
ATOM 3207 C C . LEU B 1 131 ? 54.468 -6.726 152.432 1.00 38.37 130 LEU B C 1
ATOM 3208 O O . LEU B 1 131 ? 55.261 -7.318 153.121 1.00 36.39 130 LEU B O 1
ATOM 3213 N N . HIS B 1 132 ? 53.420 -6.083 152.926 1.00 37.65 131 HIS B N 1
ATOM 3214 C CA . HIS B 1 132 ? 53.162 -5.954 154.361 1.00 36.74 131 HIS B CA 1
ATOM 3215 C C . HIS B 1 132 ? 51.643 -5.868 154.608 1.00 35.55 131 HIS B C 1
ATOM 3216 O O . HIS B 1 132 ? 50.875 -5.601 153.686 1.00 34.65 131 HIS B O 1
ATOM 3223 N N . ARG B 1 133 ? 51.228 -6.089 155.847 1.00 34.53 132 ARG B N 1
ATOM 3224 C CA . ARG B 1 133 ? 49.837 -5.881 156.266 1.00 35.18 132 ARG B CA 1
ATOM 3225 C C . ARG B 1 133 ? 49.779 -4.577 157.038 1.00 34.34 132 ARG B C 1
ATOM 3226 O O . ARG B 1 133 ? 50.632 -4.321 157.876 1.00 35.71 132 ARG B O 1
ATOM 3234 N N . GLU B 1 134 ? 48.779 -3.759 156.757 1.00 32.64 133 GLU B N 1
ATOM 3235 C CA . GLU B 1 134 ? 48.695 -2.428 157.346 1.00 33.46 133 GLU B CA 1
ATOM 3236 C C . GLU B 1 134 ? 48.449 -2.478 158.853 1.00 33.62 133 GLU B C 1
ATOM 3237 O O . GLU B 1 134 ? 48.900 -1.585 159.561 1.00 35.28 133 GLU B O 1
ATOM 3243 N N . HIS B 1 135 ? 47.787 -3.534 159.355 1.00 33.26 134 HIS B N 1
ATOM 3244 C CA . HIS B 1 135 ? 47.509 -3.663 160.803 1.00 31.96 134 HIS B CA 1
ATOM 3245 C C . HIS B 1 135 ? 48.755 -3.913 161.675 1.00 33.57 134 HIS B C 1
ATOM 3246 O O . HIS B 1 135 ? 48.664 -3.875 162.898 1.00 30.15 134 HIS B O 1
ATOM 3253 N N . ASP B 1 136 ? 49.911 -4.150 161.049 1.00 36.11 135 ASP B N 1
ATOM 3254 C CA . ASP B 1 136 ? 51.164 -4.265 161.806 1.00 39.99 135 ASP B CA 1
ATOM 3255 C C . ASP B 1 136 ? 51.654 -2.947 162.432 1.00 37.56 135 ASP B C 1
ATOM 3256 O O . ASP B 1 136 ? 52.588 -2.954 163.201 1.00 37.11 135 ASP B O 1
ATOM 3261 N N . GLY B 1 137 ? 50.993 -1.831 162.124 1.00 37.66 136 GLY B N 1
ATOM 3262 C CA . GLY B 1 137 ? 51.155 -0.593 162.877 1.00 37.90 136 GLY B CA 1
ATOM 3263 C C . GLY B 1 137 ? 50.591 -0.607 164.290 1.00 39.26 136 GLY B C 1
ATOM 3264 O O . GLY B 1 137 ? 50.917 0.279 165.076 1.00 43.24 136 GLY B O 1
ATOM 3265 N N . ILE B 1 138 ? 49.748 -1.597 164.610 1.00 38.07 137 ILE B N 1
ATOM 3266 C CA . ILE B 1 138 ? 49.136 -1.747 165.925 1.00 38.01 137 ILE B CA 1
ATOM 3267 C C . ILE B 1 138 ? 49.665 -3.024 166.582 1.00 37.44 137 ILE B C 1
ATOM 3268 O O . ILE B 1 138 ? 49.414 -4.106 166.062 1.00 39.57 137 ILE B O 1
ATOM 3273 N N . PRO B 1 139 ? 50.379 -2.917 167.730 1.00 36.70 138 PRO B N 1
ATOM 3274 C CA . PRO B 1 139 ? 51.039 -4.126 168.274 1.00 37.65 138 PRO B CA 1
ATOM 3275 C C . PRO B 1 139 ? 50.130 -5.321 168.639 1.00 36.07 138 PRO B C 1
ATOM 3276 O O . PRO B 1 139 ? 50.498 -6.458 168.392 1.00 36.51 138 PRO B O 1
ATOM 3280 N N . ILE B 1 140 ? 48.980 -5.071 169.246 1.00 36.26 139 ILE B N 1
ATOM 3281 C CA . ILE B 1 140 ? 48.035 -6.150 169.549 1.00 36.84 139 ILE B CA 1
ATOM 3282 C C . ILE B 1 140 ? 47.563 -6.887 168.279 1.00 36.94 139 ILE B C 1
ATOM 3283 O O . ILE B 1 140 ? 47.389 -8.088 168.313 1.00 42.41 139 ILE B O 1
ATOM 3288 N N . CYS B 1 141 ? 47.406 -6.189 167.164 1.00 35.19 140 CYS B N 1
ATOM 3289 C CA . CYS B 1 141 ? 47.023 -6.835 165.898 1.00 37.00 140 CYS B CA 1
ATOM 3290 C C . CYS B 1 141 ? 48.131 -7.704 165.290 1.00 39.82 140 CYS B C 1
ATOM 3291 O O . CYS B 1 141 ? 47.857 -8.732 164.668 1.00 44.42 140 CYS B O 1
ATOM 3294 N N . THR B 1 142 ? 49.379 -7.286 165.457 1.00 41.42 141 THR B N 1
ATOM 3295 C CA . THR B 1 142 ? 50.537 -8.093 165.054 1.00 41.85 141 THR B CA 1
ATOM 3296 C C . THR B 1 142 ? 50.607 -9.387 165.843 1.00 41.22 141 THR B C 1
ATOM 3297 O O . THR B 1 142 ? 50.906 -10.436 165.294 1.00 42.61 141 THR B O 1
ATOM 3301 N N . THR B 1 143 ? 50.324 -9.306 167.136 1.00 40.58 142 THR B N 1
ATOM 3302 C CA . THR B 1 143 ? 50.332 -10.482 168.008 1.00 41.56 142 THR B CA 1
ATOM 3303 C C . THR B 1 143 ? 49.253 -11.502 167.639 1.00 39.56 142 THR B C 1
ATOM 3304 O O . THR B 1 143 ? 49.500 -12.695 167.630 1.00 40.62 142 THR B O 1
ATOM 3308 N N . LEU B 1 144 ? 48.062 -11.000 167.350 1.00 38.71 143 LEU B N 1
ATOM 3309 C CA . LEU B 1 144 ? 46.900 -11.828 166.993 1.00 37.67 143 LEU B CA 1
ATOM 3310 C C . LEU B 1 144 ? 46.938 -12.386 165.575 1.00 36.55 143 LEU B C 1
ATOM 3311 O O . LEU B 1 144 ? 46.433 -13.462 165.350 1.00 37.37 143 LEU B O 1
ATOM 3316 N N . GLY B 1 145 ? 47.532 -11.670 164.625 1.00 35.80 144 GLY B N 1
ATOM 3317 C CA . GLY B 1 145 ? 47.634 -12.156 163.251 1.00 36.41 144 GLY B CA 1
ATOM 3318 C C . GLY B 1 145 ? 46.253 -12.305 162.608 1.00 36.65 144 GLY B C 1
ATOM 3319 O O . GLY B 1 145 ? 45.459 -11.362 162.628 1.00 35.47 144 GLY B O 1
ATOM 3320 N N . ARG B 1 146 ? 45.972 -13.483 162.048 1.00 38.42 145 ARG B N 1
ATOM 3321 C CA . ARG B 1 146 ? 44.676 -13.764 161.450 1.00 41.89 145 ARG B CA 1
ATOM 3322 C C . ARG B 1 146 ? 43.523 -13.599 162.428 1.00 42.34 145 ARG B C 1
ATOM 3323 O O . ARG B 1 146 ? 42.461 -13.147 162.023 1.00 41.26 145 ARG B O 1
ATOM 3331 N N . GLN B 1 147 ? 43.734 -13.930 163.701 1.00 42.37 146 GLN B N 1
ATOM 3332 C CA . GLN B 1 147 ? 42.667 -13.839 164.711 1.00 43.01 146 GLN B CA 1
ATOM 3333 C C . GLN B 1 147 ? 42.346 -12.413 165.152 1.00 41.23 146 GLN B C 1
ATOM 3334 O O . GLN B 1 147 ? 41.458 -12.216 165.981 1.00 41.13 146 GLN B O 1
ATOM 3340 N N . SER B 1 148 ? 43.080 -11.433 164.629 1.00 40.27 147 SER B N 1
ATOM 3341 C CA . SER B 1 148 ? 42.839 -10.052 164.963 1.00 40.71 147 SER B CA 1
ATOM 3342 C C . SER B 1 148 ? 41.464 -9.579 164.501 1.00 39.97 147 SER B C 1
ATOM 3343 O O . SER B 1 148 ? 41.011 -9.958 163.430 1.00 37.31 147 SER B O 1
ATOM 3346 N N . PRO B 1 149 ? 40.807 -8.729 165.301 1.00 42.11 148 PRO B N 1
ATOM 3347 C CA . PRO B 1 149 ? 39.639 -8.045 164.774 1.00 43.30 148 PRO B CA 1
ATOM 3348 C C . PRO B 1 149 ? 40.068 -7.055 163.699 1.00 41.77 148 PRO B C 1
A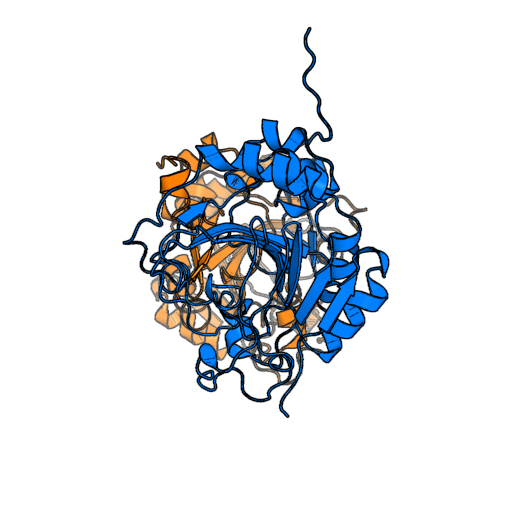TOM 3349 O O . PRO B 1 149 ? 41.238 -6.652 163.662 1.00 46.75 148 PRO B O 1
ATOM 3353 N N . GLU B 1 150 ? 39.125 -6.675 162.849 1.00 38.48 149 GLU B N 1
ATOM 3354 C CA . GLU B 1 150 ? 39.360 -5.695 161.810 1.00 38.44 149 GLU B CA 1
ATOM 3355 C C . GLU B 1 150 ? 39.670 -4.375 162.493 1.00 38.67 149 GLU B C 1
ATOM 3356 O O . GLU B 1 150 ? 38.957 -3.961 163.402 1.00 41.68 149 GLU B O 1
ATOM 3362 N N . SER B 1 151 ? 40.771 -3.763 162.081 1.00 33.69 150 SER B N 1
ATOM 3363 C CA . SER B 1 151 ? 41.276 -2.523 162.677 1.00 34.24 150 SER B CA 1
ATOM 3364 C C . SER B 1 151 ? 41.418 -1.384 161.676 1.00 32.26 150 SER B C 1
ATOM 3365 O O . SER B 1 151 ? 41.280 -0.236 162.049 1.00 30.86 150 SER B O 1
ATOM 3368 N N . MET B 1 152 ? 41.715 -1.700 160.421 1.00 32.44 151 MET B N 1
ATOM 3369 C CA . MET B 1 152 ? 41.974 -0.689 159.416 1.00 35.11 151 MET B CA 1
ATOM 3370 C C . MET B 1 152 ? 41.285 -1.014 158.105 1.00 33.62 151 MET B C 1
ATOM 3371 O O . MET B 1 152 ? 41.103 -2.175 157.752 1.00 31.92 151 MET B O 1
ATOM 3376 N N . LEU B 1 153 ? 40.942 0.049 157.382 1.00 36.52 152 LEU B N 1
ATOM 3377 C CA . LEU B 1 153 ? 40.420 -0.035 156.029 1.00 36.05 152 LEU B CA 1
ATOM 3378 C C . LEU B 1 153 ? 41.088 1.044 155.201 1.00 34.51 152 LEU B C 1
ATOM 3379 O O . LEU B 1 153 ? 40.928 2.224 155.511 1.00 35.09 152 LEU B O 1
ATOM 3384 N N . ASN B 1 154 ? 41.813 0.647 154.156 1.00 36.54 153 ASN B N 1
ATOM 3385 C CA . ASN B 1 154 ? 42.563 1.587 153.284 1.00 39.17 153 ASN B CA 1
ATOM 3386 C C . ASN B 1 154 ? 41.853 1.822 151.952 1.00 38.49 153 ASN B C 1
ATOM 3387 O O . ASN B 1 154 ? 41.752 0.916 151.138 1.00 38.13 153 ASN B O 1
ATOM 3392 N N . PHE B 1 155 ? 41.397 3.050 151.732 1.00 39.14 154 PHE B N 1
ATOM 3393 C CA . PHE B 1 155 ? 40.859 3.460 150.439 1.00 40.13 154 PHE B CA 1
ATOM 3394 C C . PHE B 1 155 ? 42.014 4.131 149.712 1.00 38.82 154 PHE B C 1
ATOM 3395 O O . PHE B 1 155 ? 42.326 5.275 149.994 1.00 40.15 154 PHE B O 1
ATOM 3403 N N . LEU B 1 156 ? 42.652 3.422 148.793 1.00 38.93 155 LEU B N 1
ATOM 3404 C CA . LEU B 1 156 ? 43.839 3.953 148.122 1.00 40.18 155 LEU B CA 1
ATOM 3405 C C . LEU B 1 156 ? 43.487 4.385 146.712 1.00 40.26 155 LEU B C 1
ATOM 3406 O O . LEU B 1 156 ? 43.359 3.562 145.810 1.00 41.22 155 LEU B O 1
ATOM 3411 N N . THR B 1 157 ? 43.353 5.690 146.526 1.00 41.93 156 THR B N 1
ATOM 3412 C CA . THR B 1 157 ? 42.863 6.237 145.275 1.00 43.54 156 THR B CA 1
ATOM 3413 C C . THR B 1 157 ? 44.022 6.591 144.339 1.00 44.58 156 THR B C 1
ATOM 3414 O O . THR B 1 157 ? 45.016 7.192 144.756 1.00 45.85 156 THR B O 1
ATOM 3418 N N . ALA B 1 158 ? 43.875 6.215 143.070 1.00 44.54 157 ALA B N 1
ATOM 3419 C CA . ALA B 1 158 ? 44.799 6.617 142.031 1.00 46.48 157 ALA B CA 1
ATOM 3420 C C . ALA B 1 158 ? 44.534 8.072 141.624 1.00 47.70 157 ALA B C 1
ATOM 3421 O O . ALA B 1 158 ? 43.425 8.416 141.220 1.00 47.42 157 ALA B O 1
ATOM 3423 N N . LEU B 1 159 ? 45.549 8.922 141.760 1.00 48.99 158 LEU B N 1
ATOM 3424 C CA . LEU B 1 159 ? 45.458 10.322 141.346 1.00 49.70 158 LEU B CA 1
ATOM 3425 C C . LEU B 1 159 ? 46.133 10.601 140.019 1.00 50.82 158 LEU B C 1
ATOM 3426 O O . LEU B 1 159 ? 45.986 11.692 139.479 1.00 54.62 158 LEU B O 1
ATOM 3431 N N . THR B 1 160 ? 46.905 9.633 139.530 1.00 49.55 159 THR B N 1
ATOM 3432 C CA . THR B 1 160 ? 47.356 9.558 138.141 1.00 49.42 159 THR B CA 1
ATOM 3433 C C . THR B 1 160 ? 46.992 8.160 137.657 1.00 48.99 159 THR B C 1
ATOM 3434 O O . THR B 1 160 ? 46.494 7.346 138.441 1.00 47.74 159 THR B O 1
ATOM 3438 N N . ASP B 1 161 ? 47.276 7.851 136.394 1.00 50.15 160 ASP B N 1
ATOM 3439 C CA . ASP B 1 161 ? 47.137 6.475 135.895 1.00 49.34 160 ASP B CA 1
ATOM 3440 C C . ASP B 1 161 ? 47.975 5.563 136.778 1.00 46.99 160 ASP B C 1
ATOM 3441 O O . ASP B 1 161 ? 49.043 5.955 137.230 1.00 48.05 160 ASP B O 1
ATOM 3446 N N . PHE B 1 162 ? 47.438 4.373 137.061 1.00 45.39 161 PHE B N 1
ATOM 3447 C CA . PHE B 1 162 ? 48.114 3.332 137.827 1.00 44.44 161 PHE B CA 1
ATOM 3448 C C . PHE B 1 162 ? 48.325 2.183 136.859 1.00 45.05 161 PHE B C 1
ATOM 3449 O O . PHE B 1 162 ? 47.336 1.619 136.365 1.00 43.58 161 PHE B O 1
ATOM 3457 N N . THR B 1 163 ? 49.596 1.863 136.576 1.00 44.04 162 THR B N 1
ATOM 3458 C CA . THR B 1 163 ? 49.978 0.804 135.623 1.00 43.24 162 THR B CA 1
ATOM 3459 C C . THR B 1 163 ? 50.916 -0.207 136.288 1.00 41.91 162 THR B C 1
ATOM 3460 O O . THR B 1 163 ? 51.607 0.115 137.272 1.00 40.48 162 THR B O 1
ATOM 3464 N N . ALA B 1 164 ? 50.952 -1.423 135.743 1.00 41.25 163 ALA B N 1
ATOM 3465 C CA . ALA B 1 164 ? 51.912 -2.419 136.213 1.00 41.95 163 ALA B CA 1
ATOM 3466 C C . ALA B 1 164 ? 53.305 -1.791 136.302 1.00 42.78 163 ALA B C 1
ATOM 3467 O O . ALA B 1 164 ? 53.941 -1.814 137.353 1.00 42.93 163 ALA B O 1
ATOM 3469 N N . GLU B 1 165 ? 53.707 -1.161 135.201 1.00 44.26 164 GLU B N 1
ATOM 3470 C CA . GLU B 1 165 ? 55.039 -0.587 135.026 1.00 43.96 164 GLU B CA 1
ATOM 3471 C C . GLU B 1 165 ? 55.352 0.631 135.888 1.00 44.35 164 GLU B C 1
ATOM 3472 O O . GLU B 1 165 ? 56.492 0.768 136.347 1.00 43.30 164 GLU B O 1
ATOM 3478 N N . ASN B 1 166 ? 54.365 1.503 136.130 1.00 45.18 165 ASN B N 1
ATOM 3479 C CA . ASN B 1 166 ? 54.623 2.750 136.861 1.00 44.91 165 ASN B CA 1
ATOM 3480 C C . ASN B 1 166 ? 54.492 2.654 138.372 1.00 43.20 165 ASN B C 1
ATOM 3481 O O . ASN B 1 166 ? 54.589 3.666 139.056 1.00 45.15 165 ASN B O 1
ATOM 3486 N N . GLY B 1 167 ? 54.274 1.451 138.895 1.00 44.10 166 GLY B N 1
ATOM 3487 C CA . GLY B 1 167 ? 54.284 1.206 140.337 1.00 43.96 166 GLY B CA 1
ATOM 3488 C C . GLY B 1 167 ? 52.930 1.038 141.001 1.00 44.10 166 GLY B C 1
ATOM 3489 O O . GLY B 1 167 ? 52.829 1.180 142.228 1.00 43.76 166 GLY B O 1
ATOM 3490 N N . ALA B 1 168 ? 51.893 0.706 140.226 1.00 44.21 167 ALA B N 1
ATOM 3491 C CA . ALA B 1 168 ? 50.572 0.441 140.802 1.00 43.25 167 ALA B CA 1
ATOM 3492 C C . ALA B 1 168 ? 50.684 -0.516 141.989 1.00 42.89 167 ALA B C 1
ATOM 3493 O O . ALA B 1 168 ? 51.428 -1.503 141.937 1.00 44.09 167 ALA B O 1
ATOM 3495 N N . THR B 1 169 ? 49.955 -0.182 143.054 1.00 41.53 168 THR B N 1
ATOM 3496 C CA . THR B 1 169 ? 49.954 -0.912 144.304 1.00 43.06 168 THR B CA 1
ATOM 3497 C C . THR B 1 169 ? 49.698 -2.386 144.043 1.00 41.73 168 THR B C 1
ATOM 3498 O O . THR B 1 169 ? 48.797 -2.725 143.282 1.00 40.08 168 THR B O 1
ATOM 3502 N N . ARG B 1 170 ? 50.518 -3.247 144.650 1.00 40.69 169 ARG B N 1
ATOM 3503 C CA . ARG B 1 170 ? 50.438 -4.688 144.424 1.00 39.65 169 ARG B CA 1
ATOM 3504 C C . ARG B 1 170 ? 49.743 -5.356 145.598 1.00 37.92 169 ARG B C 1
ATOM 3505 O O . ARG B 1 170 ? 49.947 -4.955 146.730 1.00 38.56 169 ARG B O 1
ATOM 3513 N N . VAL B 1 171 ? 48.898 -6.346 145.327 1.00 35.32 170 VAL B N 1
ATOM 3514 C CA . VAL B 1 171 ? 48.046 -6.942 146.366 1.00 35.20 170 VAL B CA 1
ATOM 3515 C C . VAL B 1 171 ? 47.957 -8.433 146.151 1.00 34.81 170 VAL B C 1
ATOM 3516 O O . VAL B 1 171 ? 48.045 -8.902 145.027 1.00 35.40 170 VAL B O 1
ATOM 3520 N N . LEU B 1 172 ? 47.802 -9.174 147.242 1.00 35.70 171 LEU B N 1
ATOM 3521 C CA . LEU B 1 172 ? 47.545 -10.607 147.188 1.00 36.95 171 LEU B CA 1
ATOM 3522 C C . LEU B 1 172 ? 46.125 -10.857 147.713 1.00 35.90 171 LEU B C 1
ATOM 3523 O O . LEU B 1 172 ? 45.920 -10.908 148.927 1.00 36.27 171 LEU B O 1
ATOM 3528 N N . PRO B 1 173 ? 45.140 -10.971 146.806 1.00 36.42 172 PRO B N 1
ATOM 3529 C CA . PRO B 1 173 ? 43.771 -11.341 147.206 1.00 36.78 172 PRO B CA 1
ATOM 3530 C C . PRO B 1 173 ? 43.757 -12.666 147.942 1.00 37.10 172 PRO B C 1
ATOM 3531 O O . PRO B 1 173 ? 44.407 -13.602 147.506 1.00 39.18 172 PRO B O 1
ATOM 3535 N N . GLY B 1 174 ? 43.058 -12.737 149.069 1.00 37.91 173 GLY B N 1
ATOM 3536 C CA . GLY B 1 174 ? 42.986 -13.966 149.879 1.00 37.55 173 GLY B CA 1
ATOM 3537 C C . GLY B 1 174 ? 43.986 -14.028 151.030 1.00 37.74 173 GLY B C 1
ATOM 3538 O O . GLY B 1 174 ? 43.839 -14.880 151.909 1.00 41.16 173 GLY B O 1
ATOM 3539 N N . SER B 1 175 ? 44.983 -13.132 151.052 1.00 35.83 174 SER B N 1
ATOM 3540 C CA . SER B 1 175 ? 46.018 -13.141 152.109 1.00 35.29 174 SER B CA 1
ATOM 3541 C C . SER B 1 175 ? 45.492 -12.776 153.509 1.00 34.66 174 SER B C 1
ATOM 3542 O O . SER B 1 175 ? 46.058 -13.187 154.530 1.00 34.30 174 SER B O 1
ATOM 3545 N N . HIS B 1 176 ? 44.391 -12.041 153.555 1.00 34.30 175 HIS B N 1
ATOM 3546 C CA . HIS B 1 176 ? 43.650 -11.826 154.807 1.00 34.97 175 HIS B CA 1
ATOM 3547 C C . HIS B 1 176 ? 43.134 -13.092 155.526 1.00 36.37 175 HIS B C 1
ATOM 3548 O O . HIS B 1 176 ? 42.714 -13.012 156.685 1.00 36.80 175 HIS B O 1
ATOM 3555 N N . LEU B 1 177 ? 43.162 -14.245 154.853 1.00 37.48 176 LEU B N 1
ATOM 3556 C CA . LEU B 1 177 ? 42.672 -15.511 155.403 1.00 39.14 176 LEU B CA 1
ATOM 3557 C C . LEU B 1 177 ? 43.745 -16.575 155.601 1.00 40.52 176 LEU B C 1
ATOM 3558 O O . LEU B 1 177 ? 43.450 -17.660 156.110 1.00 39.78 176 LEU B O 1
ATOM 3563 N N . TRP B 1 178 ? 44.985 -16.259 155.235 1.00 41.38 177 TRP B N 1
ATOM 3564 C CA . TRP B 1 178 ? 46.101 -17.181 155.458 1.00 42.67 177 TRP B CA 1
ATOM 3565 C C . TRP B 1 178 ? 46.272 -17.450 156.954 1.00 45.17 177 TRP B C 1
ATOM 3566 O O . TRP B 1 178 ? 46.025 -16.571 157.792 1.00 44.23 177 TRP B O 1
ATOM 3577 N N . GLU B 1 179 ? 46.689 -18.663 157.284 1.00 50.43 178 GLU B N 1
ATOM 3578 C CA . GLU B 1 179 ? 46.745 -19.089 158.679 1.00 56.56 178 GLU B CA 1
ATOM 3579 C C . GLU B 1 179 ? 47.800 -18.310 159.474 1.00 56.51 178 GLU B C 1
ATOM 3580 O O . GLU B 1 179 ? 47.500 -17.773 160.546 1.00 51.95 178 GLU B O 1
ATOM 3586 N N . ASP B 1 180 ? 49.011 -18.217 158.922 1.00 55.17 179 ASP B N 1
ATOM 3587 C CA . ASP B 1 180 ? 50.173 -17.655 159.626 1.00 54.14 179 ASP B CA 1
ATOM 3588 C C . ASP B 1 180 ? 50.569 -16.274 159.084 1.00 48.55 179 ASP B C 1
ATOM 3589 O O . ASP B 1 180 ? 51.215 -16.169 158.045 1.00 48.39 179 ASP B O 1
ATOM 3594 N N . PHE B 1 181 ? 50.195 -15.221 159.799 1.00 45.60 180 PHE B N 1
ATOM 3595 C CA . PHE B 1 181 ? 50.526 -13.850 159.379 1.00 44.62 180 PHE B CA 1
ATOM 3596 C C . PHE B 1 181 ? 52.006 -13.469 159.621 1.00 46.20 180 PHE B C 1
ATOM 3597 O O . PHE B 1 181 ? 52.493 -12.474 159.077 1.00 45.07 180 PHE B O 1
ATOM 3605 N N . SER B 1 182 ? 52.710 -14.237 160.446 1.00 48.42 181 SER B N 1
ATOM 3606 C CA . SER B 1 182 ? 54.115 -13.978 160.724 1.00 49.94 181 SER B CA 1
ATOM 3607 C C . SER B 1 182 ? 55.048 -14.658 159.720 1.00 52.40 181 SER B C 1
ATOM 3608 O O . SER B 1 182 ? 56.254 -14.411 159.750 1.00 55.36 181 SER B O 1
ATOM 3611 N N . ALA B 1 183 ? 54.517 -15.529 158.859 1.00 52.56 182 ALA B N 1
ATOM 3612 C CA . ALA B 1 183 ? 55.335 -16.183 157.828 1.00 56.03 182 ALA B CA 1
ATOM 3613 C C . ALA B 1 183 ? 55.887 -15.121 156.859 1.00 59.48 182 ALA B C 1
ATOM 3614 O O . ALA B 1 183 ? 55.163 -14.169 156.531 1.00 58.12 182 ALA B O 1
ATOM 3616 N N . PRO B 1 184 ? 57.163 -15.258 156.421 1.00 61.27 183 PRO B N 1
ATOM 3617 C CA . PRO B 1 184 ? 57.743 -14.185 155.585 1.00 60.52 183 PRO B CA 1
ATOM 3618 C C . PRO B 1 184 ? 57.002 -14.039 154.244 1.00 58.45 183 PRO B C 1
ATOM 3619 O O . PRO B 1 184 ? 56.803 -15.043 153.551 1.00 58.08 183 PRO B O 1
ATOM 3623 N N . PRO B 1 185 ? 56.580 -12.810 153.885 1.00 56.48 184 PRO B N 1
ATOM 3624 C CA . PRO B 1 185 ? 55.715 -12.685 152.710 1.00 54.10 184 PRO B CA 1
ATOM 3625 C C . PRO B 1 185 ? 56.450 -12.968 151.403 1.00 53.22 184 PRO B C 1
ATOM 3626 O O . PRO B 1 185 ? 57.675 -12.907 151.363 1.00 54.27 184 PRO B O 1
ATOM 3630 N N . PRO B 1 186 ? 55.702 -13.281 150.337 1.00 50.97 185 PRO B N 1
ATOM 3631 C CA . PRO B 1 186 ? 56.360 -13.504 149.047 1.00 50.45 185 PRO B CA 1
ATOM 3632 C C . PRO B 1 186 ? 56.950 -12.205 148.437 1.00 47.35 185 PRO B C 1
ATOM 3633 O O . PRO B 1 186 ? 56.774 -11.105 148.987 1.00 41.54 185 PRO B O 1
ATOM 3637 N N . LYS B 1 187 ? 57.655 -12.359 147.318 1.00 47.61 186 LYS B N 1
ATOM 3638 C CA . LYS B 1 187 ? 58.231 -11.225 146.596 1.00 48.78 186 LYS B CA 1
ATOM 3639 C C . LYS B 1 187 ? 57.102 -10.361 146.015 1.00 48.43 186 LYS B C 1
ATOM 3640 O O . LYS B 1 187 ? 56.073 -10.875 145.560 1.00 47.39 186 LYS B O 1
ATOM 3646 N N . ALA B 1 188 ? 57.302 -9.050 146.026 1.00 47.19 187 ALA B N 1
ATOM 3647 C CA . ALA B 1 188 ? 56.289 -8.107 145.560 1.00 47.84 187 ALA B CA 1
ATOM 3648 C C . ALA B 1 188 ? 55.901 -8.350 144.102 1.00 51.77 187 ALA B C 1
ATOM 3649 O O . ALA B 1 188 ? 54.743 -8.141 143.730 1.00 51.16 187 ALA B O 1
ATOM 3651 N N . ASP B 1 189 ? 56.847 -8.823 143.289 1.00 52.99 188 ASP B N 1
ATOM 3652 C CA . ASP B 1 189 ? 56.568 -9.089 141.869 1.00 54.61 188 ASP B CA 1
ATOM 3653 C C . ASP B 1 189 ? 55.691 -10.323 141.592 1.00 50.26 188 ASP B C 1
ATOM 3654 O O . ASP B 1 189 ? 55.290 -10.525 140.459 1.00 51.99 188 ASP B O 1
ATOM 3659 N N . THR B 1 190 ? 55.402 -11.145 142.603 1.00 48.24 189 THR B N 1
ATOM 3660 C CA . THR B 1 190 ? 54.391 -12.203 142.467 1.00 49.54 189 THR B CA 1
ATOM 3661 C C . THR B 1 190 ? 52.961 -11.675 142.682 1.00 51.34 189 THR B C 1
ATOM 3662 O O . THR B 1 190 ? 52.006 -12.376 142.344 1.00 49.49 189 THR B O 1
ATOM 3666 N N . ALA B 1 191 ? 52.827 -10.473 143.261 1.00 48.48 190 ALA B N 1
ATOM 3667 C CA . ALA B 1 191 ? 51.519 -9.901 143.583 1.00 46.38 190 ALA B CA 1
ATOM 3668 C C . ALA B 1 191 ? 50.907 -9.167 142.388 1.00 45.71 190 ALA B C 1
ATOM 3669 O O . ALA B 1 191 ? 51.595 -8.858 141.419 1.00 51.11 190 ALA B O 1
ATOM 3671 N N . ILE B 1 192 ? 49.611 -8.896 142.471 1.00 41.54 191 ILE B N 1
ATOM 3672 C CA . ILE B 1 192 ? 48.839 -8.357 141.355 1.00 40.10 191 ILE B CA 1
ATOM 3673 C C . ILE B 1 192 ? 48.784 -6.834 141.463 1.00 38.82 191 ILE B C 1
ATOM 3674 O O . ILE B 1 192 ? 48.362 -6.299 142.483 1.00 38.51 191 ILE B O 1
ATOM 3679 N N . PRO B 1 193 ? 49.216 -6.126 140.410 1.00 39.86 192 PRO B N 1
ATOM 3680 C CA . PRO B 1 193 ? 49.132 -4.674 140.487 1.00 40.41 192 PRO B CA 1
ATOM 3681 C C . PRO B 1 193 ? 47.697 -4.186 140.258 1.00 39.50 192 PRO B C 1
ATOM 3682 O O . PRO B 1 193 ? 46.977 -4.753 139.422 1.00 40.99 192 PRO B O 1
ATOM 3686 N N . ALA B 1 194 ? 47.287 -3.164 141.005 1.00 38.40 193 ALA B N 1
ATOM 3687 C CA . ALA B 1 194 ? 45.953 -2.588 140.840 1.00 39.18 193 ALA B CA 1
ATOM 3688 C C . ALA B 1 194 ? 45.977 -1.575 139.701 1.00 39.48 193 ALA B C 1
ATOM 3689 O O . ALA B 1 194 ? 46.139 -0.375 139.914 1.00 41.30 193 ALA B O 1
ATOM 3691 N N . VAL B 1 195 ? 45.825 -2.076 138.488 1.00 39.73 194 VAL B N 1
ATOM 3692 C CA . VAL B 1 195 ? 45.781 -1.224 137.304 1.00 43.39 194 VAL B CA 1
ATOM 3693 C C . VAL B 1 195 ? 44.461 -0.437 137.322 1.00 43.57 194 VAL B C 1
ATOM 3694 O O . VAL B 1 195 ? 43.403 -1.029 137.454 1.00 43.16 194 VAL B O 1
ATOM 3698 N N . MET B 1 196 ? 44.546 0.887 137.205 1.00 43.92 195 MET B N 1
ATOM 3699 C CA . MET B 1 196 ? 43.437 1.770 137.551 1.00 44.23 195 MET B CA 1
ATOM 3700 C C . MET B 1 196 ? 43.563 3.108 136.847 1.00 45.08 195 MET B C 1
ATOM 3701 O O . MET B 1 196 ? 44.677 3.591 136.671 1.00 42.71 195 MET B O 1
ATOM 3706 N N . ASN B 1 197 ? 42.422 3.728 136.539 1.00 46.26 196 ASN B N 1
ATOM 3707 C CA . ASN B 1 197 ? 42.392 5.102 136.008 1.00 49.32 196 ASN B CA 1
ATOM 3708 C C . ASN B 1 197 ? 42.307 6.073 137.192 1.00 47.97 196 ASN B C 1
ATOM 3709 O O . ASN B 1 197 ? 41.972 5.651 138.298 1.00 46.42 196 ASN B O 1
ATOM 3714 N N . PRO B 1 198 ? 42.596 7.368 136.970 1.00 50.01 197 PRO B N 1
ATOM 3715 C CA . PRO B 1 198 ? 42.455 8.327 138.058 1.00 50.92 197 PRO B CA 1
ATOM 3716 C C . PRO B 1 198 ? 41.049 8.349 138.631 1.00 50.87 197 PRO B C 1
ATOM 3717 O O . PRO B 1 198 ? 40.093 8.353 137.875 1.00 53.42 197 PRO B O 1
ATOM 3721 N N . GLY B 1 199 ? 40.942 8.331 139.956 1.00 51.15 198 GLY B N 1
ATOM 3722 C CA . GLY B 1 199 ? 39.651 8.283 140.632 1.00 52.39 198 GLY B CA 1
ATOM 3723 C C . GLY B 1 199 ? 39.217 6.892 141.061 1.00 51.13 198 GLY B C 1
ATOM 3724 O O . GLY B 1 199 ? 38.455 6.766 142.012 1.00 51.46 198 GLY B O 1
ATOM 3725 N N . ASP B 1 200 ? 39.679 5.850 140.357 1.00 48.88 199 ASP B N 1
ATOM 3726 C CA . ASP B 1 200 ? 39.511 4.472 140.818 1.00 47.90 199 ASP B CA 1
ATOM 3727 C C . ASP B 1 200 ? 40.336 4.328 142.096 1.00 47.29 199 ASP B C 1
ATOM 3728 O O . ASP B 1 200 ? 41.344 5.027 142.272 1.00 45.66 199 ASP B O 1
ATOM 3733 N N . ALA B 1 201 ? 39.883 3.460 142.996 1.00 43.90 200 ALA B N 1
ATOM 3734 C CA . ALA B 1 201 ? 40.561 3.245 144.260 1.00 42.04 200 ALA B CA 1
ATOM 3735 C C . ALA B 1 201 ? 40.695 1.770 144.504 1.00 41.50 200 ALA B C 1
ATOM 3736 O O . ALA B 1 201 ? 39.774 1.014 144.180 1.00 45.14 200 ALA B O 1
ATOM 3738 N N . VAL B 1 202 ? 41.833 1.349 145.046 1.00 39.85 201 VAL B N 1
ATOM 3739 C CA . VAL B 1 202 ? 41.976 -0.029 145.483 1.00 38.90 201 VAL B CA 1
ATOM 3740 C C . VAL B 1 202 ? 41.687 -0.037 146.989 1.00 37.57 201 VAL B C 1
ATOM 3741 O O . VAL B 1 202 ? 42.269 0.749 147.752 1.00 36.06 201 VAL B O 1
ATOM 3745 N N . LEU B 1 203 ? 40.748 -0.896 147.394 1.00 37.05 202 LEU B N 1
ATOM 3746 C CA . LEU B 1 203 ? 40.239 -0.949 148.772 1.00 37.69 202 LEU B CA 1
ATOM 3747 C C . LEU B 1 203 ? 40.720 -2.244 149.421 1.00 36.72 202 LEU B C 1
ATOM 3748 O O . LEU B 1 203 ? 40.428 -3.317 148.893 1.00 37.58 202 LEU B O 1
ATOM 3753 N N . PHE B 1 204 ? 41.438 -2.147 150.550 1.00 34.77 203 PHE B N 1
ATOM 3754 C CA . PHE B 1 204 ? 41.882 -3.340 151.278 1.00 33.19 203 PHE B CA 1
ATOM 3755 C C . PHE B 1 204 ? 41.868 -3.157 152.787 1.00 32.74 203 PHE B C 1
ATOM 3756 O O . PHE B 1 204 ? 42.024 -2.048 153.286 1.00 30.88 203 PHE B O 1
ATOM 3764 N N . THR B 1 205 ? 41.645 -4.257 153.507 1.00 34.80 204 THR B N 1
ATOM 3765 C CA . THR B 1 205 ? 41.694 -4.238 154.967 1.00 34.28 204 THR B CA 1
ATOM 3766 C C . THR B 1 205 ? 43.133 -4.247 155.431 1.00 32.76 204 THR B C 1
ATOM 3767 O O . THR B 1 205 ? 44.039 -4.535 154.651 1.00 32.36 204 THR B O 1
ATOM 3771 N N . GLY B 1 206 ? 43.320 -3.991 156.721 1.00 32.12 205 GLY B N 1
ATOM 3772 C CA . GLY B 1 206 ? 44.626 -4.068 157.346 1.00 32.71 205 GLY B CA 1
ATOM 3773 C C . GLY B 1 206 ? 45.233 -5.459 157.428 1.00 32.05 205 GLY B C 1
ATOM 3774 O O . GLY B 1 206 ? 46.334 -5.597 157.925 1.00 31.44 205 GLY B O 1
ATOM 3775 N N . LYS B 1 207 ? 44.506 -6.482 156.976 1.00 32.79 206 LYS B N 1
ATOM 3776 C CA . LYS B 1 207 ? 44.946 -7.870 157.041 1.00 33.45 206 LYS B CA 1
ATOM 3777 C C . LYS B 1 207 ? 45.436 -8.392 155.710 1.00 33.16 206 LYS B C 1
ATOM 3778 O O . LYS B 1 207 ? 45.895 -9.516 155.634 1.00 33.35 206 LYS B O 1
ATOM 3784 N N . THR B 1 208 ? 45.357 -7.574 154.664 1.00 33.83 207 THR B N 1
ATOM 3785 C CA . THR B 1 208 ? 45.692 -8.010 153.317 1.00 34.76 207 THR B CA 1
ATOM 3786 C C . THR B 1 208 ? 47.100 -7.545 152.951 1.00 34.07 207 THR B C 1
ATOM 3787 O O . THR B 1 208 ? 47.424 -6.361 153.111 1.00 34.72 207 THR B O 1
ATOM 3791 N N . LEU B 1 209 ? 47.912 -8.478 152.450 1.00 34.17 208 LEU B N 1
ATOM 3792 C CA . LEU B 1 209 ? 49.281 -8.186 152.021 1.00 35.27 208 LEU B CA 1
ATOM 3793 C C . LEU B 1 209 ? 49.264 -7.308 150.791 1.00 35.30 208 LEU B C 1
ATOM 3794 O O . LEU B 1 209 ? 48.563 -7.602 149.816 1.00 35.05 208 LEU B O 1
ATOM 3799 N N . HIS B 1 210 ? 50.035 -6.228 150.851 1.00 34.46 209 HIS B N 1
ATOM 3800 C CA . HIS B 1 210 ? 50.098 -5.268 149.770 1.00 34.71 209 HIS B CA 1
ATOM 3801 C C . HIS B 1 210 ? 51.422 -4.495 149.848 1.00 34.72 209 HIS B C 1
ATOM 3802 O O . HIS B 1 210 ? 52.114 -4.544 150.860 1.00 37.05 209 HIS B O 1
ATOM 3809 N N . GLY B 1 211 ? 51.745 -3.762 148.790 1.00 34.01 210 GLY B N 1
ATOM 3810 C CA . GLY B 1 211 ? 52.845 -2.795 148.819 1.00 34.45 210 GLY B CA 1
ATOM 3811 C C . GLY B 1 211 ? 52.904 -1.980 147.543 1.00 34.54 210 GLY B C 1
ATOM 3812 O O . GLY B 1 211 ? 52.499 -2.464 146.480 1.00 34.14 210 GLY B O 1
ATOM 3813 N N . ALA B 1 212 ? 53.442 -0.760 147.648 1.00 36.55 211 ALA B N 1
ATOM 3814 C CA . ALA B 1 212 ? 53.658 0.106 146.480 1.00 36.29 211 ALA B CA 1
ATOM 3815 C C . ALA B 1 212 ? 54.602 -0.606 145.539 1.00 37.54 211 ALA B C 1
ATOM 3816 O O . ALA B 1 212 ? 55.576 -1.218 145.993 1.00 36.12 211 ALA B O 1
ATOM 3818 N N . GLY B 1 213 ? 54.298 -0.542 144.239 1.00 38.85 212 GLY B N 1
ATOM 3819 C CA . GLY B 1 213 ? 55.060 -1.280 143.234 1.00 39.51 212 GLY B CA 1
ATOM 3820 C C . GLY B 1 213 ? 56.317 -0.554 142.826 1.00 41.20 212 GLY B C 1
ATOM 3821 O O . GLY B 1 213 ? 56.521 0.611 143.184 1.00 41.46 212 GLY B O 1
ATOM 3822 N N . LYS B 1 214 ? 57.158 -1.260 142.070 1.00 42.81 213 LYS B N 1
ATOM 3823 C CA . LYS B 1 214 ? 58.351 -0.677 141.449 1.00 44.21 213 LYS B CA 1
ATOM 3824 C C . LYS B 1 214 ? 57.909 0.249 140.305 1.00 44.14 213 LYS B C 1
ATOM 3825 O O . LYS B 1 214 ? 57.083 -0.147 139.460 1.00 44.48 213 LYS B O 1
ATOM 3831 N N . ASN B 1 215 ? 58.432 1.478 140.291 1.00 44.75 214 ASN B N 1
ATOM 3832 C CA . ASN B 1 215 ? 58.206 2.423 139.188 1.00 44.37 214 ASN B CA 1
ATOM 3833 C C . ASN B 1 215 ? 59.336 2.258 138.162 1.00 44.23 214 ASN B C 1
ATOM 3834 O O . ASN B 1 215 ? 60.378 2.885 138.283 1.00 43.97 214 ASN B O 1
ATOM 3839 N N . ASN B 1 216 ? 59.089 1.425 137.143 1.00 44.54 215 ASN B N 1
ATOM 3840 C CA . ASN B 1 216 ? 60.076 1.131 136.077 1.00 46.73 215 ASN B CA 1
ATOM 3841 C C . ASN B 1 216 ? 60.093 2.113 134.916 1.00 46.97 215 ASN B C 1
ATOM 3842 O O . ASN B 1 216 ? 60.791 1.872 133.942 1.00 46.98 215 ASN B O 1
ATOM 3847 N N . THR B 1 217 ? 59.319 3.197 134.982 1.00 47.45 216 THR B N 1
ATOM 3848 C CA . THR B 1 217 ? 59.290 4.182 133.890 1.00 48.82 216 THR B CA 1
ATOM 3849 C C . THR B 1 217 ? 60.461 5.121 134.043 1.00 50.18 216 THR B C 1
ATOM 3850 O O . THR B 1 217 ? 61.071 5.161 135.097 1.00 48.85 216 THR B O 1
ATOM 3854 N N . THR B 1 218 ? 60.755 5.876 132.990 1.00 53.53 217 THR B N 1
ATOM 3855 C CA . THR B 1 218 ? 61.804 6.901 133.017 1.00 56.57 217 THR B CA 1
ATOM 3856 C C . THR B 1 218 ? 61.259 8.292 133.322 1.00 60.46 217 THR B C 1
ATOM 3857 O O . THR B 1 218 ? 62.023 9.166 133.740 1.00 64.73 217 THR B O 1
ATOM 3861 N N . ASP B 1 219 ? 59.955 8.499 133.139 1.00 61.10 218 ASP B N 1
ATOM 3862 C CA . ASP B 1 219 ? 59.376 9.851 133.152 1.00 64.29 218 ASP B CA 1
ATOM 3863 C C . ASP B 1 219 ? 57.970 10.014 133.794 1.00 61.29 218 ASP B C 1
ATOM 3864 O O . ASP B 1 219 ? 57.379 11.081 133.677 1.00 60.13 218 ASP B O 1
ATOM 3869 N N . PHE B 1 220 ? 57.443 8.996 134.465 1.00 57.76 219 PHE B N 1
ATOM 3870 C CA . PHE B 1 220 ? 56.094 9.071 135.033 1.00 58.96 219 PHE B CA 1
ATOM 3871 C C . PHE B 1 220 ? 56.114 9.128 136.561 1.00 56.96 219 PHE B C 1
ATOM 3872 O O . PHE B 1 220 ? 56.637 8.222 137.198 1.00 51.35 219 PHE B O 1
ATOM 3880 N N . LEU B 1 221 ? 55.540 10.200 137.123 1.00 57.48 220 LEU B N 1
ATOM 3881 C CA . LEU B 1 221 ? 55.347 10.353 138.564 1.00 58.19 220 LEU B CA 1
ATOM 3882 C C . LEU B 1 221 ? 53.989 9.766 138.903 1.00 57.88 220 LEU B C 1
ATOM 3883 O O . LEU B 1 221 ? 52.962 10.316 138.504 1.00 57.21 220 LEU B O 1
ATOM 3888 N N . ARG B 1 222 ? 54.001 8.657 139.637 1.00 55.23 221 ARG B N 1
ATOM 3889 C CA . ARG B 1 222 ? 52.793 7.889 139.954 1.00 54.13 221 ARG B CA 1
ATOM 3890 C C . ARG B 1 222 ? 52.280 8.375 141.310 1.00 52.25 221 ARG B C 1
ATOM 3891 O O . ARG B 1 222 ? 52.945 8.188 142.327 1.00 52.09 221 ARG B O 1
ATOM 3899 N N . ARG B 1 223 ? 51.106 9.011 141.326 1.00 51.73 222 ARG B N 1
ATOM 3900 C CA . ARG B 1 223 ? 50.573 9.609 142.551 1.00 50.61 222 ARG B CA 1
ATOM 3901 C C . ARG B 1 223 ? 49.408 8.797 143.088 1.00 47.04 222 ARG B C 1
ATOM 3902 O O . ARG B 1 223 ? 48.387 8.664 142.424 1.00 47.28 222 ARG B O 1
ATOM 3910 N N . GLY B 1 224 ? 49.578 8.247 144.285 1.00 46.08 223 GLY B N 1
ATOM 3911 C CA . GLY B 1 224 ? 48.525 7.502 144.990 1.00 45.66 223 GLY B CA 1
ATOM 3912 C C . GLY B 1 224 ? 48.027 8.283 146.186 1.00 45.85 223 GLY B C 1
ATOM 3913 O O . GLY B 1 224 ? 48.692 9.224 146.635 1.00 47.32 223 GLY B O 1
ATOM 3914 N N . PHE B 1 225 ? 46.860 7.894 146.706 1.00 44.92 224 PHE B N 1
ATOM 3915 C CA . PHE B 1 225 ? 46.202 8.616 147.798 1.00 43.45 224 PHE B CA 1
ATOM 3916 C C . PHE B 1 225 ? 45.620 7.622 148.799 1.00 43.14 224 PHE B C 1
ATOM 3917 O O . PHE B 1 225 ? 44.438 7.291 148.720 1.00 42.50 224 PHE B O 1
ATOM 3925 N N . PRO B 1 226 ? 46.464 7.088 149.707 1.00 44.33 225 PRO B N 1
ATOM 3926 C CA . PRO B 1 226 ? 45.954 6.220 150.768 1.00 44.09 225 PRO B CA 1
ATOM 3927 C C . PRO B 1 226 ? 45.152 7.005 151.781 1.00 45.41 225 PRO B C 1
ATOM 3928 O O . PRO B 1 226 ? 45.589 8.055 152.235 1.00 47.92 225 PRO B O 1
ATOM 3932 N N . LEU B 1 227 ? 43.978 6.496 152.119 1.00 44.70 226 LEU B N 1
ATOM 3933 C CA . LEU B 1 227 ? 43.141 7.094 153.136 1.00 43.03 226 LEU B CA 1
ATOM 3934 C C . LEU B 1 227 ? 42.729 5.935 154.029 1.00 39.04 226 LEU B C 1
ATOM 3935 O O . LEU B 1 227 ? 41.969 5.049 153.608 1.00 44.95 226 LEU B O 1
ATOM 3940 N N . ILE B 1 228 ? 43.237 5.930 155.260 1.00 36.76 227 ILE B N 1
ATOM 3941 C CA . ILE B 1 228 ? 43.080 4.776 156.127 1.00 35.13 227 ILE B CA 1
ATOM 3942 C C . ILE B 1 228 ? 42.152 5.102 157.295 1.00 36.04 227 ILE B C 1
ATOM 3943 O O . ILE B 1 228 ? 42.449 5.977 158.117 1.00 34.90 227 ILE B O 1
ATOM 3948 N N . MET B 1 229 ? 41.009 4.407 157.332 1.00 35.25 228 MET B N 1
ATOM 3949 C CA . MET B 1 229 ? 40.078 4.488 158.455 1.00 35.99 228 MET B CA 1
ATOM 3950 C C . MET B 1 229 ? 40.386 3.366 159.428 1.00 35.03 228 MET B C 1
ATOM 3951 O O . MET B 1 229 ? 40.854 2.290 159.042 1.00 36.65 228 MET B O 1
ATOM 3956 N N . GLN B 1 230 ? 40.092 3.620 160.690 1.00 34.15 229 GLN B N 1
ATOM 3957 C CA . GLN B 1 230 ? 40.484 2.738 161.764 1.00 33.63 229 GLN B CA 1
ATOM 3958 C C . GLN B 1 230 ? 39.424 2.660 162.856 1.00 34.06 229 GLN B C 1
ATOM 3959 O O . GLN B 1 230 ? 38.725 3.634 163.134 1.00 34.23 229 GLN B O 1
ATOM 3965 N N . SER B 1 231 ? 39.328 1.485 163.464 1.00 35.69 230 SER B N 1
ATOM 3966 C CA . SER B 1 231 ? 38.558 1.265 164.687 1.00 36.39 230 SER B CA 1
ATOM 3967 C C . SER B 1 231 ? 38.884 2.313 165.768 1.00 37.62 230 SER B C 1
ATOM 3968 O O . SER B 1 231 ? 40.052 2.531 166.097 1.00 37.19 230 SER B O 1
ATOM 3971 N N . CYS B 1 232 ? 37.848 2.938 166.338 1.00 37.02 231 CYS B N 1
ATOM 3972 C CA . CYS B 1 232 ? 38.048 4.063 167.253 1.00 36.90 231 CYS B CA 1
ATOM 3973 C C . CYS B 1 232 ? 38.815 3.737 168.547 1.00 36.68 231 CYS B C 1
ATOM 3974 O O . CYS B 1 232 ? 39.378 4.645 169.167 1.00 36.26 231 CYS B O 1
ATOM 3977 N N . GLN B 1 233 ? 38.830 2.462 168.952 1.00 36.98 232 GLN B N 1
ATOM 3978 C CA . GLN B 1 233 ? 39.586 2.024 170.138 1.00 34.87 232 GLN B CA 1
ATOM 3979 C C . GLN B 1 233 ? 41.112 2.169 169.981 1.00 34.30 232 GLN B C 1
ATOM 3980 O O . GLN B 1 233 ? 41.809 2.195 170.991 1.00 31.18 232 GLN B O 1
ATOM 3986 N N . PHE B 1 234 ? 41.604 2.255 168.733 1.00 34.16 233 PHE B N 1
ATOM 3987 C CA . PHE B 1 234 ? 43.029 2.416 168.447 1.00 35.64 233 PHE B CA 1
ATOM 3988 C C . PHE B 1 234 ? 43.431 3.864 168.128 1.00 35.28 233 PHE B C 1
ATOM 3989 O O . PHE B 1 234 ? 42.783 4.563 167.327 1.00 34.00 233 PHE B O 1
ATOM 3997 N N . THR B 1 235 ? 44.520 4.287 168.766 1.00 33.67 234 THR B N 1
ATOM 3998 C CA . THR B 1 235 ? 45.063 5.627 168.614 1.00 33.37 234 THR B CA 1
ATOM 3999 C C . THR B 1 235 ? 45.400 5.912 167.140 1.00 33.12 234 THR B C 1
ATOM 4000 O O . THR B 1 235 ? 46.019 5.088 166.472 1.00 30.60 234 THR B O 1
ATOM 4004 N N . PRO B 1 236 ? 44.956 7.065 166.618 1.00 34.21 235 PRO B N 1
ATOM 4005 C CA . PRO B 1 236 ? 45.353 7.469 165.276 1.00 36.04 235 PRO B CA 1
ATOM 4006 C C . PRO B 1 236 ? 46.862 7.721 165.084 1.00 38.39 235 PRO B C 1
ATOM 4007 O O . PRO B 1 236 ? 47.533 8.223 165.982 1.00 38.18 235 PRO B O 1
ATOM 4011 N N . VAL B 1 237 ? 47.365 7.394 163.901 1.00 39.82 236 VAL B N 1
ATOM 4012 C CA . VAL B 1 237 ? 48.729 7.731 163.531 1.00 46.41 236 VAL B CA 1
ATOM 4013 C C . VAL B 1 237 ? 48.923 9.255 163.432 1.00 49.24 236 VAL B C 1
ATOM 4014 O O . VAL B 1 237 ? 49.974 9.770 163.829 1.00 50.25 236 VAL B O 1
ATOM 4018 N N . GLU B 1 238 ? 47.905 9.962 162.935 1.00 51.05 237 GLU B N 1
ATOM 4019 C CA . GLU B 1 238 ? 47.927 11.423 162.822 1.00 50.10 237 GLU B CA 1
ATOM 4020 C C . GLU B 1 238 ? 47.185 12.084 163.963 1.00 49.57 237 GLU B C 1
ATOM 4021 O O . GLU B 1 238 ? 46.009 11.791 164.184 1.00 48.93 237 GLU B O 1
ATOM 4027 N N . ALA B 1 239 ? 47.868 12.997 164.662 1.00 48.94 238 ALA B N 1
ATOM 4028 C CA . ALA B 1 239 ? 47.330 13.640 165.861 1.00 47.68 238 ALA B CA 1
ATOM 4029 C C . ALA B 1 239 ? 46.331 14.721 165.501 1.00 47.23 238 ALA B C 1
ATOM 4030 O O . ALA B 1 239 ? 46.595 15.569 164.645 1.00 47.36 238 ALA B O 1
ATOM 4032 N N . SER B 1 240 ? 45.188 14.694 166.173 1.00 45.78 239 SER B N 1
ATOM 4033 C CA . SER B 1 240 ? 44.136 15.693 165.963 1.00 46.85 239 SER B CA 1
ATOM 4034 C C . SER B 1 240 ? 44.467 17.036 166.636 1.00 48.95 239 SER B C 1
ATOM 4035 O O . SER B 1 240 ? 43.909 18.061 166.249 1.00 50.79 239 SER B O 1
ATOM 4038 N N . VAL B 1 241 ? 45.376 17.039 167.619 1.00 48.64 240 VAL B N 1
ATOM 4039 C CA . VAL B 1 241 ? 45.853 18.299 168.220 1.00 50.11 240 VAL B CA 1
ATOM 4040 C C . VAL B 1 241 ? 46.664 19.198 167.274 1.00 51.15 240 VAL B C 1
ATOM 4041 O O . VAL B 1 241 ? 46.900 20.338 167.604 1.00 52.62 240 VAL B O 1
ATOM 4045 N N . ALA B 1 242 ? 47.107 18.687 166.129 1.00 51.81 241 ALA B N 1
ATOM 4046 C CA . ALA B 1 242 ? 47.746 19.512 165.095 1.00 54.47 241 ALA B CA 1
ATOM 4047 C C . ALA B 1 242 ? 46.779 20.437 164.360 1.00 55.81 241 ALA B C 1
ATOM 4048 O O . ALA B 1 242 ? 47.204 21.434 163.786 1.00 59.64 241 ALA B O 1
ATOM 4050 N N . LEU B 1 243 ? 45.485 20.118 164.378 1.00 55.29 242 LEU B N 1
ATOM 4051 C CA . LEU B 1 243 ? 44.482 20.910 163.673 1.00 56.97 242 LEU B CA 1
ATOM 4052 C C . LEU B 1 243 ? 44.104 22.114 164.546 1.00 59.84 242 LEU B C 1
ATOM 4053 O O . LEU B 1 243 ? 43.799 21.944 165.738 1.00 56.10 242 LEU B O 1
ATOM 4058 N N . PRO B 1 244 ? 44.160 23.340 163.976 1.00 61.52 243 PRO B N 1
ATOM 4059 C CA . PRO B 1 244 ? 43.620 24.466 164.736 1.00 65.52 243 PRO B CA 1
ATOM 4060 C C . PRO B 1 244 ? 42.097 24.367 164.861 1.00 65.16 243 PRO B C 1
ATOM 4061 O O . PRO B 1 244 ? 41.419 23.882 163.942 1.00 65.20 243 PRO B O 1
ATOM 4065 N N . ARG B 1 245 ? 41.573 24.810 165.998 1.00 66.10 244 ARG B N 1
ATOM 4066 C CA . ARG B 1 245 ? 40.130 24.815 166.228 1.00 66.03 244 ARG B CA 1
ATOM 4067 C C . ARG B 1 245 ? 39.359 25.551 165.120 1.00 68.12 244 ARG B C 1
ATOM 4068 O O . ARG B 1 245 ? 38.360 25.028 164.622 1.00 70.40 244 ARG B O 1
ATOM 4076 N N . GLU B 1 246 ? 39.851 26.730 164.729 1.00 69.53 245 GLU B N 1
ATOM 4077 C CA . GLU B 1 246 ? 39.252 27.550 163.655 1.00 72.35 245 GLU B CA 1
ATOM 4078 C C . GLU B 1 246 ? 38.948 26.742 162.378 1.00 70.77 245 GLU B C 1
ATOM 4079 O O . GLU B 1 246 ? 37.869 26.877 161.798 1.00 72.20 245 GLU B O 1
ATOM 4081 N N . LEU B 1 247 ? 39.886 25.887 161.965 1.00 68.07 246 LEU B N 1
ATOM 4082 C CA . LEU B 1 247 ? 39.713 25.057 160.767 1.00 65.53 246 LEU B CA 1
ATOM 4083 C C . LEU B 1 247 ? 38.699 23.925 160.993 1.00 61.94 246 LEU B C 1
ATOM 4084 O O . LEU B 1 247 ? 37.859 23.655 160.132 1.00 60.46 246 LEU B O 1
ATOM 4089 N N . VAL B 1 248 ? 38.776 23.276 162.152 1.00 59.69 247 VAL B N 1
ATOM 4090 C CA . VAL B 1 248 ? 37.858 22.191 162.491 1.00 58.19 247 VAL B CA 1
ATOM 4091 C C . VAL B 1 248 ? 36.397 22.666 162.465 1.00 57.75 247 VAL B C 1
ATOM 4092 O O . VAL B 1 248 ? 35.517 21.947 161.982 1.00 54.72 247 VAL B O 1
ATOM 4096 N N . GLU B 1 249 ? 36.162 23.888 162.935 1.00 60.56 248 GLU B N 1
ATOM 4097 C CA . GLU B 1 249 ? 34.809 24.464 162.975 1.00 62.09 248 GLU B CA 1
ATOM 4098 C C . GLU B 1 249 ? 34.186 24.795 161.605 1.00 63.05 248 GLU B C 1
ATOM 4099 O O . GLU B 1 249 ? 33.000 25.126 161.541 1.00 64.94 248 GLU B O 1
ATOM 4105 N N . THR B 1 250 ? 34.965 24.698 160.523 1.00 62.34 249 THR B N 1
ATOM 4106 C CA . THR B 1 250 ? 34.429 24.766 159.147 1.00 63.55 249 THR B CA 1
ATOM 4107 C C . THR B 1 250 ? 33.834 23.446 158.619 1.00 61.74 249 THR B C 1
ATOM 4108 O O . THR B 1 250 ? 33.204 23.434 157.560 1.00 61.92 249 THR B O 1
ATOM 4112 N N . MET B 1 251 ? 34.035 22.339 159.333 1.00 58.93 250 MET B N 1
ATOM 4113 C CA . MET B 1 251 ? 33.639 21.017 158.834 1.00 57.22 250 MET B CA 1
ATOM 4114 C C . MET B 1 251 ? 32.266 20.603 159.378 1.00 55.88 250 MET B C 1
ATOM 4115 O O . MET B 1 251 ? 31.765 21.198 160.330 1.00 55.19 250 MET B O 1
ATOM 4120 N N . THR B 1 252 ? 31.680 19.573 158.776 1.00 54.34 251 THR B N 1
ATOM 4121 C CA . THR B 1 252 ? 30.429 18.995 159.260 1.00 53.52 251 THR B CA 1
ATOM 4122 C C . THR B 1 252 ? 30.741 18.204 160.532 1.00 51.73 251 THR B C 1
ATOM 4123 O O . THR B 1 252 ? 31.867 17.716 160.686 1.00 47.77 251 THR B O 1
ATOM 4127 N N . PRO B 1 253 ? 29.743 18.051 161.430 1.00 51.85 252 PRO B N 1
ATOM 4128 C CA . PRO B 1 253 ? 29.908 17.201 162.622 1.00 50.00 252 PRO B CA 1
ATOM 4129 C C . PRO B 1 253 ? 30.530 15.822 162.340 1.00 48.56 252 PRO B C 1
ATOM 4130 O O . PRO B 1 253 ? 31.400 15.383 163.087 1.00 46.71 252 PRO B O 1
ATOM 4134 N N . LEU B 1 254 ? 30.091 15.168 161.265 1.00 49.40 253 LEU B N 1
ATOM 4135 C CA . LEU B 1 254 ? 30.578 13.840 160.893 1.00 47.96 253 LEU B CA 1
ATOM 4136 C C . LEU B 1 254 ? 32.051 13.880 160.487 1.00 46.40 253 LEU B C 1
ATOM 4137 O O . LEU B 1 254 ? 32.813 13.003 160.876 1.00 43.00 253 LEU B O 1
ATOM 4142 N N . ALA B 1 255 ? 32.431 14.880 159.698 1.00 47.08 254 ALA B N 1
ATOM 4143 C CA . ALA B 1 255 ? 33.840 15.072 159.336 1.00 47.53 254 ALA B CA 1
ATOM 4144 C C . ALA B 1 255 ? 34.694 15.415 160.555 1.00 46.48 254 ALA B C 1
ATOM 4145 O O . ALA B 1 255 ? 35.809 14.910 160.683 1.00 45.87 254 ALA B O 1
ATOM 4147 N N . GLN B 1 256 ? 34.163 16.243 161.458 1.00 48.13 255 GLN B N 1
ATOM 4148 C CA . GLN B 1 256 ? 34.847 16.562 162.730 1.00 48.04 255 GLN B CA 1
ATOM 4149 C C . GLN B 1 256 ? 35.158 15.301 163.538 1.00 47.61 255 GLN B C 1
ATOM 4150 O O . GLN B 1 256 ? 36.247 15.170 164.109 1.00 46.43 255 GLN B O 1
ATOM 4156 N N . LYS B 1 257 ? 34.197 14.378 163.574 1.00 48.78 256 LYS B N 1
ATOM 4157 C CA . LYS B 1 257 ? 34.350 13.118 164.282 1.00 47.32 256 LYS B CA 1
ATOM 4158 C C . LYS B 1 257 ? 35.441 12.237 163.680 1.00 44.53 256 LYS B C 1
ATOM 4159 O O . LYS B 1 257 ? 36.149 11.560 164.425 1.00 42.10 256 LYS B O 1
ATOM 4165 N N . MET B 1 258 ? 35.561 12.241 162.349 1.00 44.51 257 MET B N 1
ATOM 4166 C CA . MET B 1 258 ? 36.600 11.477 161.659 1.00 44.14 257 MET B CA 1
ATOM 4167 C C . MET B 1 258 ? 38.009 11.983 161.985 1.00 43.17 257 MET B C 1
ATOM 4168 O O . MET B 1 258 ? 38.921 11.191 162.138 1.00 44.26 257 MET B O 1
ATOM 4173 N N . VAL B 1 259 ? 38.175 13.296 162.073 1.00 43.17 258 VAL B N 1
ATOM 4174 C CA . VAL B 1 259 ? 39.492 13.895 162.305 1.00 44.13 258 VAL B CA 1
ATOM 4175 C C . VAL B 1 259 ? 39.849 14.096 163.792 1.00 43.16 258 VAL B C 1
ATOM 4176 O O . VAL B 1 259 ? 40.768 14.852 164.103 1.00 47.22 258 VAL B O 1
ATOM 4180 N N . GLY B 1 260 ? 39.114 13.459 164.703 1.00 41.91 259 GLY B N 1
ATOM 4181 C CA . GLY B 1 260 ? 39.513 13.420 166.103 1.00 41.82 259 GLY B CA 1
ATOM 4182 C C . GLY B 1 260 ? 39.126 14.587 166.982 1.00 43.66 259 GLY B C 1
ATOM 4183 O O . GLY B 1 260 ? 39.814 14.866 167.963 1.00 44.56 259 GLY B O 1
ATOM 4184 N N . TRP B 1 261 ? 38.028 15.266 166.660 1.00 47.24 260 TRP B N 1
ATOM 4185 C CA . TRP B 1 261 ? 37.501 16.342 167.521 1.00 46.85 260 TRP B CA 1
ATOM 4186 C C . TRP B 1 261 ? 36.103 16.087 168.124 1.00 45.81 260 TRP B C 1
ATOM 4187 O O . TRP B 1 261 ? 35.510 16.994 168.697 1.00 49.62 260 TRP B O 1
ATOM 4198 N N . ARG B 1 262 ? 35.588 14.868 168.026 1.00 43.22 261 ARG B N 1
ATOM 4199 C CA . ARG B 1 262 ? 34.344 14.491 168.731 1.00 42.15 261 ARG B CA 1
ATOM 4200 C C . ARG B 1 262 ? 34.476 13.149 169.420 1.00 40.13 261 ARG B C 1
ATOM 4201 O O . ARG B 1 262 ? 35.395 12.364 169.141 1.00 39.72 261 ARG B O 1
ATOM 4209 N N . THR B 1 263 ? 33.536 12.905 170.324 1.00 39.65 262 THR B N 1
ATOM 4210 C CA . THR B 1 263 ? 33.475 11.683 171.083 1.00 38.86 262 THR B CA 1
ATOM 4211 C C . THR B 1 263 ? 33.064 10.539 170.158 1.00 39.52 262 THR B C 1
ATOM 4212 O O . THR B 1 263 ? 32.236 10.714 169.267 1.00 39.14 262 THR B O 1
ATOM 4216 N N . VAL B 1 264 ? 33.682 9.378 170.381 1.00 39.14 263 VAL B N 1
ATOM 4217 C CA . VAL B 1 264 ? 33.453 8.170 169.590 1.00 37.58 263 VAL B CA 1
ATOM 4218 C C . VAL B 1 264 ? 33.061 7.069 170.558 1.00 37.42 263 VAL B C 1
ATOM 4219 O O . VAL B 1 264 ? 33.495 7.071 171.694 1.00 39.61 263 VAL B O 1
ATOM 4223 N N . SER B 1 265 ? 32.205 6.155 170.118 1.00 38.20 264 SER B N 1
ATOM 4224 C CA . SER B 1 265 ? 31.710 5.062 170.964 1.00 37.75 264 SER B CA 1
ATOM 4225 C C . SER B 1 265 ? 32.419 3.755 170.619 1.00 36.85 264 SER B C 1
ATOM 4226 O O . SER B 1 265 ? 32.340 3.276 169.486 1.00 36.10 264 SER B O 1
ATOM 4229 N N . ALA B 1 266 ? 33.113 3.185 171.604 1.00 35.49 265 ALA B N 1
ATOM 4230 C CA . ALA B 1 266 ? 33.765 1.889 171.453 1.00 35.82 265 ALA B CA 1
ATOM 4231 C C . ALA B 1 266 ? 32.835 0.852 172.043 1.00 35.93 265 ALA B C 1
ATOM 4232 O O . ALA B 1 266 ? 32.819 0.673 173.257 1.00 35.20 265 ALA B O 1
ATOM 4234 N N . LYS B 1 267 ? 32.033 0.203 171.189 1.00 39.52 266 LYS B N 1
ATOM 4235 C CA . LYS B 1 267 ? 30.953 -0.724 171.620 1.00 41.59 266 LYS B CA 1
ATOM 4236 C C . LYS B 1 267 ? 30.198 -0.226 172.847 1.00 40.15 266 LYS B C 1
ATOM 4237 O O . LYS B 1 267 ? 30.081 -0.940 173.842 1.00 40.30 266 LYS B O 1
ATOM 4243 N N . GLY B 1 268 ? 29.711 1.008 172.789 1.00 40.33 267 GLY B N 1
ATOM 4244 C CA . GLY B 1 268 ? 28.916 1.566 173.888 1.00 41.63 267 GLY B CA 1
ATOM 4245 C C . GLY B 1 268 ? 29.698 2.355 174.920 1.00 43.79 267 GLY B C 1
ATOM 4246 O O . GLY B 1 268 ? 29.094 2.998 175.765 1.00 44.78 267 GLY B O 1
ATOM 4247 N N . VAL B 1 269 ? 31.032 2.320 174.837 1.00 44.93 268 VAL B N 1
ATOM 4248 C CA . VAL B 1 269 ? 31.923 3.025 175.748 1.00 45.91 268 VAL B CA 1
ATOM 4249 C C . VAL B 1 269 ? 32.251 4.342 175.068 1.00 44.11 268 VAL B C 1
ATOM 4250 O O . VAL B 1 269 ? 32.798 4.343 173.969 1.00 42.52 268 VAL B O 1
ATOM 4254 N N . ASP B 1 270 ? 31.913 5.458 175.697 1.00 42.32 269 ASP B N 1
ATOM 4255 C CA . ASP B 1 270 ? 32.276 6.757 175.145 1.00 44.17 269 ASP B CA 1
ATOM 4256 C C . ASP B 1 270 ? 33.735 6.999 175.463 1.00 44.39 269 ASP B C 1
ATOM 4257 O O . ASP B 1 270 ? 34.127 6.920 176.617 1.00 46.85 269 ASP B O 1
ATOM 4262 N N . ILE B 1 271 ? 34.530 7.271 174.435 1.00 45.65 270 ILE B N 1
ATOM 4263 C CA . ILE B 1 271 ? 35.921 7.665 174.606 1.00 47.27 270 ILE B CA 1
ATOM 4264 C C . ILE B 1 271 ? 36.218 8.919 173.790 1.00 45.87 270 ILE B C 1
ATOM 4265 O O . ILE B 1 271 ? 35.439 9.294 172.903 1.00 43.85 270 ILE B O 1
ATOM 4270 N N . TRP B 1 272 ? 37.351 9.556 174.103 1.00 41.53 271 TRP B N 1
ATOM 4271 C CA . TRP B 1 272 ? 37.695 10.880 173.580 1.00 38.68 271 TRP B CA 1
ATOM 4272 C C . TRP B 1 272 ? 36.640 11.908 174.042 1.00 38.03 271 TRP B C 1
ATOM 4273 O O . TRP B 1 272 ? 35.951 12.534 173.254 1.00 37.29 271 TRP B O 1
ATOM 4284 N N . THR B 1 273 ? 36.563 12.060 175.352 1.00 37.80 272 THR B N 1
ATOM 4285 C CA . THR B 1 273 ? 35.560 12.855 176.016 1.00 39.24 272 THR B CA 1
ATOM 4286 C C . THR B 1 273 ? 36.157 14.093 176.684 1.00 41.22 272 THR B C 1
ATOM 4287 O O . THR B 1 273 ? 37.383 14.205 176.838 1.00 40.90 272 THR B O 1
ATOM 4291 N N . TYR B 1 274 ? 35.279 15.018 177.064 1.00 42.97 273 TYR B N 1
ATOM 4292 C CA . TYR B 1 274 ? 35.613 16.086 177.991 1.00 46.12 273 TYR B CA 1
ATOM 4293 C C . TYR B 1 274 ? 34.879 15.794 179.283 1.00 45.75 273 TYR B C 1
ATOM 4294 O O . TYR B 1 274 ? 33.665 15.707 179.290 1.00 45.71 273 TYR B O 1
ATOM 4303 N N . ASP B 1 275 ? 35.631 15.623 180.363 1.00 47.97 274 ASP B N 1
ATOM 4304 C CA . ASP B 1 275 ? 35.090 15.329 181.675 1.00 50.59 274 ASP B CA 1
ATOM 4305 C C . ASP B 1 275 ? 34.247 14.037 181.683 1.00 49.51 274 ASP B C 1
ATOM 4306 O O . ASP B 1 275 ? 33.288 13.931 182.436 1.00 47.96 274 ASP B O 1
ATOM 4311 N N . LEU B 1 276 ? 34.614 13.067 180.828 1.00 48.92 275 LEU B N 1
ATOM 4312 C CA . LEU B 1 276 ? 33.864 11.824 180.618 1.00 50.35 275 LEU B CA 1
ATOM 4313 C C . LEU B 1 276 ? 32.495 11.977 179.903 1.00 53.75 275 LEU B C 1
ATOM 4314 O O . LEU B 1 276 ? 31.822 10.972 179.639 1.00 49.38 275 LEU B O 1
ATOM 4319 N N . LYS B 1 277 ? 32.096 13.215 179.592 1.00 53.78 276 LYS B N 1
ATOM 4320 C CA . LYS B 1 277 ? 30.861 13.514 178.887 1.00 53.89 276 LYS B CA 1
ATOM 4321 C C . LYS B 1 277 ? 31.250 13.890 177.445 1.00 50.57 276 LYS B C 1
ATOM 4322 O O . LYS B 1 277 ? 32.442 13.921 177.106 1.00 48.77 276 LYS B O 1
ATOM 4326 N N . ASP B 1 278 ? 30.243 14.168 176.617 1.00 46.54 277 ASP B N 1
ATOM 4327 C CA . ASP B 1 278 ? 30.402 14.510 175.194 1.00 46.14 277 ASP B CA 1
ATOM 4328 C C . ASP B 1 278 ? 31.413 15.653 174.982 1.00 45.48 277 ASP B C 1
ATOM 4329 O O . ASP B 1 278 ? 31.368 16.673 175.681 1.00 46.11 277 ASP B O 1
ATOM 4334 N N . LEU B 1 279 ? 32.330 15.468 174.033 1.00 43.95 278 LEU B N 1
ATOM 4335 C CA . LEU B 1 279 ? 33.451 16.409 173.837 1.00 44.29 278 LEU B CA 1
ATOM 4336 C C . LEU B 1 279 ? 32.983 17.730 173.230 1.00 45.77 278 LEU B C 1
ATOM 4337 O O . LEU B 1 279 ? 33.332 18.804 173.730 1.00 45.99 278 LEU B O 1
ATOM 4342 N N . ALA B 1 280 ? 32.215 17.629 172.148 1.00 45.43 279 ALA B N 1
ATOM 4343 C CA . ALA B 1 280 ? 31.706 18.797 171.434 1.00 49.83 279 ALA B CA 1
ATOM 4344 C C . ALA B 1 280 ? 30.863 19.734 172.308 1.00 51.52 279 ALA B C 1
ATOM 4345 O O . ALA B 1 280 ? 30.981 20.961 172.184 1.00 53.80 279 ALA B O 1
ATOM 4347 N N . THR B 1 281 ? 30.039 19.156 173.185 1.00 51.51 280 THR B N 1
ATOM 4348 C CA . THR B 1 281 ? 29.250 19.924 174.154 1.00 53.86 280 THR B CA 1
ATOM 4349 C C . THR B 1 281 ? 30.156 20.628 175.152 1.00 54.91 280 THR B C 1
ATOM 4350 O O . THR B 1 281 ? 29.972 21.812 175.439 1.00 59.85 280 THR B O 1
ATOM 4354 N N . GLY B 1 282 ? 31.123 19.885 175.688 1.00 52.90 281 GLY B N 1
ATOM 4355 C CA . GLY B 1 282 ? 31.978 20.359 176.776 1.00 52.04 281 GLY B CA 1
ATOM 4356 C C . GLY B 1 282 ? 32.861 21.524 176.402 1.00 53.59 281 GLY B C 1
ATOM 4357 O O . GLY B 1 282 ? 33.065 22.427 177.213 1.00 56.03 281 GLY B O 1
ATOM 4358 N N . ILE B 1 283 ? 33.379 21.500 175.176 1.00 54.11 282 ILE B N 1
ATOM 4359 C CA . ILE B 1 283 ? 34.257 22.572 174.660 1.00 56.14 282 ILE B CA 1
ATOM 4360 C C . ILE B 1 283 ? 33.518 23.601 173.803 1.00 58.85 282 ILE B C 1
ATOM 4361 O O . ILE B 1 283 ? 34.155 24.521 173.309 1.00 59.07 282 ILE B O 1
ATOM 4366 N N . ASP B 1 284 ? 32.196 23.433 173.632 1.00 62.91 283 ASP B N 1
ATOM 4367 C CA . ASP B 1 284 ? 31.322 24.373 172.898 1.00 67.85 283 ASP B CA 1
ATOM 4368 C C . ASP B 1 284 ? 31.661 24.411 171.397 1.00 68.84 283 ASP B C 1
ATOM 4369 O O . ASP B 1 284 ? 31.641 25.472 170.775 1.00 72.39 283 ASP B O 1
ATOM 4374 N N . LEU B 1 285 ? 31.937 23.237 170.827 1.00 66.13 284 LEU B N 1
ATOM 4375 C CA . LEU B 1 285 ? 32.463 23.128 169.462 1.00 63.85 284 LEU B CA 1
ATOM 4376 C C . LEU B 1 285 ? 31.423 23.509 168.407 1.00 64.21 284 LEU B C 1
ATOM 4377 O O . LEU B 1 285 ? 30.323 22.954 168.393 1.00 61.94 284 LEU B O 1
ATOM 4382 N N . LYS B 1 286 ? 31.788 24.441 167.525 1.00 64.03 285 LYS B N 1
ATOM 4383 C CA . LYS B 1 286 ? 30.913 24.867 166.439 1.00 66.72 285 LYS B CA 1
ATOM 4384 C C . LYS B 1 286 ? 31.181 24.023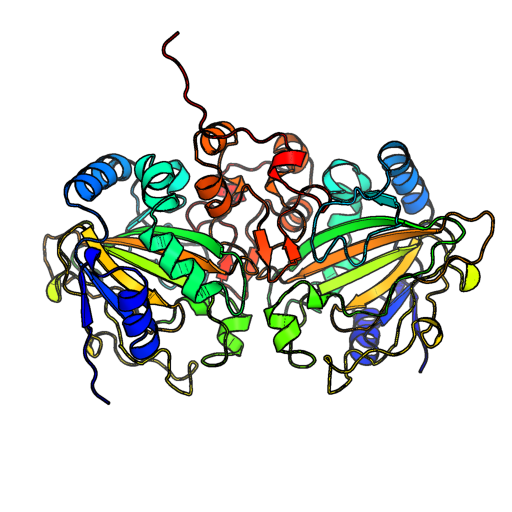 165.209 1.00 63.47 285 LYS B C 1
ATOM 4385 O O . LYS B 1 286 ? 32.167 23.304 165.165 1.00 59.75 285 LYS B O 1
ATOM 4391 N N . SER B 1 287 ? 30.291 24.101 164.219 1.00 65.27 286 SER B N 1
ATOM 4392 C CA . SER B 1 287 ? 30.408 23.307 162.986 1.00 64.85 286 SER B CA 1
ATOM 4393 C C . SER B 1 287 ? 29.781 24.002 161.784 1.00 67.95 286 SER B C 1
ATOM 4394 O O . SER B 1 287 ? 28.956 24.884 161.939 1.00 71.31 286 SER B O 1
ATOM 4397 N N . ASN B 1 288 ? 30.191 23.573 160.593 1.00 71.53 287 ASN B N 1
ATOM 4398 C CA . ASN B 1 288 ? 29.882 24.223 159.303 1.00 76.85 287 ASN B CA 1
ATOM 4399 C C . ASN B 1 288 ? 30.424 25.663 159.200 1.00 82.13 287 ASN B C 1
ATOM 4400 O O . ASN B 1 288 ? 29.780 26.635 159.607 1.00 81.79 287 ASN B O 1
#

InterPro domains:
  IPR008775 Phytanoyl-CoA dioxygenase-like [PF05721] (29-223)

Foldseek 3Di:
DQDDAEEDEPVVAQVVVLVLCVQWQKHKYAQLDPPVLLVQQCVQPVPPKDADDPDPPDPCCQARHQKIKDKPCLVGDPCCQAPVLPPPRVVSNCCVQQCPQWNDKAFQMKMKIKHWAQRAKGFWAFQCVVPPVCVVCQLNDRFWKKKWKFWSAFFDLQQWAKFWGTPQSPDDDRPPRDDGSVSTDGPGGHGSITMMGTSNTIMITGGNNDDGDITIMMITMMTRPVDHGNDDLVVDDLVSLQLHAPSSNVNSLQWWGATPNQTPSDDVSHIRCVVVVRHHNDDDDPD/DDAEEDEPVVAQVVVLVLCVQWQKHKYAQLDPPVLLVQQCVQPVPPKDADDPDPPDPCCQARHQKIKDKPCLVGDPCCQAPVLPPPRVVSNCCVQQCPQWNDKAFQMKMKIKHAAQRAKGFWAFQCVVPPVCVVCQLNDRFWKKKWKFWSAFFDLQQFAKFWGTPQSPDDDRPPRDDGSVVTDGPGGHGSITMMGTSNTIMITGGNNDDGDITIMMITMMTRPVDHGNDDLVVDDLVSLQAHAPSSNVRSLQWWGATPNQTPSDDVSHTRCVVVVRHHD

B-factor: mean 50.76, std 14.92, range [10.45, 137.17]

Organism: Aspergillus japonicus (NCBI:txid34381)

Nearest PDB structures (foldseek):
  5m0t-assembly1_B  TM=1.003E+00  e=1.112E-63  Aspergillus japonicus
  5zm2-assembly2_D-2  TM=9.374E-01  e=1.037E-30  Aspergillus stellatus
  5zm4-assembly2_C  TM=9.345E-01  e=5.637E-31  Aspergillus stellatus
  5zm2-assembly1_B  TM=9.457E-01  e=9.316E-30  Aspergillus stellatus
  5ybl-assembly2_B  TM=8.916E-01  e=3.501E-26  Aspergillus nidulans FGSC A4

Secondary structure (DSSP, 8-state):
------EEEGGG-HHHHHHHHHHHSEEEEETSS-HHHHHHHHHHHGGG--BPPS---SHHHHHHTTSEEE--TTTT-HHHHHTGGG-HHHHHHHHHHHTTTTB-EEEEEE-EEEEPTT---PPPB-GGGGSHHHHHHGGGSPP-EEEEEEESS-B-TTTTPPEE-TTGGG-S-TTSPP--GGGSEE--B-TT-EEEEETTS-EEPPP---SS--EEEEEEEEEETTBPPSB-GGGS-HHHHTTS-HHHHHHTT-S-EEETTEEESBBTTB-HHHHTT---S------/----EEEGGG-HHHHHHHHHHHSEEEEETSS-HHHHHHHHHHHGGG--BPPS---SHHHHHHTTSEEE--TTTT-HHHHHTGGG-HHHHHHHHHHHTTTTB-EEEEEE-EEEEPTT---PPPB-GGGGSHHHHHHGGGSPP-EEEEEEESS-B-TTTTPPEE-TTGGG-S-TTSPP--GGGSEE--B-TT-EEEEETTS-EEPPP---SS--EEEEEEEEEETTBPPSB-GGGS-HHHHTTS-HHHHHHTT-S-EEETTEEESBBTTB-HHHHTT----